Protein AF-A0A7S3TQW8-F1 (afdb_monomer_lite)

Secondary structure (DSSP, 8-state):
-GGGTHHHHHHHHHHHHHHHHHHHHHHHHHHHHHHHHHHHHHHHHHHHHHHHHHHHHHHHHHHHHHHHHHHHHHHHHHHHHHHHHHHHHHHHHHHHHHHHHHHHHHHHHHHHHHHHHHHHHHHHHHHHHHHHHHHHHHHHHHHHHHHHHHHHHHHHHHHHHHHHHHHHHHHHHHHHHHHHHHHHHHHHHHHHHHHHHHHHHHHHHHHHHHHHHHHHHHHHHHTPPPPHHHHHHHHHHHHHHHHHHHHHHHHHHHHHHHHHHHHHHHHHHHHHTS----------------------------------------------------------------PPPHHHHHHHHHHHHHHHTT---PPP------------------------------------------------

Radius of gyration: 107.96 Å; chains: 1; bounding box: 211×140×318 Å

Structure (mmCIF, N/CA/C/O backbone):
data_AF-A0A7S3TQW8-F1
#
_entry.id   AF-A0A7S3TQW8-F1
#
loop_
_atom_site.group_PDB
_atom_site.id
_atom_site.type_symbol
_atom_site.label_atom_id
_atom_site.label_alt_id
_atom_site.label_comp_id
_atom_site.label_asym_id
_atom_site.label_entity_id
_atom_site.label_seq_id
_atom_site.pdbx_PDB_ins_code
_atom_site.Cartn_x
_atom_site.Cartn_y
_atom_site.Cartn_z
_atom_site.occupancy
_atom_site.B_iso_or_equiv
_atom_site.auth_seq_id
_atom_site.auth_comp_id
_atom_site.auth_asym_id
_atom_site.auth_atom_id
_atom_site.pdbx_PDB_model_num
ATOM 1 N N . GLY A 1 1 ? 134.868 20.775 -175.300 1.00 54.06 1 GLY A N 1
ATOM 2 C CA . GLY A 1 1 ? 134.603 22.229 -175.242 1.00 54.06 1 GLY A CA 1
ATOM 3 C C . GLY A 1 1 ? 133.480 22.514 -174.259 1.00 54.06 1 GLY A C 1
ATOM 4 O O . GLY A 1 1 ? 133.274 21.699 -173.371 1.00 54.06 1 GLY A O 1
ATOM 5 N N . ARG A 1 2 ? 132.746 23.627 -174.415 1.00 55.50 2 ARG A N 1
ATOM 6 C CA . ARG A 1 2 ? 131.826 24.157 -173.379 1.00 55.50 2 ARG A CA 1
ATOM 7 C C . ARG A 1 2 ? 130.644 23.246 -172.991 1.00 55.50 2 ARG A C 1
ATOM 9 O O . ARG A 1 2 ? 130.392 23.098 -171.803 1.00 55.50 2 ARG A O 1
ATOM 16 N N . ARG A 1 3 ? 130.018 22.545 -173.951 1.00 57.62 3 ARG A N 1
ATOM 17 C CA . ARG A 1 3 ? 128.815 21.699 -173.731 1.00 57.62 3 ARG A CA 1
ATOM 18 C C . ARG A 1 3 ? 128.952 20.556 -172.704 1.00 57.62 3 ARG A C 1
ATOM 20 O O . ARG A 1 3 ? 127.951 19.941 -172.368 1.00 57.62 3 ARG A O 1
ATOM 27 N N . ALA A 1 4 ? 130.158 20.241 -172.227 1.00 56.41 4 ALA A N 1
ATOM 28 C CA . ALA A 1 4 ? 130.365 19.215 -171.198 1.00 56.41 4 ALA A CA 1
ATOM 29 C C . ALA A 1 4 ? 130.177 19.736 -169.758 1.00 56.41 4 ALA A C 1
ATOM 31 O O . ALA A 1 4 ? 129.987 18.935 -168.851 1.00 56.41 4 ALA A O 1
ATOM 32 N N . VAL A 1 5 ? 130.246 21.055 -169.536 1.00 58.03 5 VAL A N 1
ATOM 33 C CA . VAL A 1 5 ? 130.210 21.652 -168.185 1.00 58.03 5 VAL A CA 1
ATOM 34 C C . VAL A 1 5 ? 128.773 21.966 -167.758 1.00 58.03 5 VAL A C 1
ATOM 36 O O . VAL A 1 5 ? 128.386 21.687 -166.628 1.00 58.03 5 VAL A O 1
ATOM 39 N N . GLU A 1 6 ? 127.955 22.475 -168.683 1.00 57.09 6 GLU A N 1
ATOM 40 C CA . GLU A 1 6 ? 126.548 22.841 -168.443 1.00 57.09 6 GLU A CA 1
ATOM 41 C C . GLU A 1 6 ? 125.693 21.626 -168.028 1.00 57.09 6 GLU A C 1
ATOM 43 O O . GLU A 1 6 ? 124.818 21.744 -167.175 1.00 57.09 6 GLU A O 1
ATOM 48 N N . ALA A 1 7 ? 126.002 20.435 -168.556 1.00 58.69 7 ALA A N 1
ATOM 49 C CA . ALA A 1 7 ? 125.312 19.191 -168.209 1.00 58.69 7 ALA A CA 1
ATOM 50 C C . ALA A 1 7 ? 125.593 18.695 -166.775 1.00 58.69 7 ALA A C 1
ATOM 52 O O . ALA A 1 7 ? 124.774 17.971 -166.214 1.00 58.69 7 ALA A O 1
ATOM 53 N N . ALA A 1 8 ? 126.730 19.068 -166.175 1.00 55.94 8 ALA A N 1
ATOM 54 C CA . ALA A 1 8 ? 127.086 18.640 -164.821 1.00 55.94 8 ALA A CA 1
ATOM 55 C C . ALA A 1 8 ? 126.346 19.451 -163.744 1.00 55.94 8 ALA A C 1
ATOM 57 O O . ALA A 1 8 ? 125.876 18.880 -162.764 1.00 55.94 8 ALA A O 1
ATOM 58 N N . ALA A 1 9 ? 126.193 20.766 -163.948 1.00 55.97 9 ALA A N 1
ATOM 59 C CA . ALA A 1 9 ? 125.541 21.657 -162.985 1.00 55.97 9 ALA A CA 1
ATOM 60 C C . ALA A 1 9 ? 124.058 21.302 -162.756 1.00 55.97 9 ALA A C 1
ATOM 62 O O . ALA A 1 9 ? 123.607 21.220 -161.612 1.00 55.97 9 ALA A O 1
ATOM 63 N N . ALA A 1 10 ? 123.327 21.004 -163.836 1.00 58.41 10 ALA A N 1
ATOM 64 C CA . ALA A 1 10 ? 121.910 20.638 -163.775 1.00 58.41 10 ALA A CA 1
ATOM 65 C C . ALA A 1 10 ? 121.648 19.332 -162.994 1.00 58.41 10 ALA A C 1
ATOM 67 O O . ALA A 1 10 ? 120.592 19.177 -162.384 1.00 58.41 10 ALA A O 1
ATOM 68 N N . ALA A 1 11 ? 122.609 18.399 -162.974 1.00 57.19 11 ALA A N 1
ATOM 69 C CA . ALA A 1 11 ? 122.482 17.148 -162.226 1.00 57.19 11 ALA A CA 1
ATOM 70 C C . ALA A 1 11 ? 122.608 17.354 -160.704 1.00 57.19 11 ALA A C 1
ATOM 72 O O . ALA A 1 11 ? 121.924 16.681 -159.935 1.00 57.19 11 ALA A O 1
ATOM 73 N N . THR A 1 12 ? 123.450 18.294 -160.260 1.00 58.41 12 THR A N 1
ATOM 74 C CA . THR A 1 12 ? 123.599 18.625 -158.832 1.00 58.41 12 THR A CA 1
ATOM 75 C C . THR A 1 12 ? 122.400 19.374 -158.256 1.00 58.41 12 THR A C 1
ATOM 77 O O . THR A 1 12 ? 122.018 19.111 -157.121 1.00 58.41 12 THR A O 1
ATOM 80 N N . GLU A 1 13 ? 121.776 20.272 -159.022 1.00 57.78 13 GLU A N 1
ATOM 81 C CA . GLU A 1 13 ? 120.656 21.095 -158.539 1.00 57.78 13 GLU A CA 1
ATOM 82 C C . GLU A 1 13 ? 119.390 20.253 -158.280 1.00 57.78 13 GLU A C 1
ATOM 84 O O . GLU A 1 13 ? 118.734 20.403 -157.249 1.00 57.78 13 GLU A O 1
ATOM 89 N N . ALA A 1 14 ? 119.116 19.269 -159.146 1.00 58.97 14 ALA A N 1
ATOM 90 C CA . ALA A 1 14 ? 118.022 18.313 -158.963 1.00 58.97 14 ALA A CA 1
ATOM 91 C C . ALA A 1 14 ? 118.189 17.409 -157.721 1.00 58.97 14 ALA A C 1
ATOM 93 O O . ALA A 1 14 ? 117.197 16.991 -157.125 1.00 58.97 14 ALA A O 1
ATOM 94 N N . ALA A 1 15 ? 119.429 17.112 -157.314 1.00 58.72 15 ALA A N 1
ATOM 95 C CA . ALA A 1 15 ? 119.706 16.255 -156.161 1.00 58.72 15 ALA A CA 1
ATOM 96 C C . ALA A 1 15 ? 119.456 16.954 -154.811 1.00 58.72 15 ALA A C 1
ATOM 98 O O . ALA A 1 15 ? 119.091 16.287 -153.845 1.00 58.72 15 ALA A O 1
ATOM 99 N N . VAL A 1 16 ? 119.627 18.281 -154.739 1.00 60.44 16 VAL A N 1
ATOM 100 C CA . VAL A 1 16 ? 119.388 19.060 -153.509 1.00 60.44 16 VAL A CA 1
ATOM 101 C C . VAL A 1 16 ? 117.890 19.171 -153.220 1.00 60.44 16 VAL A C 1
ATOM 103 O O . VAL A 1 16 ? 117.458 18.843 -152.117 1.00 60.44 16 VAL A O 1
ATOM 106 N N . LEU A 1 17 ? 117.084 19.523 -154.230 1.00 59.22 17 LEU A N 1
ATOM 107 C CA . LEU A 1 17 ? 115.626 19.653 -154.095 1.00 59.22 17 LEU A CA 1
ATOM 108 C C . LEU A 1 17 ? 114.954 18.357 -153.604 1.00 59.22 17 LEU A C 1
ATOM 110 O O . LEU A 1 17 ? 114.074 18.405 -152.747 1.00 59.22 17 LEU A O 1
ATOM 114 N N . ALA A 1 18 ? 115.415 17.196 -154.081 1.00 60.16 18 ALA A N 1
ATOM 115 C CA . ALA A 1 18 ? 114.923 15.894 -153.626 1.00 60.16 18 ALA A CA 1
ATOM 116 C C . ALA A 1 18 ? 115.278 15.579 -152.154 1.00 60.16 18 ALA A C 1
ATOM 118 O O . ALA A 1 18 ? 114.574 14.805 -151.503 1.00 60.16 18 ALA A O 1
ATOM 119 N N . GLY A 1 19 ? 116.354 16.167 -151.620 1.00 60.09 19 GLY A N 1
ATOM 120 C CA . GLY A 1 19 ? 116.723 16.053 -150.207 1.00 60.09 19 GLY A CA 1
ATOM 121 C C . GLY A 1 19 ? 115.827 16.899 -149.301 1.00 60.09 19 GLY A C 1
ATOM 122 O O . GLY A 1 19 ? 115.330 16.402 -148.288 1.00 60.09 19 GLY A O 1
ATOM 123 N N . ASP A 1 20 ? 115.567 18.148 -149.692 1.00 61.03 20 ASP A N 1
ATOM 124 C CA . ASP A 1 20 ? 114.746 19.076 -148.906 1.00 61.03 20 ASP A CA 1
ATOM 125 C C . ASP A 1 20 ? 113.276 18.625 -148.822 1.00 61.03 20 ASP A C 1
ATOM 127 O O . ASP A 1 20 ? 112.673 18.701 -147.747 1.00 61.03 20 ASP A O 1
ATOM 131 N N . GLU A 1 21 ? 112.702 18.064 -149.897 1.00 61.75 21 GLU A N 1
ATOM 132 C CA . GLU A 1 21 ? 111.351 17.477 -149.844 1.00 61.75 21 GLU A CA 1
ATOM 133 C C . GLU A 1 21 ? 111.257 16.289 -148.871 1.00 61.75 21 GLU A C 1
ATOM 135 O O . GLU A 1 21 ? 110.259 16.163 -148.154 1.00 61.75 21 GLU A O 1
ATOM 140 N N . ALA A 1 22 ? 112.294 15.446 -148.790 1.00 61.47 22 ALA A N 1
ATOM 141 C CA . ALA A 1 22 ? 112.322 14.299 -147.881 1.00 61.47 22 ALA A CA 1
ATOM 142 C C . ALA A 1 22 ? 112.376 14.730 -146.403 1.00 61.47 22 ALA A C 1
ATOM 144 O O . ALA A 1 22 ? 111.642 14.191 -145.571 1.00 61.47 22 ALA A O 1
ATOM 145 N N . VAL A 1 23 ? 113.179 15.749 -146.072 1.00 63.84 23 VAL A N 1
ATOM 146 C CA . VAL A 1 23 ? 113.212 16.332 -144.717 1.00 63.84 23 VAL A CA 1
ATOM 147 C C . VAL A 1 23 ? 111.875 17.005 -144.388 1.00 63.84 23 VAL A C 1
ATOM 149 O O . VAL A 1 23 ? 111.315 16.782 -143.313 1.00 63.84 23 VAL A O 1
ATOM 152 N N . ALA A 1 24 ? 111.306 17.764 -145.329 1.00 66.56 24 ALA A N 1
ATOM 153 C CA . ALA A 1 24 ? 110.001 18.399 -145.163 1.00 66.56 24 ALA A CA 1
ATOM 154 C C . ALA A 1 24 ? 108.843 17.391 -145.034 1.00 66.56 24 ALA A C 1
ATOM 156 O O . ALA A 1 24 ? 107.797 17.739 -144.482 1.00 66.56 24 ALA A O 1
ATOM 157 N N . ALA A 1 25 ? 108.974 16.164 -145.548 1.00 66.12 25 ALA A N 1
ATOM 158 C CA . ALA A 1 25 ? 108.016 15.081 -145.319 1.00 66.12 25 ALA A CA 1
ATOM 159 C C . ALA A 1 25 ? 108.143 14.512 -143.895 1.00 66.12 25 ALA A C 1
ATOM 161 O O . ALA A 1 25 ? 107.155 14.496 -143.162 1.00 66.12 25 ALA A O 1
ATOM 162 N N . ALA A 1 26 ? 109.358 14.155 -143.465 1.00 67.56 26 ALA A N 1
ATOM 163 C CA . ALA A 1 26 ? 109.608 13.592 -142.135 1.00 67.56 26 ALA A CA 1
ATOM 164 C C . ALA A 1 26 ? 109.206 14.540 -140.985 1.00 67.56 26 ALA A C 1
ATOM 166 O O . ALA A 1 26 ? 108.688 14.092 -139.963 1.00 67.56 26 ALA A O 1
ATOM 167 N N . VAL A 1 27 ? 109.381 15.859 -141.153 1.00 73.69 27 VAL A N 1
ATOM 168 C CA . VAL A 1 27 ? 108.914 16.855 -140.168 1.00 73.69 27 VAL A CA 1
ATOM 169 C C . VAL A 1 27 ? 107.384 16.883 -140.072 1.00 73.69 27 VAL A C 1
ATOM 171 O O . VAL A 1 27 ? 106.855 16.934 -138.964 1.00 73.69 27 VAL A O 1
ATOM 174 N N . ARG A 1 28 ? 106.658 16.792 -141.197 1.00 72.94 28 ARG A N 1
ATOM 175 C CA . ARG A 1 28 ? 105.183 16.713 -141.191 1.00 72.94 28 ARG A CA 1
ATOM 176 C C . ARG A 1 28 ? 104.690 15.436 -140.519 1.00 72.94 28 ARG A C 1
ATOM 178 O O . ARG A 1 28 ? 103.808 15.509 -139.671 1.00 72.94 28 ARG A O 1
ATOM 185 N N . GLU A 1 29 ? 105.295 14.296 -140.837 1.00 72.06 29 GLU A N 1
ATOM 186 C CA . GLU A 1 29 ? 104.949 13.001 -140.239 1.00 72.06 29 GLU A CA 1
ATOM 187 C C . GLU A 1 29 ? 105.219 12.992 -138.718 1.00 72.06 29 GLU A C 1
ATOM 189 O O . GLU A 1 29 ? 104.386 12.535 -137.934 1.00 72.06 29 GLU A O 1
ATOM 194 N N . GLY A 1 30 ? 106.322 13.612 -138.276 1.00 71.44 30 GLY A N 1
ATOM 195 C CA . GLY A 1 30 ? 106.628 13.836 -136.859 1.00 71.44 30 GLY A CA 1
ATOM 196 C C . GLY A 1 30 ? 105.662 14.798 -136.152 1.00 71.44 30 GLY A C 1
ATOM 197 O O . GLY A 1 30 ? 105.235 14.522 -135.030 1.00 71.44 30 GLY A O 1
ATOM 198 N N . GLU A 1 31 ? 105.266 15.904 -136.793 1.00 76.75 31 GLU A N 1
ATOM 199 C CA . GLU A 1 31 ? 104.240 16.812 -136.260 1.00 76.75 31 GLU A CA 1
ATOM 200 C C . GLU A 1 31 ? 102.863 16.143 -136.161 1.00 76.75 31 GLU A C 1
ATOM 202 O O . GLU A 1 31 ? 102.131 16.383 -135.200 1.00 76.75 31 GLU A O 1
ATOM 207 N N . GLU A 1 32 ? 102.485 15.318 -137.136 1.00 76.38 32 GLU A N 1
ATOM 208 C CA . GLU A 1 32 ? 101.219 14.583 -137.124 1.00 76.38 32 GLU A CA 1
ATOM 209 C C . GLU A 1 32 ? 101.217 13.484 -136.058 1.00 76.38 32 GLU A C 1
ATOM 211 O O . GLU A 1 32 ? 100.244 13.382 -135.306 1.00 76.38 32 GLU A O 1
ATOM 216 N N . ALA A 1 33 ? 102.324 12.753 -135.891 1.00 75.88 33 ALA A N 1
ATOM 217 C CA . ALA A 1 33 ? 102.508 11.813 -134.788 1.00 75.88 33 ALA A CA 1
ATOM 218 C C . ALA A 1 33 ? 102.437 12.510 -133.415 1.00 75.88 33 ALA A C 1
ATOM 220 O O . ALA A 1 33 ? 101.749 12.026 -132.514 1.00 75.88 33 ALA A O 1
ATOM 221 N N . LEU A 1 34 ? 103.068 13.681 -133.255 1.00 78.25 34 LEU A N 1
ATOM 222 C CA . LEU A 1 34 ? 103.000 14.460 -132.014 1.00 78.25 34 LEU A CA 1
ATOM 223 C C . LEU A 1 34 ? 101.582 14.998 -131.757 1.00 78.25 34 LEU A C 1
ATOM 225 O O . LEU A 1 34 ? 101.078 14.893 -130.639 1.00 78.25 34 LEU A O 1
ATOM 229 N N . ARG A 1 35 ? 100.894 15.517 -132.785 1.00 80.88 35 ARG A N 1
ATOM 230 C CA . ARG A 1 35 ? 99.481 15.934 -132.699 1.00 80.88 35 ARG A CA 1
ATOM 231 C C . ARG A 1 35 ? 98.566 14.761 -132.337 1.00 80.88 35 ARG A C 1
ATOM 233 O O . ARG A 1 35 ? 97.609 14.964 -131.592 1.00 80.88 35 ARG A O 1
ATOM 240 N N . LEU A 1 36 ? 98.837 13.556 -132.839 1.00 79.38 36 LEU A N 1
ATOM 241 C CA . LEU A 1 36 ? 98.078 12.351 -132.506 1.00 79.38 36 LEU A CA 1
ATOM 242 C C . LEU A 1 36 ? 98.325 11.917 -131.054 1.00 79.38 36 LEU A C 1
ATOM 244 O O . LEU A 1 36 ? 97.360 11.690 -130.329 1.00 79.38 36 LEU A O 1
ATOM 248 N N . ALA A 1 37 ? 99.582 11.895 -130.605 1.00 80.88 37 ALA A N 1
ATOM 249 C CA . ALA A 1 37 ? 99.947 11.571 -129.227 1.00 80.88 37 ALA A CA 1
ATOM 250 C C . ALA A 1 37 ? 99.360 12.573 -128.215 1.00 80.88 37 ALA A C 1
ATOM 252 O O . ALA A 1 37 ? 98.809 12.166 -127.196 1.00 80.88 37 ALA A O 1
ATOM 253 N N . VAL A 1 38 ? 99.392 13.879 -128.514 1.00 81.75 38 VAL A N 1
ATOM 254 C CA . VAL A 1 38 ? 98.766 14.915 -127.670 1.00 81.75 38 VAL A CA 1
ATOM 255 C C . VAL A 1 38 ? 97.241 14.768 -127.639 1.00 81.75 38 VAL A C 1
ATOM 257 O O . VAL A 1 38 ? 96.650 14.897 -126.571 1.00 81.75 38 VAL A O 1
ATOM 260 N N . LYS A 1 39 ? 96.590 14.436 -128.765 1.00 83.25 39 LYS A N 1
ATOM 261 C CA . LYS A 1 39 ? 95.147 14.126 -128.788 1.00 83.25 39 LYS A CA 1
ATOM 262 C C . LYS A 1 39 ? 94.805 12.880 -127.969 1.00 83.25 39 LYS A C 1
ATOM 264 O O . LYS A 1 39 ? 93.808 12.893 -127.258 1.00 83.25 39 LYS A O 1
ATOM 269 N N . GLN A 1 40 ? 95.621 11.829 -128.045 1.00 83.62 40 GLN A N 1
ATOM 270 C CA . GLN A 1 40 ? 95.442 10.613 -127.247 1.00 83.62 40 GLN A CA 1
ATOM 271 C C . GLN A 1 40 ? 95.620 10.900 -125.751 1.00 83.62 40 GLN A C 1
ATOM 273 O O . GLN A 1 40 ? 94.752 10.531 -124.969 1.00 83.62 40 GLN A O 1
ATOM 278 N N . ALA A 1 41 ? 96.675 11.626 -125.365 1.00 82.12 41 ALA A N 1
ATOM 279 C CA . ALA A 1 41 ? 96.926 12.021 -123.978 1.00 82.12 41 ALA A CA 1
ATOM 280 C C . ALA A 1 41 ? 95.818 12.929 -123.410 1.00 82.12 41 ALA A C 1
ATOM 282 O O . ALA A 1 41 ? 95.401 12.757 -122.264 1.00 82.12 41 ALA A O 1
ATOM 283 N N . ALA A 1 42 ? 95.304 13.864 -124.219 1.00 81.62 42 ALA A N 1
ATOM 284 C CA . ALA A 1 42 ? 94.157 14.691 -123.858 1.00 81.62 42 ALA A CA 1
ATOM 285 C C . ALA A 1 42 ? 92.893 13.841 -123.659 1.00 81.62 42 ALA A C 1
ATOM 287 O O . ALA A 1 42 ? 92.244 13.972 -122.628 1.00 81.62 42 ALA A O 1
ATOM 288 N N . ALA A 1 43 ? 92.592 12.918 -124.580 1.00 82.38 43 ALA A N 1
ATOM 289 C CA . ALA A 1 43 ? 91.440 12.023 -124.466 1.00 82.38 43 ALA A CA 1
ATOM 290 C C . ALA A 1 43 ? 91.536 11.078 -123.253 1.00 82.38 43 ALA A C 1
ATOM 292 O O . ALA A 1 43 ? 90.530 10.837 -122.591 1.00 82.38 43 ALA A O 1
ATOM 293 N N . THR A 1 44 ? 92.729 10.575 -122.906 1.00 82.19 44 THR A N 1
ATOM 294 C CA . THR A 1 44 ? 92.912 9.783 -121.676 1.00 82.19 44 THR A CA 1
ATOM 295 C C . THR A 1 44 ? 92.746 10.630 -120.419 1.00 82.19 44 THR A C 1
ATOM 297 O O . THR A 1 44 ? 92.083 10.185 -119.490 1.00 82.19 44 THR A O 1
ATOM 300 N N . ALA A 1 45 ? 93.276 11.858 -120.389 1.00 82.56 45 ALA A N 1
ATOM 301 C CA . ALA A 1 45 ? 93.112 12.757 -119.244 1.00 82.56 45 ALA A CA 1
ATOM 302 C C . ALA A 1 45 ? 91.658 13.241 -119.086 1.00 82.56 45 ALA A C 1
ATOM 304 O O . ALA A 1 45 ? 91.179 13.417 -117.968 1.00 82.56 45 ALA A O 1
ATOM 305 N N . GLU A 1 46 ? 90.936 13.427 -120.192 1.00 82.56 46 GLU A N 1
ATOM 306 C CA . GLU A 1 46 ? 89.511 13.759 -120.202 1.00 82.56 46 GLU A CA 1
ATOM 307 C C . GLU A 1 46 ? 88.669 12.581 -119.696 1.00 82.56 46 GLU A C 1
ATOM 309 O O . GLU A 1 46 ? 87.869 12.773 -118.782 1.00 82.56 46 GLU A O 1
ATOM 314 N N . ALA A 1 47 ? 88.932 11.357 -120.166 1.00 82.06 47 ALA A N 1
ATOM 315 C CA . ALA A 1 47 ? 88.290 10.138 -119.670 1.00 82.06 47 ALA A CA 1
ATOM 316 C C . ALA A 1 47 ? 88.609 9.843 -118.189 1.00 82.06 47 ALA A C 1
ATOM 318 O O . ALA A 1 47 ? 87.728 9.427 -117.438 1.00 82.06 47 ALA A O 1
ATOM 319 N N . GLU A 1 48 ? 89.840 10.089 -117.725 1.00 84.31 48 GLU A N 1
ATOM 320 C CA . GLU A 1 48 ? 90.182 9.998 -116.299 1.00 84.31 48 GLU A CA 1
ATOM 321 C C . GLU A 1 48 ? 89.485 11.081 -115.470 1.00 84.31 48 GLU A C 1
ATOM 323 O O . GLU A 1 48 ? 89.008 10.794 -114.372 1.00 84.31 48 GLU A O 1
ATOM 328 N N . ALA A 1 49 ? 89.359 12.304 -115.992 1.00 82.94 49 ALA A N 1
ATOM 329 C CA . ALA A 1 49 ? 88.624 13.372 -115.327 1.00 82.94 49 ALA A CA 1
ATOM 330 C C . ALA A 1 49 ? 87.110 13.099 -115.293 1.00 82.94 49 ALA A C 1
ATOM 332 O O . ALA A 1 49 ? 86.469 13.398 -114.290 1.00 82.94 49 ALA A O 1
ATOM 333 N N . GLU A 1 50 ? 86.522 12.507 -116.336 1.00 85.25 50 GLU A N 1
ATOM 334 C CA . GLU A 1 50 ? 85.138 12.021 -116.308 1.00 85.25 50 GLU A CA 1
ATOM 335 C C . GLU A 1 50 ? 84.957 10.867 -115.320 1.00 85.25 50 GLU A C 1
ATOM 337 O O . GLU A 1 50 ? 84.030 10.918 -114.513 1.00 85.25 50 GLU A O 1
ATOM 342 N N . ARG A 1 51 ? 85.874 9.889 -115.290 1.00 88.69 51 ARG A N 1
ATOM 343 C CA . ARG A 1 51 ? 85.856 8.804 -114.296 1.00 88.69 51 ARG A CA 1
ATOM 344 C C . ARG A 1 51 ? 85.908 9.353 -112.870 1.00 88.69 51 ARG A C 1
ATOM 346 O O . ARG A 1 51 ? 85.064 8.992 -112.059 1.00 88.69 51 ARG A O 1
ATOM 353 N N . LEU A 1 52 ? 86.834 10.265 -112.572 1.00 87.12 52 LEU A N 1
ATOM 354 C CA . LEU A 1 52 ? 86.971 10.875 -111.244 1.00 87.12 52 LEU A CA 1
ATOM 355 C C . LEU A 1 52 ? 85.785 11.783 -110.877 1.00 87.12 52 LEU A C 1
ATOM 357 O O . LEU A 1 52 ? 85.401 11.836 -109.709 1.00 87.12 52 LEU A O 1
ATOM 361 N N . ARG A 1 53 ? 85.159 12.467 -111.847 1.00 88.25 53 ARG A N 1
ATOM 362 C CA . ARG A 1 53 ? 83.893 13.195 -111.626 1.00 88.25 53 ARG A CA 1
ATOM 363 C C . ARG A 1 53 ? 82.739 12.235 -111.337 1.00 88.25 53 ARG A C 1
ATOM 365 O O . ARG A 1 53 ? 81.951 12.525 -110.446 1.00 88.25 53 ARG A O 1
ATOM 372 N N . GLY A 1 54 ? 82.651 11.111 -112.048 1.00 87.56 54 GLY A N 1
ATOM 373 C CA . GLY A 1 54 ? 81.647 10.069 -111.820 1.00 87.56 54 GLY A CA 1
ATOM 374 C C . GLY A 1 54 ? 81.811 9.391 -110.460 1.00 87.56 54 GLY A C 1
ATOM 375 O O . GLY A 1 54 ? 80.847 9.287 -109.709 1.00 87.56 54 GLY A O 1
ATOM 376 N N . GLU A 1 55 ? 83.037 9.013 -110.098 1.00 89.25 55 GLU A N 1
ATOM 377 C CA . GLU A 1 55 ? 83.381 8.456 -108.783 1.00 89.25 55 GLU A CA 1
ATOM 378 C C . GLU A 1 55 ? 83.124 9.467 -107.655 1.00 89.25 55 GLU A C 1
ATOM 380 O O . GLU A 1 55 ? 82.544 9.108 -106.633 1.00 89.25 55 GLU A O 1
ATOM 385 N N . GLY A 1 56 ? 83.471 10.744 -107.852 1.00 86.25 56 GLY A N 1
ATOM 386 C CA . GLY A 1 56 ? 83.175 11.819 -106.902 1.00 86.25 56 GLY A CA 1
ATOM 387 C C . GLY A 1 56 ? 81.677 12.105 -106.752 1.00 86.25 56 GLY A C 1
ATOM 388 O O . GLY A 1 56 ? 81.199 12.283 -105.634 1.00 86.25 56 GLY A O 1
ATOM 389 N N . ALA A 1 57 ? 80.917 12.102 -107.851 1.00 89.19 57 ALA A N 1
ATOM 390 C CA . ALA A 1 57 ? 79.464 12.263 -107.829 1.00 89.19 57 ALA A CA 1
ATOM 391 C C . ALA A 1 57 ? 78.781 11.080 -107.128 1.00 89.19 57 ALA A C 1
ATOM 393 O O . ALA A 1 57 ? 77.972 11.300 -106.233 1.00 89.19 57 ALA A O 1
ATOM 394 N N . ALA A 1 58 ? 79.172 9.843 -107.453 1.00 88.44 58 ALA A N 1
ATOM 395 C CA . ALA A 1 58 ? 78.667 8.638 -106.800 1.00 88.44 58 ALA A CA 1
ATOM 396 C C . ALA A 1 58 ? 79.034 8.584 -105.306 1.00 88.44 58 ALA A C 1
ATOM 398 O O . ALA A 1 58 ? 78.221 8.160 -104.490 1.00 88.44 58 ALA A O 1
ATOM 399 N N . ALA A 1 59 ? 80.224 9.057 -104.917 1.00 88.81 59 ALA A N 1
ATOM 400 C CA . ALA A 1 59 ? 80.615 9.169 -103.512 1.00 88.81 59 ALA A CA 1
ATOM 401 C C . ALA A 1 59 ? 79.792 10.229 -102.756 1.00 88.81 59 ALA A C 1
ATOM 403 O O . ALA A 1 59 ? 79.410 9.998 -101.609 1.00 88.81 59 ALA A O 1
ATOM 404 N N . LEU A 1 60 ? 79.478 11.366 -103.388 1.00 88.38 60 LEU A N 1
ATOM 405 C CA . LEU A 1 60 ? 78.598 12.391 -102.815 1.00 88.38 60 LEU A CA 1
ATOM 406 C C . LEU A 1 60 ? 77.140 11.918 -102.727 1.00 88.38 60 LEU A C 1
ATOM 408 O O . LEU A 1 60 ? 76.489 12.168 -101.716 1.00 88.38 60 LEU A O 1
ATOM 412 N N . GLU A 1 61 ? 76.641 11.200 -103.734 1.00 90.06 61 GLU A N 1
ATOM 413 C CA . GLU A 1 61 ? 75.309 10.586 -103.725 1.00 90.06 61 GLU A CA 1
ATOM 414 C C . GLU A 1 61 ? 75.207 9.506 -102.638 1.00 90.06 61 GLU A C 1
ATOM 416 O O . GLU A 1 61 ? 74.265 9.518 -101.848 1.00 90.06 61 GLU A O 1
ATOM 421 N N . ALA A 1 62 ? 76.216 8.639 -102.508 1.00 88.81 62 ALA A N 1
ATOM 422 C CA . ALA A 1 62 ? 76.292 7.643 -101.441 1.00 88.81 62 ALA A CA 1
ATOM 423 C C . ALA A 1 62 ? 76.388 8.282 -100.044 1.00 88.81 62 ALA A C 1
ATOM 425 O O . ALA A 1 62 ? 75.733 7.812 -99.115 1.00 88.81 62 ALA A O 1
ATOM 426 N N . ALA A 1 63 ? 77.149 9.371 -99.882 1.00 89.50 63 ALA A N 1
ATOM 427 C CA . ALA A 1 63 ? 77.229 10.111 -98.621 1.00 89.50 63 ALA A CA 1
ATOM 428 C C . ALA A 1 63 ? 75.906 10.820 -98.274 1.00 89.50 63 ALA A C 1
ATOM 430 O O . ALA A 1 63 ? 75.485 10.807 -97.117 1.00 89.50 63 ALA A O 1
ATOM 431 N N . ALA A 1 64 ? 75.214 11.389 -99.267 1.00 88.94 64 ALA A N 1
ATOM 432 C CA . ALA A 1 64 ? 73.889 11.979 -99.090 1.00 88.94 64 ALA A CA 1
ATOM 433 C C . ALA A 1 64 ? 72.833 10.914 -98.747 1.00 88.94 64 ALA A C 1
ATOM 435 O O . ALA A 1 64 ? 72.021 11.129 -97.849 1.00 88.94 64 ALA A O 1
ATOM 436 N N . ALA A 1 65 ? 72.877 9.746 -99.394 1.00 90.44 65 ALA A N 1
ATOM 437 C CA . ALA A 1 65 ? 72.012 8.611 -99.089 1.00 90.44 65 ALA A CA 1
ATOM 438 C C . ALA A 1 65 ? 72.276 8.048 -97.682 1.00 90.44 65 ALA A C 1
ATOM 440 O O . ALA A 1 65 ? 71.327 7.797 -96.942 1.00 90.44 65 ALA A O 1
ATOM 441 N N . ALA A 1 66 ? 73.545 7.915 -97.276 1.00 90.75 66 ALA A N 1
ATOM 442 C CA . ALA A 1 66 ? 73.923 7.493 -95.928 1.00 90.75 66 ALA A CA 1
ATOM 443 C C . ALA A 1 66 ? 73.442 8.495 -94.866 1.00 90.75 66 ALA A C 1
ATOM 445 O O . ALA A 1 66 ? 72.750 8.103 -93.932 1.00 90.75 66 ALA A O 1
ATOM 446 N N . SER A 1 67 ? 73.706 9.792 -95.051 1.00 89.31 67 SER A N 1
ATOM 447 C CA . SER A 1 67 ? 73.238 10.840 -94.134 1.00 89.31 67 SER A CA 1
ATOM 448 C C . SER A 1 67 ? 71.705 10.928 -94.082 1.00 89.31 67 SER A C 1
ATOM 450 O O . SER A 1 67 ? 71.131 11.131 -93.014 1.00 89.31 67 SER A O 1
ATOM 452 N N . SER A 1 68 ? 71.019 10.702 -95.208 1.00 90.94 68 SER A N 1
ATOM 453 C CA . SER A 1 68 ? 69.556 10.616 -95.258 1.00 90.94 68 SER A CA 1
ATOM 454 C C . SER A 1 68 ? 69.020 9.385 -94.516 1.00 90.94 68 SER A C 1
ATOM 456 O O . SER A 1 68 ? 68.015 9.503 -93.815 1.00 90.94 68 SER A O 1
ATOM 458 N N . ALA A 1 69 ? 69.696 8.236 -94.605 1.00 90.75 69 ALA A N 1
ATOM 459 C CA . ALA A 1 69 ? 69.345 7.025 -93.865 1.00 90.75 69 ALA A CA 1
ATOM 460 C C . ALA A 1 69 ? 69.604 7.167 -92.353 1.00 90.75 69 ALA A C 1
ATOM 462 O O . ALA A 1 69 ? 68.755 6.779 -91.553 1.00 90.75 69 ALA A O 1
ATOM 463 N N . GLU A 1 70 ? 70.719 7.783 -91.951 1.00 90.44 70 GLU A N 1
ATOM 464 C CA . GLU A 1 70 ? 71.010 8.122 -90.551 1.00 90.44 70 GLU A CA 1
ATOM 465 C C . GLU A 1 70 ? 69.975 9.104 -89.985 1.00 90.44 70 GLU A C 1
ATOM 467 O O . GLU A 1 70 ? 69.453 8.889 -88.891 1.00 90.44 70 GLU A O 1
ATOM 472 N N . ALA A 1 71 ? 69.611 10.143 -90.744 1.00 90.56 71 ALA A N 1
ATOM 473 C CA . ALA A 1 71 ? 68.568 11.091 -90.359 1.00 90.56 71 ALA A CA 1
ATOM 474 C C . ALA A 1 71 ? 67.183 10.426 -90.256 1.00 90.56 71 ALA A C 1
ATOM 476 O O . ALA A 1 71 ? 66.431 10.726 -89.328 1.00 90.56 71 ALA A O 1
ATOM 477 N N . ALA A 1 72 ? 66.852 9.497 -91.160 1.00 91.62 72 ALA A N 1
ATOM 478 C CA . ALA A 1 72 ? 65.612 8.725 -91.104 1.00 91.62 72 ALA A CA 1
ATOM 479 C C . ALA A 1 72 ? 65.567 7.795 -89.879 1.00 91.62 72 ALA A C 1
ATOM 481 O O . ALA A 1 72 ? 64.566 7.783 -89.164 1.00 91.62 72 ALA A O 1
ATOM 482 N N . ALA A 1 73 ? 66.660 7.085 -89.580 1.00 91.62 73 ALA A N 1
ATOM 483 C CA . ALA A 1 73 ? 66.769 6.235 -88.395 1.00 91.62 73 ALA A CA 1
ATOM 484 C C . ALA A 1 73 ? 66.698 7.053 -87.091 1.00 91.62 73 ALA A C 1
ATOM 486 O O . ALA A 1 73 ? 65.989 6.679 -86.158 1.00 91.62 73 ALA A O 1
ATOM 487 N N . ALA A 1 74 ? 67.365 8.211 -87.034 1.00 92.00 74 ALA A N 1
ATOM 488 C CA . ALA A 1 74 ? 67.275 9.127 -85.898 1.00 92.00 74 ALA A CA 1
ATOM 489 C C . ALA A 1 74 ? 65.851 9.686 -85.714 1.00 92.00 74 ALA A C 1
ATOM 491 O O . ALA A 1 74 ? 65.371 9.785 -84.583 1.00 92.00 74 ALA A O 1
ATOM 492 N N . ALA A 1 75 ? 65.150 10.000 -86.809 1.00 92.19 75 ALA A N 1
ATOM 493 C CA . ALA A 1 75 ? 63.754 10.431 -86.777 1.00 92.19 75 ALA A CA 1
ATOM 494 C C . ALA A 1 75 ? 62.802 9.306 -86.331 1.00 92.19 75 ALA A C 1
ATOM 496 O O . ALA A 1 75 ? 61.868 9.573 -85.574 1.00 92.19 75 ALA A O 1
ATOM 497 N N . GLU A 1 76 ? 63.042 8.053 -86.735 1.00 92.75 76 GLU A N 1
ATOM 498 C CA . GLU A 1 76 ? 62.270 6.898 -86.262 1.00 92.75 76 GLU A CA 1
ATOM 499 C C . GLU A 1 76 ? 62.477 6.656 -84.761 1.00 92.75 76 GLU A C 1
ATOM 501 O O . GLU A 1 76 ? 61.496 6.510 -84.030 1.00 92.75 76 GLU A O 1
ATOM 506 N N . VAL A 1 77 ? 63.724 6.698 -84.274 1.00 94.00 77 VAL A N 1
ATOM 507 C CA . VAL A 1 77 ? 64.031 6.587 -82.838 1.00 94.00 77 VAL A CA 1
ATOM 508 C C . VAL A 1 77 ? 63.372 7.722 -82.050 1.00 94.00 77 VAL A C 1
ATOM 510 O O . VAL A 1 77 ? 62.708 7.455 -81.050 1.00 94.00 77 VAL A O 1
ATOM 513 N N . ALA A 1 78 ? 63.462 8.970 -82.520 1.00 93.44 78 ALA A N 1
ATOM 514 C CA . ALA A 1 78 ? 62.801 10.108 -81.878 1.00 93.44 78 ALA A CA 1
ATOM 515 C C . ALA A 1 78 ? 61.266 9.962 -81.858 1.00 93.44 78 ALA A C 1
ATOM 517 O O . ALA A 1 78 ? 60.632 10.237 -80.838 1.00 93.44 78 ALA A O 1
ATOM 518 N N . ALA A 1 79 ? 60.661 9.475 -82.947 1.00 93.31 79 ALA A N 1
ATOM 519 C CA . ALA A 1 79 ? 59.228 9.197 -83.013 1.00 93.31 79 ALA A CA 1
ATOM 520 C C . ALA A 1 79 ? 58.813 8.036 -82.090 1.00 93.31 79 ALA A C 1
ATOM 522 O O . ALA A 1 79 ? 57.745 8.091 -81.482 1.00 93.31 79 ALA A O 1
ATOM 523 N N . ALA A 1 80 ? 59.645 7.001 -81.945 1.00 93.75 80 ALA A N 1
ATOM 524 C CA . ALA A 1 80 ? 59.419 5.908 -81.004 1.00 93.75 80 ALA A CA 1
ATOM 525 C C . ALA A 1 80 ? 59.507 6.387 -79.544 1.00 93.75 80 ALA A C 1
ATOM 527 O O . ALA A 1 80 ? 58.627 6.065 -78.746 1.00 93.75 80 ALA A O 1
ATOM 528 N N . SER A 1 81 ? 60.505 7.212 -79.207 1.00 94.19 81 SER A N 1
ATOM 529 C CA . SER A 1 81 ? 60.626 7.839 -77.884 1.00 94.19 81 SER A CA 1
ATOM 530 C C . SER A 1 81 ? 59.447 8.761 -77.566 1.00 94.19 81 SER A C 1
ATOM 532 O O .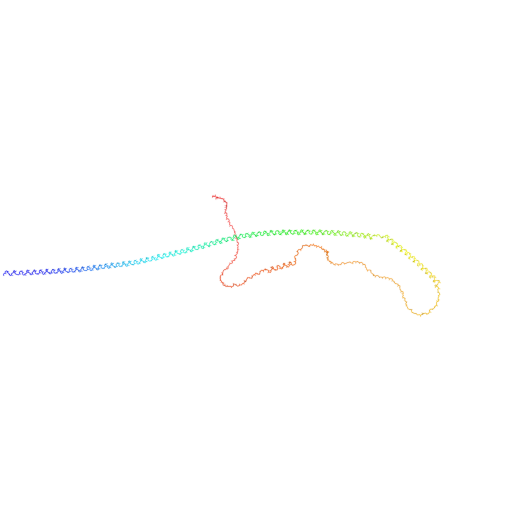 SER A 1 81 ? 58.923 8.704 -76.456 1.00 94.19 81 SER A O 1
ATOM 534 N N . LEU A 1 82 ? 58.980 9.564 -78.531 1.00 94.88 82 LEU A N 1
ATOM 535 C CA . LEU A 1 82 ? 57.803 10.417 -78.345 1.00 94.88 82 LEU A CA 1
ATOM 536 C C . LEU A 1 82 ? 56.545 9.581 -78.068 1.00 94.88 82 LEU A C 1
ATOM 538 O O . LEU A 1 82 ? 55.875 9.825 -77.069 1.00 94.88 82 LEU A O 1
ATOM 542 N N . ARG A 1 83 ? 56.278 8.543 -78.874 1.00 94.94 83 ARG A N 1
ATOM 543 C CA . ARG A 1 83 ? 55.146 7.619 -78.660 1.00 94.94 83 ARG A CA 1
ATOM 544 C C . ARG A 1 83 ? 55.196 6.939 -77.289 1.00 94.94 83 ARG A C 1
ATOM 546 O O . ARG A 1 83 ? 54.150 6.739 -76.680 1.00 94.94 83 ARG A O 1
ATOM 553 N N . ALA A 1 84 ? 56.387 6.585 -76.801 1.00 95.00 84 ALA A N 1
ATOM 554 C CA . ALA A 1 84 ? 56.557 6.002 -75.470 1.00 95.00 84 ALA A CA 1
ATOM 555 C C . ALA A 1 84 ? 56.183 7.003 -74.362 1.00 95.00 84 ALA A C 1
ATOM 557 O O . ALA A 1 84 ? 55.374 6.676 -73.498 1.00 95.00 84 ALA A O 1
ATOM 558 N N . VAL A 1 85 ? 56.684 8.242 -74.434 1.00 95.06 85 VAL A N 1
ATOM 559 C CA . VAL A 1 85 ? 56.343 9.311 -73.476 1.00 95.06 85 VAL A CA 1
ATOM 560 C C . VAL A 1 85 ? 54.855 9.679 -73.541 1.00 95.06 85 VAL A C 1
ATOM 562 O O . VAL A 1 85 ? 54.233 9.919 -72.508 1.00 95.06 85 VAL A O 1
ATOM 565 N N . GLU A 1 86 ? 54.246 9.690 -74.728 1.00 94.38 86 GLU A N 1
ATOM 566 C CA . GLU A 1 86 ? 52.804 9.914 -74.896 1.00 94.38 86 GLU A CA 1
ATOM 567 C C . GLU A 1 86 ? 51.966 8.776 -74.291 1.00 94.38 86 GLU A C 1
ATOM 569 O O . GLU A 1 86 ? 50.959 9.050 -73.634 1.00 94.38 86 GLU A O 1
ATOM 574 N N . ALA A 1 87 ? 52.399 7.519 -74.437 1.00 94.94 87 ALA A N 1
ATOM 575 C CA . ALA A 1 87 ? 51.754 6.364 -73.816 1.00 94.94 87 ALA A CA 1
ATOM 576 C C . ALA A 1 87 ? 51.890 6.371 -72.281 1.00 94.94 87 ALA A C 1
ATOM 578 O O . ALA A 1 87 ? 50.901 6.149 -71.582 1.00 94.94 87 ALA A O 1
ATOM 579 N N . GLU A 1 88 ? 53.074 6.691 -71.746 1.00 95.50 88 GLU A N 1
ATOM 580 C CA . GLU A 1 88 ? 53.287 6.869 -70.302 1.00 95.50 88 GLU A CA 1
ATOM 581 C C . GLU A 1 88 ? 52.432 8.014 -69.743 1.00 95.50 88 GLU A C 1
ATOM 583 O O . GLU A 1 88 ? 51.792 7.854 -68.702 1.00 95.50 88 GLU A O 1
ATOM 588 N N . ARG A 1 89 ? 52.344 9.149 -70.455 1.00 95.62 89 ARG A N 1
ATOM 589 C CA . ARG A 1 89 ? 51.485 10.273 -70.055 1.00 95.62 89 ARG A CA 1
ATOM 590 C C . ARG A 1 89 ? 50.006 9.887 -70.083 1.00 95.62 89 ARG A C 1
ATOM 592 O O . ARG A 1 89 ? 49.284 10.228 -69.151 1.00 95.62 89 ARG A O 1
ATOM 599 N N . GLY A 1 90 ? 49.564 9.152 -71.105 1.00 95.88 90 GLY A N 1
ATOM 600 C CA . GLY A 1 90 ? 48.203 8.621 -71.197 1.00 95.88 90 GLY A CA 1
ATOM 601 C C . GLY A 1 90 ? 47.860 7.710 -70.017 1.00 95.88 90 GLY A C 1
ATOM 602 O O . GLY A 1 90 ? 46.875 7.951 -69.322 1.00 95.88 90 GLY A O 1
ATOM 603 N N . ALA A 1 91 ? 48.725 6.735 -69.721 1.00 95.56 91 ALA A N 1
ATOM 604 C CA . ALA A 1 91 ? 48.566 5.835 -68.580 1.00 95.56 91 ALA A CA 1
ATOM 605 C C . ALA A 1 91 ? 48.574 6.581 -67.230 1.00 95.56 91 ALA A C 1
ATOM 607 O O . ALA A 1 91 ? 47.788 6.254 -66.341 1.00 95.56 91 ALA A O 1
ATOM 608 N N . ALA A 1 92 ? 49.410 7.614 -67.076 1.00 95.44 92 ALA A N 1
ATOM 609 C CA . ALA A 1 92 ? 49.436 8.455 -65.879 1.00 95.44 92 ALA A CA 1
ATOM 610 C C . ALA A 1 92 ? 48.160 9.307 -65.727 1.00 95.44 92 ALA A C 1
ATOM 612 O O . ALA A 1 92 ? 47.616 9.408 -64.626 1.00 95.44 92 ALA A O 1
ATOM 613 N N . GLU A 1 93 ? 47.641 9.883 -66.817 1.00 95.56 93 GLU A N 1
ATOM 614 C CA . GLU A 1 93 ? 46.360 10.597 -66.811 1.00 95.56 93 GLU A CA 1
ATOM 615 C C . GLU A 1 93 ? 45.181 9.660 -66.488 1.00 95.56 93 GLU A C 1
ATOM 617 O O . GLU A 1 93 ? 44.282 10.040 -65.737 1.00 95.56 93 GLU A O 1
ATOM 622 N N . GLU A 1 94 ? 45.166 8.435 -67.019 1.00 95.50 94 GLU A N 1
ATOM 623 C CA . GLU A 1 94 ? 44.143 7.428 -66.705 1.00 95.50 94 GLU A CA 1
ATOM 624 C C . GLU A 1 94 ? 44.228 6.942 -65.255 1.00 95.50 94 GLU A C 1
ATOM 626 O O . GLU A 1 94 ? 43.202 6.887 -64.573 1.00 95.50 94 GLU A O 1
ATOM 631 N N . ALA A 1 95 ? 45.433 6.677 -64.741 1.00 95.94 95 ALA A N 1
ATOM 632 C CA . ALA A 1 95 ? 45.647 6.333 -63.337 1.00 95.94 95 ALA A CA 1
ATOM 633 C C . ALA A 1 95 ? 45.188 7.461 -62.396 1.00 95.94 95 ALA A C 1
ATOM 635 O O . ALA A 1 95 ? 44.541 7.193 -61.382 1.00 95.94 95 ALA A O 1
ATOM 636 N N . LEU A 1 96 ? 45.445 8.725 -62.752 1.00 96.31 96 LEU A N 1
ATOM 637 C CA . LEU A 1 96 ? 44.983 9.889 -61.995 1.00 96.31 96 LEU A CA 1
ATOM 638 C C . LEU A 1 96 ? 43.450 10.029 -62.033 1.00 96.31 96 LEU A C 1
ATOM 640 O O . LEU A 1 96 ? 42.828 10.231 -60.990 1.00 96.31 96 LEU A O 1
ATOM 644 N N . ARG A 1 97 ? 42.816 9.852 -63.203 1.00 96.75 97 ARG A N 1
ATOM 645 C CA . ARG A 1 97 ? 41.343 9.818 -63.338 1.00 96.75 97 ARG A CA 1
ATOM 646 C C . ARG A 1 97 ? 40.726 8.695 -62.501 1.00 96.75 97 ARG A C 1
ATOM 648 O O . ARG A 1 97 ? 39.727 8.924 -61.823 1.00 96.75 97 ARG A O 1
ATOM 655 N N . ALA A 1 98 ? 41.329 7.506 -62.506 1.00 96.25 98 ALA A N 1
ATOM 656 C CA . ALA A 1 98 ? 40.887 6.370 -61.701 1.00 96.25 98 ALA A CA 1
ATOM 657 C C . ALA A 1 98 ? 41.048 6.628 -60.191 1.00 96.25 98 ALA A C 1
ATOM 659 O O . ALA A 1 98 ? 40.146 6.296 -59.421 1.00 96.25 98 ALA A O 1
ATOM 660 N N . ALA A 1 99 ? 42.146 7.265 -59.770 1.00 95.94 99 ALA A N 1
ATOM 661 C CA . ALA A 1 99 ? 42.383 7.644 -58.378 1.00 95.94 99 ALA A CA 1
ATOM 662 C C . ALA A 1 99 ? 41.370 8.691 -57.880 1.00 95.94 99 ALA A C 1
ATOM 664 O O . ALA A 1 99 ? 40.798 8.512 -56.804 1.00 95.94 99 ALA A O 1
ATOM 665 N N . HIS A 1 100 ? 41.075 9.729 -58.674 1.00 96.00 100 HIS A N 1
ATOM 666 C CA . HIS A 1 100 ? 40.007 10.684 -58.359 1.00 96.00 100 HIS A CA 1
ATOM 667 C C . HIS A 1 100 ? 38.642 9.991 -58.272 1.00 96.00 100 HIS A C 1
ATOM 669 O O . HIS A 1 100 ? 37.987 10.072 -57.238 1.00 96.00 100 HIS A O 1
ATOM 675 N N . ALA A 1 101 ? 38.267 9.188 -59.273 1.00 96.31 101 ALA A N 1
ATOM 676 C CA . ALA A 1 101 ? 37.001 8.454 -59.265 1.00 96.31 101 ALA A CA 1
ATOM 677 C C . ALA A 1 101 ? 36.881 7.416 -58.125 1.00 96.31 101 ALA A C 1
ATOM 679 O O . ALA A 1 101 ? 35.772 6.983 -57.806 1.00 96.31 101 ALA A O 1
ATOM 680 N N . ALA A 1 102 ? 37.992 6.987 -57.515 1.00 96.25 102 ALA A N 1
ATOM 681 C CA . ALA A 1 102 ? 38.000 6.184 -56.293 1.00 96.25 102 ALA A CA 1
ATOM 682 C C . ALA A 1 102 ? 37.831 7.052 -55.031 1.00 96.25 102 ALA A C 1
ATOM 684 O O . ALA A 1 102 ? 37.049 6.694 -54.150 1.00 96.25 102 ALA A O 1
ATOM 685 N N . ALA A 1 103 ? 38.499 8.207 -54.963 1.00 96.00 103 ALA A N 1
ATOM 686 C CA . ALA A 1 103 ? 38.351 9.169 -53.870 1.00 96.00 103 ALA A CA 1
ATOM 687 C C . ALA A 1 103 ? 36.932 9.764 -53.802 1.00 96.00 103 ALA A C 1
ATOM 689 O O . ALA A 1 103 ? 36.367 9.865 -52.713 1.00 96.00 103 ALA A O 1
ATOM 690 N N . ASP A 1 104 ? 36.318 10.076 -54.945 1.00 96.25 104 ASP A N 1
ATOM 691 C CA . ASP A 1 104 ? 34.933 10.556 -55.042 1.00 96.25 104 ASP A CA 1
ATOM 692 C C . ASP A 1 104 ? 33.934 9.502 -54.528 1.00 96.25 104 ASP A C 1
ATOM 694 O O . ASP A 1 104 ? 32.977 9.818 -53.821 1.00 96.25 104 ASP A O 1
ATOM 698 N N . LYS A 1 105 ? 34.183 8.215 -54.815 1.00 96.56 105 LYS A N 1
ATOM 699 C CA . LYS A 1 105 ? 33.369 7.101 -54.299 1.00 96.56 105 LYS A CA 1
ATOM 700 C C . LYS A 1 105 ? 33.521 6.919 -52.791 1.00 96.56 105 LYS A C 1
ATOM 702 O O . LYS A 1 105 ? 32.514 6.743 -52.109 1.00 96.56 105 LYS A O 1
ATOM 707 N N . GLU A 1 106 ? 34.743 6.958 -52.260 1.00 96.56 106 GLU A N 1
ATOM 708 C CA . GLU A 1 106 ? 34.959 6.769 -50.820 1.00 96.56 106 GLU A CA 1
ATOM 709 C C . GLU A 1 106 ? 34.494 7.992 -50.013 1.00 96.56 106 GLU A C 1
ATOM 711 O O . GLU A 1 106 ? 33.885 7.826 -48.961 1.00 96.56 106 GLU A O 1
ATOM 716 N N . THR A 1 107 ? 34.656 9.219 -50.520 1.00 96.31 107 THR A N 1
ATOM 717 C CA . THR A 1 107 ? 34.077 10.418 -49.883 1.00 96.31 107 THR A CA 1
ATOM 718 C C . THR A 1 107 ? 32.549 10.409 -49.910 1.00 96.31 107 THR A C 1
ATOM 720 O O . THR A 1 107 ? 31.934 10.693 -48.881 1.00 96.31 107 THR A O 1
ATOM 723 N N . ALA A 1 108 ? 31.916 9.995 -51.014 1.00 96.62 108 ALA A N 1
ATOM 724 C CA . ALA A 1 108 ? 30.464 9.799 -51.064 1.00 96.62 108 ALA A CA 1
ATOM 725 C C . ALA A 1 108 ? 29.986 8.713 -50.078 1.00 96.62 108 ALA A C 1
ATOM 727 O O . ALA A 1 108 ? 28.981 8.894 -49.389 1.00 96.62 108 ALA A O 1
ATOM 728 N N . ARG A 1 109 ? 30.731 7.605 -49.955 1.00 97.38 109 ARG A N 1
ATOM 729 C CA . ARG A 1 109 ? 30.457 6.517 -49.002 1.00 97.38 109 ARG A CA 1
ATOM 730 C C . ARG A 1 109 ? 30.582 6.972 -47.547 1.00 97.38 109 ARG A C 1
ATOM 732 O O . ARG A 1 109 ? 29.699 6.675 -46.745 1.00 97.38 109 ARG A O 1
ATOM 739 N N . LEU A 1 110 ? 31.649 7.697 -47.207 1.00 96.50 110 LEU A N 1
ATOM 740 C CA . LEU A 1 110 ? 31.863 8.256 -45.870 1.00 96.50 110 LEU A CA 1
ATOM 741 C C . LEU A 1 110 ? 30.801 9.310 -45.530 1.00 96.50 110 LEU A C 1
ATOM 743 O O . LEU A 1 110 ? 30.293 9.310 -44.413 1.00 96.50 110 LEU A O 1
ATOM 747 N N . GLY A 1 111 ? 30.403 10.143 -46.497 1.00 96.88 111 GLY A N 1
ATOM 748 C CA . GLY A 1 111 ? 29.279 11.071 -46.357 1.00 96.88 111 GLY A CA 1
ATOM 749 C C . GLY A 1 111 ? 27.963 10.348 -46.055 1.00 96.88 111 GLY A C 1
ATOM 750 O O . GLY A 1 111 ? 27.300 10.672 -45.075 1.00 96.88 111 GLY A O 1
ATOM 751 N N . ALA A 1 112 ? 27.621 9.314 -46.829 1.00 96.81 112 ALA A N 1
ATOM 752 C CA . ALA A 1 112 ? 26.413 8.516 -46.605 1.00 96.81 112 ALA A CA 1
ATOM 753 C C . ALA A 1 112 ? 26.410 7.804 -45.237 1.00 96.81 112 ALA A C 1
ATOM 755 O O . ALA A 1 112 ? 25.392 7.803 -44.548 1.00 96.81 112 ALA A O 1
ATOM 756 N N . ALA A 1 113 ? 27.548 7.245 -44.810 1.00 96.88 113 ALA A N 1
ATOM 757 C CA . ALA A 1 113 ? 27.687 6.623 -43.491 1.00 96.88 113 ALA A CA 1
ATOM 758 C C . ALA A 1 113 ? 27.562 7.642 -42.340 1.00 96.88 113 ALA A C 1
ATOM 760 O O . ALA A 1 113 ? 26.976 7.343 -41.299 1.00 96.88 113 ALA A O 1
ATOM 761 N N . LEU A 1 114 ? 28.081 8.857 -42.532 1.00 96.31 114 LEU A N 1
ATOM 762 C CA . LEU A 1 114 ? 28.019 9.936 -41.550 1.00 96.31 114 LEU A CA 1
ATOM 763 C C . LEU A 1 114 ? 26.608 10.536 -41.435 1.00 96.31 114 LEU A C 1
ATOM 765 O O . LEU A 1 114 ? 26.168 10.814 -40.321 1.00 96.31 114 LEU A O 1
ATOM 769 N N . GLU A 1 115 ? 25.862 10.662 -42.536 1.00 95.94 115 GLU A N 1
ATOM 770 C CA . GLU A 1 115 ? 24.439 11.035 -42.495 1.00 95.94 115 GLU A CA 1
ATOM 771 C C . GLU A 1 115 ? 23.558 9.931 -41.890 1.00 95.94 115 GLU A C 1
ATOM 773 O O . GLU A 1 115 ? 22.667 10.234 -41.098 1.00 95.94 115 GLU A O 1
ATOM 778 N N . ALA A 1 116 ? 23.837 8.651 -42.165 1.00 96.38 116 ALA A N 1
ATOM 779 C CA . ALA A 1 116 ? 23.148 7.541 -41.503 1.00 96.38 116 ALA A CA 1
ATOM 780 C C . ALA A 1 116 ? 23.359 7.578 -39.977 1.00 96.38 116 ALA A C 1
ATOM 782 O O . ALA A 1 116 ? 22.393 7.566 -39.216 1.00 96.38 116 ALA A O 1
ATOM 783 N N . SER A 1 117 ? 24.607 7.742 -39.523 1.00 95.94 117 SER A N 1
ATOM 784 C CA . SER A 1 117 ? 24.930 7.857 -38.095 1.00 95.94 117 SER A CA 1
ATOM 785 C C . SER A 1 117 ? 24.333 9.121 -37.445 1.00 95.94 117 SER A C 1
ATOM 787 O O . SER A 1 117 ? 23.935 9.091 -36.278 1.00 95.94 117 SER A O 1
ATOM 789 N N . ARG A 1 118 ? 24.190 10.225 -38.196 1.00 96.94 118 ARG A N 1
ATOM 790 C CA . ARG A 1 118 ? 23.441 11.418 -37.753 1.00 96.94 118 ARG A CA 1
ATOM 791 C C . ARG A 1 118 ? 21.953 11.121 -37.564 1.00 96.94 118 ARG A C 1
ATOM 793 O O . ARG A 1 118 ? 21.404 11.528 -36.543 1.00 96.94 118 ARG A O 1
ATOM 800 N N . ALA A 1 119 ? 21.319 10.411 -38.498 1.00 95.56 119 ALA A N 1
ATOM 801 C CA . ALA A 1 119 ? 19.906 10.037 -38.415 1.00 95.56 119 ALA A CA 1
ATOM 802 C C . ALA A 1 119 ? 19.621 9.056 -37.258 1.00 95.56 119 ALA A C 1
ATOM 804 O O . ALA A 1 119 ? 18.668 9.241 -36.503 1.00 95.56 119 ALA A O 1
ATOM 805 N N . GLU A 1 120 ? 20.484 8.057 -37.055 1.00 96.06 120 GLU A N 1
ATOM 806 C CA . GLU A 1 120 ? 20.439 7.185 -35.871 1.00 96.06 120 GLU A CA 1
ATOM 807 C C . GLU A 1 120 ? 20.585 8.005 -34.578 1.00 96.06 120 GLU A C 1
ATOM 809 O O . GLU A 1 120 ? 19.804 7.851 -33.636 1.00 96.06 120 GLU A O 1
ATOM 814 N N . GLY A 1 121 ? 21.546 8.935 -34.552 1.00 95.19 121 GLY A N 1
ATOM 815 C CA . GLY A 1 121 ? 21.771 9.842 -33.432 1.00 95.19 121 GLY A CA 1
ATOM 816 C C . GLY A 1 121 ? 20.554 10.708 -33.094 1.00 95.19 121 GLY A C 1
ATOM 817 O O . GLY A 1 121 ? 20.233 10.858 -31.913 1.00 95.19 121 GLY A O 1
ATOM 818 N N . THR A 1 122 ? 19.841 11.246 -34.090 1.00 95.88 122 THR A N 1
ATOM 819 C CA . THR A 1 122 ? 18.622 12.035 -33.850 1.00 95.88 122 THR A CA 1
ATOM 820 C C . THR A 1 122 ? 17.447 11.174 -33.383 1.00 95.88 122 THR A C 1
ATOM 822 O O . THR A 1 122 ? 16.740 11.615 -32.476 1.00 95.88 122 THR A O 1
ATOM 825 N N . SER A 1 123 ? 17.279 9.941 -33.886 1.00 95.94 123 SER A N 1
ATOM 826 C CA . SER A 1 123 ? 16.269 8.997 -33.363 1.00 95.94 123 SER A CA 1
ATOM 827 C C . SER A 1 123 ? 16.514 8.684 -31.887 1.00 95.94 123 SER A C 1
ATOM 829 O O . SER A 1 123 ? 15.640 8.894 -31.046 1.00 95.94 123 SER A O 1
ATOM 831 N N . VAL A 1 124 ? 17.748 8.306 -31.535 1.00 97.00 124 VAL A N 1
ATOM 832 C CA . VAL A 1 124 ? 18.130 7.978 -30.151 1.00 97.00 124 VAL A CA 1
ATOM 833 C C . VAL A 1 124 ? 18.009 9.191 -29.218 1.00 97.00 124 VAL A C 1
ATOM 835 O O . VAL A 1 124 ? 17.725 9.026 -28.029 1.00 97.00 124 VAL A O 1
ATOM 838 N N . VAL A 1 125 ? 18.197 10.421 -29.711 1.00 97.19 125 VAL A N 1
ATOM 839 C CA . VAL A 1 125 ? 17.904 11.639 -28.934 1.00 97.19 125 VAL A CA 1
ATOM 840 C C . VAL A 1 125 ? 16.398 11.804 -28.719 1.00 97.19 125 VAL A C 1
ATOM 842 O O . VAL A 1 125 ? 15.992 11.971 -27.570 1.00 97.19 125 VAL A O 1
ATOM 845 N N . ALA A 1 126 ? 15.572 11.689 -29.762 1.00 96.62 126 ALA A N 1
ATOM 846 C CA . ALA A 1 126 ? 14.117 11.827 -29.655 1.00 96.62 126 ALA A CA 1
ATOM 847 C C . ALA A 1 126 ? 13.492 10.772 -28.718 1.00 96.62 126 ALA A C 1
ATOM 849 O O . ALA A 1 126 ? 12.711 11.117 -27.830 1.00 96.62 126 ALA A O 1
ATOM 850 N N . GLU A 1 127 ? 13.903 9.506 -28.833 1.00 96.69 127 GLU A N 1
ATOM 851 C CA . GLU A 1 127 ? 13.507 8.414 -27.929 1.00 96.69 127 GLU A CA 1
ATOM 852 C C . GLU A 1 127 ? 13.883 8.713 -26.470 1.00 96.69 127 GLU A C 1
ATOM 854 O O . GLU A 1 127 ? 13.084 8.517 -25.550 1.00 96.69 127 GLU A O 1
ATOM 859 N N . ARG A 1 128 ? 15.094 9.240 -26.238 1.00 97.06 128 ARG A N 1
ATOM 860 C CA . ARG A 1 128 ? 15.553 9.640 -24.898 1.00 97.06 128 ARG A CA 1
ATOM 861 C C . ARG A 1 128 ? 14.797 10.845 -24.355 1.00 97.06 128 ARG A C 1
ATOM 863 O O . ARG A 1 128 ? 14.659 10.947 -23.139 1.00 97.06 128 ARG A O 1
ATOM 870 N N . GLU A 1 129 ? 14.338 11.764 -25.197 1.00 97.00 129 GLU A N 1
ATOM 871 C CA . GLU A 1 129 ? 13.534 12.910 -24.766 1.00 97.00 129 GLU A CA 1
ATOM 872 C C . GLU A 1 129 ? 12.092 12.516 -24.439 1.00 97.00 129 GLU A C 1
ATOM 874 O O . GLU A 1 129 ? 11.591 12.945 -23.398 1.00 97.00 129 GLU A O 1
ATOM 879 N N . LEU A 1 130 ? 11.487 11.609 -25.213 1.00 97.19 130 LEU A N 1
ATOM 880 C CA . LEU A 1 130 ? 10.201 10.991 -24.881 1.00 97.19 130 LEU A CA 1
ATOM 881 C C . LEU A 1 130 ? 10.278 10.241 -23.541 1.00 97.19 130 LEU A C 1
ATOM 883 O O . LEU A 1 130 ? 9.568 10.587 -22.600 1.00 97.19 130 LEU A O 1
ATOM 887 N N . ALA A 1 131 ? 11.244 9.331 -23.381 1.00 97.31 131 ALA A N 1
ATOM 888 C CA . ALA A 1 131 ? 11.438 8.594 -22.130 1.00 97.31 131 ALA A CA 1
ATOM 889 C C . ALA A 1 131 ? 11.747 9.511 -20.922 1.00 97.31 131 ALA A C 1
ATOM 891 O O . ALA A 1 131 ? 11.428 9.178 -19.779 1.00 97.31 131 ALA A O 1
ATOM 892 N N . ARG A 1 132 ? 12.353 10.689 -21.145 1.00 97.75 132 ARG A N 1
ATOM 893 C CA . ARG A 1 132 ? 12.537 11.728 -20.112 1.00 97.75 132 ARG A CA 1
ATOM 894 C C . ARG A 1 132 ? 11.246 12.481 -19.789 1.00 97.75 132 ARG A C 1
ATOM 896 O O . ARG A 1 132 ? 11.116 12.933 -18.652 1.00 97.75 132 ARG A O 1
ATOM 903 N N . ALA A 1 133 ? 10.332 12.651 -20.742 1.00 97.56 133 ALA A N 1
ATOM 904 C CA . ALA A 1 133 ? 9.013 13.231 -20.504 1.00 97.56 133 ALA A CA 1
ATOM 905 C C . ALA A 1 133 ? 8.146 12.266 -19.681 1.00 97.56 133 ALA A C 1
ATOM 907 O O . ALA A 1 133 ? 7.652 12.654 -18.622 1.00 97.56 133 ALA A O 1
ATOM 908 N N . ASP A 1 134 ? 8.084 10.995 -20.078 1.00 97.75 134 ASP A N 1
ATOM 909 C CA . ASP A 1 134 ? 7.362 9.937 -19.360 1.00 97.75 134 ASP A CA 1
ATOM 910 C C . ASP A 1 134 ? 7.893 9.786 -17.924 1.00 97.75 134 ASP A C 1
ATOM 912 O O . ASP A 1 134 ? 7.139 9.802 -16.950 1.00 97.75 134 ASP A O 1
ATOM 916 N N . ALA A 1 135 ? 9.221 9.750 -17.758 1.00 97.06 135 ALA A N 1
ATOM 917 C CA . ALA A 1 135 ? 9.861 9.681 -16.445 1.00 97.06 135 ALA A CA 1
ATOM 918 C C . ALA A 1 135 ? 9.670 10.943 -15.579 1.00 97.06 135 ALA A C 1
ATOM 920 O O . ALA A 1 135 ? 9.914 10.878 -14.372 1.00 97.06 135 ALA A O 1
ATOM 921 N N . ARG A 1 136 ? 9.254 12.085 -16.149 1.00 97.62 136 ARG A N 1
ATOM 922 C CA . ARG A 1 136 ? 8.797 13.260 -15.384 1.00 97.62 136 ARG A CA 1
ATOM 923 C C . ARG A 1 136 ? 7.336 13.093 -14.981 1.00 97.62 136 ARG A C 1
ATOM 925 O O . ARG A 1 136 ? 7.060 13.119 -13.788 1.00 97.62 136 ARG A O 1
ATOM 932 N N . GLN A 1 137 ? 6.448 12.791 -15.931 1.00 97.88 137 GLN A N 1
ATOM 933 C CA . GLN A 1 137 ? 5.021 12.563 -15.667 1.00 97.88 137 GLN A CA 1
ATOM 934 C C . GLN A 1 137 ? 4.793 11.505 -14.575 1.00 97.88 137 GLN A C 1
ATOM 936 O O . GLN A 1 137 ? 4.004 11.726 -13.661 1.00 97.88 137 GLN A O 1
ATOM 941 N N . LEU A 1 138 ? 5.537 10.393 -14.609 1.00 97.81 138 LEU A N 1
ATOM 942 C CA . LEU A 1 138 ? 5.469 9.343 -13.586 1.00 97.81 138 LEU A CA 1
ATOM 943 C C . LEU A 1 138 ? 5.951 9.810 -12.201 1.00 97.81 138 LEU A C 1
ATOM 945 O O . LEU A 1 138 ? 5.413 9.362 -11.191 1.00 97.81 138 LEU A O 1
ATOM 949 N N . ARG A 1 139 ? 6.937 10.716 -12.125 1.00 97.94 139 ARG A N 1
ATOM 950 C CA . ARG A 1 139 ? 7.388 11.311 -10.851 1.00 97.94 139 ARG A CA 1
ATOM 951 C C . ARG A 1 139 ? 6.374 12.312 -10.318 1.00 97.94 139 ARG A C 1
ATOM 953 O O . ARG A 1 139 ? 6.063 12.279 -9.132 1.00 97.94 139 ARG A O 1
ATOM 960 N N . ASP A 1 140 ? 5.836 13.162 -11.183 1.00 97.94 140 ASP A N 1
ATOM 961 C CA . ASP A 1 140 ? 4.835 14.154 -10.801 1.00 97.94 140 ASP A CA 1
ATOM 962 C C . ASP A 1 140 ? 3.567 13.447 -10.289 1.00 97.94 140 ASP A C 1
ATOM 964 O O . ASP A 1 140 ? 3.092 13.756 -9.195 1.00 97.94 140 ASP A O 1
ATOM 968 N N . ALA A 1 141 ? 3.110 12.400 -10.991 1.00 97.94 141 ALA A N 1
ATOM 969 C CA . ALA A 1 141 ? 2.018 11.526 -10.561 1.00 97.94 141 ALA A CA 1
ATOM 970 C C . ALA A 1 141 ? 2.308 10.801 -9.232 1.00 97.94 141 ALA A C 1
ATOM 972 O O . ALA A 1 141 ? 1.434 10.763 -8.365 1.00 97.94 141 ALA A O 1
ATOM 973 N N . LEU A 1 142 ? 3.529 10.286 -9.025 1.00 98.12 142 LEU A N 1
ATOM 974 C CA . LEU A 1 142 ? 3.938 9.696 -7.743 1.00 98.12 142 LEU A CA 1
ATOM 975 C C . LEU A 1 142 ? 3.820 10.721 -6.604 1.00 98.12 142 LEU A C 1
ATOM 977 O O . LEU A 1 142 ? 3.169 10.446 -5.601 1.00 98.12 142 LEU A O 1
ATOM 981 N N . THR A 1 143 ? 4.382 11.925 -6.768 1.00 97.94 143 THR A N 1
ATOM 982 C CA . THR A 1 143 ? 4.329 12.956 -5.713 1.00 97.94 143 THR A CA 1
ATOM 983 C C . THR A 1 143 ? 2.916 13.490 -5.463 1.00 97.94 143 THR A C 1
ATOM 985 O O . THR A 1 143 ? 2.621 13.936 -4.353 1.00 97.94 143 THR A O 1
ATOM 988 N N . ALA A 1 144 ? 2.023 13.436 -6.457 1.00 97.94 144 ALA A N 1
ATOM 989 C CA . ALA A 1 144 ? 0.603 13.719 -6.272 1.00 97.94 144 ALA A CA 1
ATOM 990 C C . ALA A 1 144 ? -0.072 12.627 -5.424 1.00 97.94 144 ALA A C 1
ATOM 992 O O . ALA A 1 144 ? -0.690 12.947 -4.408 1.00 97.94 144 ALA A O 1
ATOM 993 N N . ALA A 1 145 ? 0.130 11.351 -5.769 1.00 97.88 145 ALA A N 1
ATOM 994 C CA . ALA A 1 145 ? -0.412 10.212 -5.027 1.00 97.88 145 ALA A CA 1
ATOM 995 C C . ALA A 1 145 ? 0.120 10.135 -3.581 1.00 97.88 145 ALA A C 1
ATOM 997 O O . ALA A 1 145 ? -0.642 9.862 -2.657 1.00 97.88 145 ALA A O 1
ATOM 998 N N . GLU A 1 146 ? 1.400 10.444 -3.347 1.00 97.31 146 GLU A N 1
ATOM 999 C CA . GLU A 1 146 ? 1.984 10.538 -1.999 1.00 97.31 146 GLU A CA 1
ATOM 1000 C C . GLU A 1 146 ? 1.331 11.645 -1.153 1.00 97.31 146 GLU A C 1
ATOM 1002 O O . GLU A 1 146 ? 1.091 11.460 0.044 1.00 97.31 146 GLU A O 1
ATOM 1007 N N . ARG A 1 147 ? 1.015 12.798 -1.761 1.00 97.88 147 ARG A N 1
ATOM 1008 C CA . ARG A 1 147 ? 0.310 13.903 -1.087 1.00 97.88 147 ARG A CA 1
ATOM 1009 C C . ARG A 1 147 ? -1.136 13.537 -0.772 1.00 97.88 147 ARG A C 1
ATOM 1011 O O . ARG A 1 147 ? -1.583 13.804 0.341 1.00 97.88 147 ARG A O 1
ATOM 1018 N N . GLU A 1 148 ? -1.839 12.910 -1.712 1.00 97.31 148 GLU A N 1
ATOM 1019 C CA . GLU A 1 148 ? -3.215 12.443 -1.523 1.00 97.31 148 GLU A CA 1
ATOM 1020 C C . GLU A 1 148 ? -3.293 11.368 -0.431 1.00 97.31 148 GLU A C 1
ATOM 1022 O O . GLU A 1 148 ? -4.060 11.515 0.518 1.00 97.31 148 GLU A O 1
ATOM 1027 N N . ALA A 1 149 ? -2.427 10.350 -0.482 1.00 97.00 149 ALA A N 1
ATOM 1028 C CA . ALA A 1 149 ? -2.344 9.309 0.540 1.00 97.00 149 ALA A CA 1
ATOM 1029 C C . ALA A 1 149 ? -2.029 9.886 1.932 1.00 97.00 149 ALA A C 1
ATOM 1031 O O . ALA A 1 149 ? -2.632 9.478 2.926 1.00 97.00 149 ALA A O 1
ATOM 1032 N N . ARG A 1 150 ? -1.133 10.881 2.019 1.00 97.75 150 ARG A N 1
ATOM 1033 C CA . ARG A 1 150 ? -0.833 11.576 3.280 1.00 97.75 150 ARG A CA 1
ATOM 1034 C C . ARG A 1 150 ? -2.026 12.386 3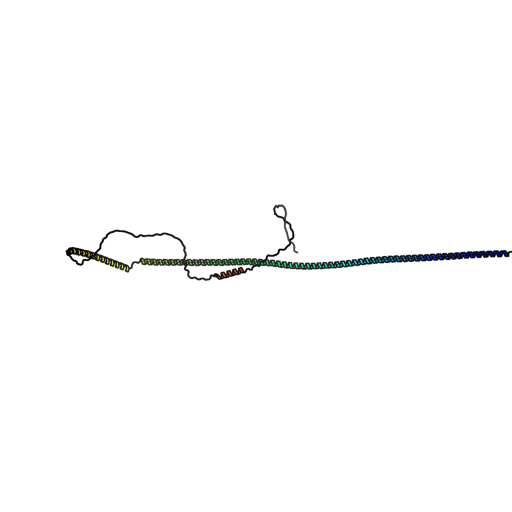.796 1.00 97.75 150 ARG A C 1
ATOM 1036 O O . ARG A 1 150 ? -2.295 12.343 4.995 1.00 97.75 150 ARG A O 1
ATOM 1043 N N . ALA A 1 151 ? -2.747 13.088 2.920 1.00 97.31 151 ALA A N 1
ATOM 1044 C CA . ALA A 1 151 ? -3.953 13.831 3.284 1.00 97.31 151 ALA A CA 1
ATOM 1045 C C . ALA A 1 151 ? -5.070 12.888 3.767 1.00 97.31 151 ALA A C 1
ATOM 1047 O O . ALA A 1 151 ? -5.659 13.114 4.828 1.00 97.31 151 ALA A O 1
ATOM 1048 N N . ALA A 1 152 ? -5.297 11.784 3.049 1.00 97.50 152 ALA A N 1
ATOM 1049 C CA . ALA A 1 152 ? -6.242 10.737 3.419 1.00 97.50 152 ALA A CA 1
ATOM 1050 C C . ALA A 1 152 ? -5.896 10.101 4.775 1.00 97.50 152 ALA A C 1
ATOM 1052 O O . ALA A 1 152 ? -6.788 9.924 5.602 1.00 97.50 152 ALA A O 1
ATOM 1053 N N . ALA A 1 153 ? -4.612 9.838 5.050 1.00 97.25 153 ALA A N 1
ATOM 1054 C CA . ALA A 1 153 ? -4.152 9.343 6.347 1.00 97.25 153 ALA A CA 1
ATOM 1055 C C . ALA A 1 153 ? -4.419 10.345 7.486 1.00 97.25 153 ALA A C 1
ATOM 1057 O O . ALA A 1 153 ? -4.932 9.953 8.532 1.00 97.25 153 ALA A O 1
ATOM 1058 N N . THR A 1 154 ? -4.160 11.645 7.286 1.00 97.00 154 THR A N 1
ATOM 1059 C CA . THR A 1 154 ? -4.504 12.664 8.297 1.00 97.00 154 THR A CA 1
ATOM 1060 C C . THR A 1 154 ? -6.015 12.801 8.509 1.00 97.00 154 THR A C 1
ATOM 1062 O O . THR A 1 154 ? -6.458 12.948 9.645 1.00 97.00 154 THR A O 1
ATOM 1065 N N . ALA A 1 155 ? -6.820 12.676 7.450 1.00 97.19 155 ALA A N 1
ATOM 1066 C CA . ALA A 1 155 ? -8.279 12.702 7.539 1.00 97.19 155 ALA A CA 1
ATOM 1067 C C . ALA A 1 155 ? -8.874 11.403 8.118 1.00 97.19 155 ALA A C 1
ATOM 1069 O O . ALA A 1 155 ? -10.003 11.409 8.603 1.00 97.19 155 ALA A O 1
ATOM 1070 N N . ALA A 1 156 ? -8.160 10.275 8.059 1.00 97.12 156 ALA A N 1
ATOM 1071 C CA . ALA A 1 156 ? -8.517 9.051 8.775 1.00 97.12 156 ALA A CA 1
ATOM 1072 C C . ALA A 1 156 ? -8.235 9.204 10.277 1.00 97.12 156 ALA A C 1
ATOM 1074 O O . ALA A 1 156 ? -9.157 9.060 11.071 1.00 97.12 156 ALA A O 1
ATOM 1075 N N . ALA A 1 157 ? -7.019 9.618 10.651 1.00 96.69 157 ALA A N 1
ATOM 1076 C CA . ALA A 1 157 ? -6.638 9.838 12.049 1.00 96.69 157 ALA A CA 1
ATOM 1077 C C . ALA A 1 157 ? -7.514 10.893 12.760 1.00 96.69 157 ALA A C 1
ATOM 1079 O O . ALA A 1 157 ? -7.839 10.732 13.934 1.00 96.69 157 ALA A O 1
ATOM 1080 N N . GLY A 1 158 ? -7.946 11.943 12.046 1.00 97.50 158 GLY A N 1
ATOM 1081 C CA . GLY A 1 158 ? -8.932 12.906 12.550 1.00 97.50 158 GLY A CA 1
ATOM 1082 C C . GLY A 1 158 ? -10.258 12.235 12.922 1.00 97.50 158 GLY A C 1
ATOM 1083 O O . GLY A 1 158 ? -10.671 12.300 14.077 1.00 97.50 158 GLY A O 1
ATOM 1084 N N . ARG A 1 159 ? -10.861 11.493 11.982 1.00 97.00 159 ARG A N 1
ATOM 1085 C CA . ARG A 1 159 ? -12.120 10.758 12.204 1.00 97.00 159 ARG A CA 1
ATOM 1086 C C . ARG A 1 159 ? -12.008 9.663 13.264 1.00 97.00 159 ARG A C 1
ATOM 1088 O O . ARG A 1 159 ? -12.956 9.440 14.005 1.00 97.00 159 ARG A O 1
ATOM 1095 N N . GLU A 1 160 ? -10.863 8.993 13.374 1.00 96.44 160 GLU A N 1
ATOM 1096 C CA . GLU A 1 160 ? -10.605 8.033 14.456 1.00 96.44 160 GLU A CA 1
ATOM 1097 C C . GLU A 1 160 ? -10.579 8.721 15.830 1.00 96.44 160 GLU A C 1
ATOM 1099 O O . GLU A 1 160 ? -11.141 8.189 16.786 1.00 96.44 160 GLU A O 1
ATOM 1104 N N . SER A 1 161 ? -10.000 9.924 15.928 1.00 97.00 161 SER A N 1
ATOM 1105 C CA . SER A 1 161 ? -10.002 10.742 17.150 1.00 97.00 161 SER A CA 1
ATOM 1106 C C . SER A 1 161 ? -11.401 11.277 17.494 1.00 97.00 161 SER A C 1
ATOM 1108 O O . SER A 1 161 ? -11.802 11.253 18.657 1.00 97.00 161 SER A O 1
ATOM 1110 N N . GLU A 1 162 ? -12.165 11.715 16.489 1.00 97.25 162 GLU A N 1
ATOM 1111 C CA . GLU A 1 162 ? -13.564 12.147 16.629 1.00 97.25 162 GLU A CA 1
ATOM 1112 C C . GLU A 1 162 ? -14.433 10.996 17.160 1.00 97.25 162 GLU A C 1
ATOM 1114 O O . GLU A 1 162 ? -14.998 11.110 18.249 1.00 97.25 162 GLU A O 1
ATOM 1119 N N . LEU A 1 163 ? -14.435 9.842 16.481 1.00 97.31 163 LEU A N 1
ATOM 1120 C CA . LEU A 1 163 ? -15.178 8.644 16.892 1.00 97.31 163 LEU A CA 1
ATOM 1121 C C . LEU A 1 163 ? -14.736 8.121 18.268 1.00 97.31 163 LEU A C 1
ATOM 1123 O O . LEU A 1 163 ? -15.570 7.675 19.057 1.00 97.31 163 LEU A O 1
ATOM 1127 N N . ALA A 1 164 ? -13.443 8.192 18.601 1.00 97.50 164 ALA A N 1
ATOM 1128 C CA . ALA A 1 164 ? -12.961 7.844 19.937 1.00 97.50 164 ALA A CA 1
ATOM 1129 C C . ALA A 1 164 ? -13.516 8.793 21.015 1.00 97.50 164 ALA A C 1
ATOM 1131 O O . ALA A 1 164 ? -13.862 8.332 22.106 1.00 97.50 164 ALA A O 1
ATOM 1132 N N . SER A 1 165 ? -13.649 10.090 20.713 1.00 97.44 165 SER A N 1
ATOM 1133 C CA . SER A 1 165 ? -14.256 11.072 21.620 1.00 97.44 165 SER A CA 1
ATOM 1134 C C . SER A 1 165 ? -15.769 10.865 21.785 1.00 97.44 165 SER A C 1
ATOM 1136 O O . SER A 1 165 ? -16.260 10.889 22.913 1.00 97.44 165 SER A O 1
ATOM 1138 N N . GLU A 1 166 ? -16.492 10.545 20.706 1.00 97.38 166 GLU A N 1
ATOM 1139 C CA . GLU A 1 166 ? -17.924 10.217 20.746 1.00 97.38 166 GLU A CA 1
ATOM 1140 C C . GLU A 1 166 ? -18.187 8.946 21.564 1.00 97.38 166 GLU A C 1
ATOM 1142 O O . GLU A 1 166 ? -19.057 8.928 22.434 1.00 97.38 166 GLU A O 1
ATOM 1147 N N . VAL A 1 167 ? -17.393 7.890 21.352 1.00 97.88 167 VAL A N 1
ATOM 1148 C CA . VAL A 1 167 ? -17.491 6.638 22.119 1.00 97.88 167 VAL A CA 1
ATOM 1149 C C . VAL A 1 167 ? -17.121 6.848 23.591 1.00 97.88 167 VAL A C 1
ATOM 1151 O O . VAL A 1 167 ? -17.712 6.204 24.458 1.00 97.88 167 VAL A O 1
ATOM 1154 N N . ALA A 1 168 ? -16.180 7.743 23.905 1.00 97.75 168 ALA A N 1
ATOM 1155 C CA . ALA A 1 168 ? -15.864 8.103 25.287 1.00 97.75 168 ALA A CA 1
ATOM 1156 C C . ALA A 1 168 ? -17.021 8.865 25.960 1.00 97.75 168 ALA A C 1
ATOM 1158 O O . ALA A 1 168 ? -17.417 8.500 27.068 1.00 97.75 168 ALA A O 1
ATOM 1159 N N . ALA A 1 169 ? -17.607 9.854 25.278 1.00 97.81 169 ALA A N 1
ATOM 1160 C CA . ALA A 1 169 ? -18.758 10.610 25.771 1.00 97.81 169 ALA A CA 1
ATOM 1161 C C . ALA A 1 169 ? -19.988 9.709 25.975 1.00 97.81 169 ALA A C 1
ATOM 1163 O O . ALA A 1 169 ? -20.554 9.676 27.064 1.00 97.81 169 ALA A O 1
ATOM 1164 N N . ALA A 1 170 ? -20.338 8.883 24.985 1.00 97.56 170 ALA A N 1
ATOM 1165 C CA . ALA A 1 170 ? -21.459 7.947 25.080 1.00 97.56 170 ALA A CA 1
ATOM 1166 C C . ALA A 1 170 ? -21.289 6.921 26.218 1.00 97.56 170 ALA A C 1
ATOM 1168 O O . ALA A 1 170 ? -22.268 6.524 26.848 1.00 97.56 170 ALA A O 1
ATOM 1169 N N . ARG A 1 171 ? -20.051 6.502 26.524 1.00 98.00 171 ARG A N 1
ATOM 1170 C CA . ARG A 1 171 ? -19.759 5.650 27.691 1.00 98.00 171 ARG A CA 1
ATOM 1171 C C . ARG A 1 171 ? -19.927 6.395 29.014 1.00 98.00 171 ARG A C 1
ATOM 1173 O O . ARG A 1 171 ? -20.465 5.806 29.945 1.00 98.00 171 ARG A O 1
ATOM 1180 N N . ALA A 1 172 ? -19.504 7.657 29.096 1.00 97.94 172 ALA A N 1
ATOM 1181 C CA . ALA A 1 172 ? -19.708 8.487 30.283 1.00 97.94 172 ALA A CA 1
ATOM 1182 C C . ALA A 1 172 ? -21.205 8.735 30.550 1.00 97.94 172 ALA A C 1
ATOM 1184 O O . ALA A 1 172 ? -21.658 8.548 31.677 1.00 97.94 172 ALA A O 1
ATOM 1185 N N . ASP A 1 173 ? -21.984 9.040 29.509 1.00 97.81 173 ASP A N 1
ATOM 1186 C CA . ASP A 1 173 ? -23.444 9.187 29.579 1.00 97.81 173 ASP A CA 1
ATOM 1187 C C . ASP A 1 173 ? -24.144 7.907 30.057 1.00 97.81 173 ASP A C 1
ATOM 1189 O O . ASP A 1 173 ? -25.062 7.963 30.876 1.00 97.81 173 ASP A O 1
ATOM 1193 N N . VAL A 1 174 ? -23.731 6.739 29.552 1.00 98.06 174 VAL A N 1
ATOM 1194 C CA . VAL A 1 174 ? -24.279 5.444 29.988 1.00 98.06 174 VAL A CA 1
ATOM 1195 C C . VAL A 1 174 ? -23.899 5.148 31.439 1.00 98.06 174 VAL A C 1
ATOM 1197 O O . VAL A 1 174 ? -24.766 4.730 32.203 1.00 98.06 174 VAL A O 1
ATOM 1200 N N . GLN A 1 175 ? -22.651 5.407 31.840 1.00 97.50 175 GLN A N 1
ATOM 1201 C CA . GLN A 1 175 ? -22.203 5.217 33.220 1.00 97.50 175 GLN A CA 1
ATOM 1202 C C . GLN A 1 175 ? -23.000 6.106 34.187 1.00 97.50 175 GLN A C 1
ATOM 1204 O O . GLN A 1 175 ? -23.606 5.588 35.118 1.00 97.50 175 GLN A O 1
ATOM 1209 N N . ALA A 1 176 ? -23.127 7.404 33.896 1.00 98.12 176 ALA A N 1
ATOM 1210 C CA . ALA A 1 176 ? -23.899 8.338 34.716 1.00 98.12 176 ALA A CA 1
ATOM 1211 C C . ALA A 1 176 ? -25.382 7.937 34.858 1.00 98.12 176 ALA A C 1
ATOM 1213 O O . ALA A 1 176 ? -25.977 8.136 35.915 1.00 98.12 176 ALA A O 1
ATOM 1214 N N . ARG A 1 177 ? -25.986 7.332 33.823 1.00 98.12 177 ARG A N 1
ATOM 1215 C CA . ARG A 1 177 ? -27.356 6.786 33.895 1.00 98.12 177 ARG A CA 1
ATOM 1216 C C . ARG A 1 177 ? -27.450 5.525 34.755 1.00 98.12 177 ARG A C 1
ATOM 1218 O O . ARG A 1 177 ? -28.451 5.358 35.446 1.00 98.12 177 ARG A O 1
ATOM 1225 N N . LEU A 1 178 ? -26.445 4.648 34.713 1.00 98.00 178 LEU A N 1
ATOM 1226 C CA . LEU A 1 178 ? -26.383 3.457 35.568 1.00 98.00 178 LEU A CA 1
ATOM 1227 C C . LEU A 1 178 ? -26.187 3.840 37.038 1.00 98.00 178 LEU A C 1
ATOM 1229 O O . LEU A 1 178 ? -26.880 3.298 37.896 1.00 98.00 178 LEU A O 1
ATOM 1233 N N . ASP A 1 179 ? -25.310 4.806 37.314 1.00 97.62 179 ASP A N 1
ATOM 1234 C CA . ASP A 1 179 ? -25.064 5.313 38.665 1.00 97.62 179 ASP A CA 1
ATOM 1235 C C . ASP A 1 179 ? -26.321 5.994 39.232 1.00 97.62 179 ASP A C 1
ATOM 1237 O O . ASP A 1 179 ? -26.773 5.632 40.317 1.00 97.62 179 ASP A O 1
ATOM 1241 N N . ALA A 1 180 ? -26.970 6.878 38.462 1.00 97.69 180 ALA A N 1
ATOM 1242 C CA . ALA A 1 180 ? -28.213 7.538 38.873 1.00 97.69 180 ALA A CA 1
ATOM 1243 C C . ALA A 1 180 ? -29.370 6.546 39.122 1.00 97.69 180 ALA A C 1
ATOM 1245 O O . ALA A 1 180 ? -30.105 6.685 40.099 1.00 97.69 180 ALA A O 1
ATOM 1246 N N . ALA A 1 181 ? -29.516 5.513 38.283 1.00 97.56 181 ALA A N 1
ATOM 1247 C CA . ALA A 1 181 ? -30.499 4.449 38.507 1.00 97.56 181 ALA A CA 1
ATOM 1248 C C . ALA A 1 181 ? -30.159 3.599 39.748 1.00 97.56 181 ALA A C 1
ATOM 1250 O O . ALA A 1 181 ? -31.053 3.189 40.490 1.00 97.56 181 ALA A O 1
ATOM 1251 N N . GLY A 1 182 ? -28.869 3.360 40.006 1.00 97.69 182 GLY A N 1
ATOM 1252 C CA . GLY A 1 182 ? -28.385 2.709 41.223 1.00 97.69 182 GLY A CA 1
ATOM 1253 C C . GLY A 1 182 ? -28.723 3.506 42.485 1.00 97.69 182 GLY A C 1
ATOM 1254 O O . GLY A 1 182 ? -29.244 2.936 43.446 1.00 97.69 182 GLY A O 1
ATOM 1255 N N . GLU A 1 183 ? -28.503 4.823 42.467 1.00 97.88 183 GLU A N 1
ATOM 1256 C CA . GLU A 1 183 ? -28.891 5.734 43.550 1.00 97.88 183 GLU A CA 1
ATOM 1257 C C . GLU A 1 183 ? -30.414 5.781 43.749 1.00 97.88 183 GLU A C 1
ATOM 1259 O O . GLU A 1 183 ? -30.881 5.700 44.888 1.00 97.88 183 GLU A O 1
ATOM 1264 N N . GLU A 1 184 ? -31.211 5.832 42.674 1.00 97.88 184 GLU A N 1
ATOM 1265 C CA . GLU A 1 184 ? -32.675 5.803 42.772 1.00 97.88 184 GLU A CA 1
ATOM 1266 C C . GLU A 1 184 ? -33.177 4.488 43.391 1.00 97.88 184 GLU A C 1
ATOM 1268 O O . GLU A 1 184 ? -33.998 4.513 44.314 1.00 97.88 184 GLU A O 1
ATOM 1273 N N . HIS A 1 185 ? -32.652 3.338 42.954 1.00 97.69 185 HIS A N 1
ATOM 1274 C CA . HIS A 1 185 ? -32.990 2.036 43.530 1.00 97.69 185 HIS A CA 1
ATOM 1275 C C . HIS A 1 185 ? -32.539 1.904 44.994 1.00 97.69 185 HIS A C 1
ATOM 1277 O O . HIS A 1 185 ? -33.293 1.376 45.821 1.00 97.69 185 HIS A O 1
ATOM 1283 N N . ALA A 1 186 ? -31.359 2.418 45.355 1.00 97.62 186 ALA A N 1
ATOM 1284 C CA . ALA A 1 186 ? -30.886 2.455 46.740 1.00 97.62 186 ALA A CA 1
ATOM 1285 C C . ALA A 1 186 ? -31.777 3.350 47.622 1.00 97.62 186 ALA A C 1
ATOM 1287 O O . ALA A 1 186 ? -32.159 2.962 48.727 1.00 97.62 186 ALA A O 1
ATOM 1288 N N . ALA A 1 187 ? -32.192 4.515 47.119 1.00 97.69 187 ALA A N 1
ATOM 1289 C CA . ALA A 1 187 ? -33.108 5.409 47.818 1.00 97.69 187 ALA A CA 1
ATOM 1290 C C . ALA A 1 187 ? -34.521 4.810 47.951 1.00 97.69 187 ALA A C 1
ATOM 1292 O O . ALA A 1 187 ? -35.142 4.930 49.007 1.00 97.69 187 ALA A O 1
ATOM 1293 N N . ALA A 1 188 ? -35.036 4.139 46.916 1.00 97.19 188 ALA A N 1
ATOM 1294 C CA . ALA A 1 188 ? -36.351 3.495 46.935 1.00 97.19 188 ALA A CA 1
ATOM 1295 C C . ALA A 1 188 ? -36.407 2.305 47.907 1.00 97.19 188 ALA A C 1
ATOM 1297 O O . ALA A 1 188 ? -37.325 2.219 48.723 1.00 97.19 188 ALA A O 1
ATOM 1298 N N . THR A 1 189 ? -35.399 1.429 47.880 1.00 97.31 189 THR A N 1
ATOM 1299 C CA . THR A 1 189 ? -35.283 0.320 48.843 1.00 97.31 189 THR A CA 1
ATOM 1300 C C . THR A 1 189 ? -35.030 0.824 50.265 1.00 97.31 189 THR A C 1
ATOM 1302 O O . THR A 1 189 ? -35.607 0.289 51.210 1.00 97.31 189 THR A O 1
ATOM 1305 N N . GLY A 1 190 ? -34.260 1.906 50.428 1.00 97.56 190 GLY A N 1
ATOM 1306 C CA . GLY A 1 190 ? -34.068 2.593 51.706 1.00 97.56 190 GLY A CA 1
ATOM 1307 C C . GLY A 1 190 ? -35.367 3.144 52.308 1.00 97.56 190 GLY A C 1
ATOM 1308 O O . GLY A 1 190 ? -35.608 2.939 53.501 1.00 97.56 190 GLY A O 1
ATOM 1309 N N . ARG A 1 191 ? -36.226 3.780 51.491 1.00 98.00 191 ARG A N 1
ATOM 1310 C CA . ARG A 1 191 ? -37.569 4.242 51.901 1.00 98.00 191 ARG A CA 1
ATOM 1311 C C . ARG A 1 191 ? -38.455 3.074 52.329 1.00 98.00 191 ARG A C 1
ATOM 1313 O O . ARG A 1 191 ? -38.893 3.051 53.475 1.00 98.00 191 ARG A O 1
ATOM 1320 N N . LEU A 1 192 ? -38.609 2.058 51.477 1.00 97.75 192 LEU A N 1
ATOM 1321 C CA . LEU A 1 192 ? -39.432 0.879 51.775 1.00 97.75 192 LEU A CA 1
ATOM 1322 C C . LEU A 1 192 ? -38.964 0.142 53.045 1.00 97.75 192 LEU A C 1
ATOM 1324 O O . LEU A 1 192 ? -39.778 -0.291 53.857 1.00 97.75 192 LEU A O 1
ATOM 1328 N N . ALA A 1 193 ? -37.650 0.042 53.271 1.00 97.62 193 ALA A N 1
ATOM 1329 C CA . ALA A 1 193 ? -37.098 -0.548 54.489 1.00 97.62 193 ALA A CA 1
ATOM 1330 C C . ALA A 1 193 ? -37.334 0.316 55.746 1.00 97.62 193 ALA A C 1
ATOM 1332 O O . ALA A 1 193 ? -37.404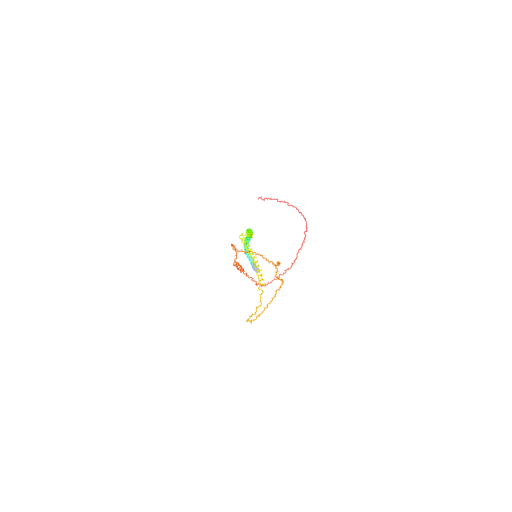 -0.223 56.851 1.00 97.62 193 ALA A O 1
ATOM 1333 N N . ALA A 1 194 ? -37.446 1.642 55.611 1.00 97.75 194 ALA A N 1
ATOM 1334 C CA . ALA A 1 194 ? -37.826 2.530 56.709 1.00 97.75 194 ALA A CA 1
ATOM 1335 C C . ALA A 1 194 ? -39.329 2.437 57.018 1.00 97.75 194 ALA A C 1
ATOM 1337 O O . ALA A 1 194 ? -39.691 2.278 58.182 1.00 97.75 194 ALA A O 1
ATOM 1338 N N . GLU A 1 195 ? -40.176 2.442 55.988 1.00 97.81 195 GLU A N 1
ATOM 1339 C CA . GLU A 1 195 ? -41.627 2.237 56.086 1.00 97.81 195 GLU A CA 1
ATOM 1340 C C . GLU A 1 195 ? -41.959 0.891 56.747 1.00 97.81 195 GLU A C 1
ATOM 1342 O O . GLU A 1 195 ? -42.728 0.847 57.705 1.00 97.81 195 GLU A O 1
ATOM 1347 N N . PHE A 1 196 ? -41.305 -0.194 56.319 1.00 98.00 196 PHE A N 1
ATOM 1348 C CA . PHE A 1 196 ? -41.475 -1.524 56.907 1.00 98.00 196 PHE A CA 1
ATOM 1349 C C . PHE A 1 196 ? -41.076 -1.570 58.391 1.00 98.00 196 PHE A C 1
ATOM 1351 O O . PHE A 1 196 ? -41.814 -2.123 59.204 1.00 98.00 196 PHE A O 1
ATOM 1358 N N . ARG A 1 197 ? -39.954 -0.942 58.779 1.00 97.75 197 ARG A N 1
ATOM 1359 C CA . ARG A 1 197 ? -39.562 -0.829 60.199 1.00 97.75 197 ARG A CA 1
ATOM 1360 C C . ARG A 1 197 ? -40.563 -0.002 61.012 1.00 97.75 197 ARG A C 1
ATOM 1362 O O . ARG A 1 197 ? -40.852 -0.368 62.146 1.00 97.75 197 ARG A O 1
ATOM 1369 N N . GLY A 1 198 ? -41.110 1.073 60.440 1.00 97.88 198 GLY A N 1
ATOM 1370 C CA . GLY A 1 198 ? -42.166 1.872 61.069 1.00 97.88 198 GLY A CA 1
ATOM 1371 C C . GLY A 1 198 ? -43.450 1.067 61.289 1.00 97.88 198 GLY A C 1
ATOM 1372 O O . GLY A 1 198 ? -43.995 1.067 62.389 1.00 97.88 198 GLY A O 1
ATOM 1373 N N . ALA A 1 199 ? -43.882 0.304 60.281 1.00 97.44 199 ALA A N 1
ATOM 1374 C CA . ALA A 1 199 ? -45.033 -0.590 60.381 1.00 97.44 199 ALA A CA 1
ATOM 1375 C C . ALA A 1 199 ? -44.817 -1.716 61.410 1.00 97.44 199 ALA A C 1
ATOM 1377 O O . ALA A 1 199 ? -45.729 -2.027 62.171 1.00 97.44 199 ALA A O 1
ATOM 1378 N N . GLN A 1 200 ? -43.610 -2.292 61.489 1.00 97.94 200 GLN A N 1
ATOM 1379 C CA . GLN A 1 200 ? -43.262 -3.266 62.530 1.00 97.94 200 GLN A CA 1
ATOM 1380 C C . GLN A 1 200 ? -43.286 -2.656 63.938 1.00 97.94 200 GLN A C 1
ATOM 1382 O O . GLN A 1 200 ? -43.790 -3.298 64.855 1.00 97.94 200 GLN A O 1
ATOM 1387 N N . ALA A 1 201 ? -42.781 -1.431 64.116 1.00 97.19 201 ALA A N 1
ATOM 1388 C CA . ALA A 1 201 ? -42.813 -0.741 65.405 1.00 97.19 201 ALA A CA 1
ATOM 1389 C C . ALA A 1 201 ? -44.255 -0.455 65.862 1.00 97.19 201 ALA A C 1
ATOM 1391 O O . ALA A 1 201 ? -44.610 -0.797 66.986 1.00 97.19 201 ALA A O 1
ATOM 1392 N N . LEU A 1 202 ? -45.101 0.071 64.968 1.00 97.75 202 LEU A N 1
ATOM 1393 C CA . LEU A 1 202 ? -46.521 0.321 65.244 1.00 97.75 202 LEU A CA 1
ATOM 1394 C C . LEU A 1 202 ? -47.291 -0.974 65.554 1.00 97.75 202 LEU A C 1
ATOM 1396 O O . LEU A 1 202 ? -48.116 -1.004 66.463 1.00 97.75 202 LEU A O 1
ATOM 1400 N N . LEU A 1 203 ? -47.016 -2.062 64.826 1.00 97.19 203 LEU A N 1
ATOM 1401 C CA . LEU A 1 203 ? -47.639 -3.362 65.088 1.00 97.19 203 LEU A CA 1
ATOM 1402 C C . LEU A 1 203 ? -47.203 -3.942 66.443 1.00 97.19 203 LEU A C 1
ATOM 1404 O O . LEU A 1 203 ? -48.019 -4.549 67.132 1.00 97.19 203 LEU A O 1
ATOM 1408 N N . GLN A 1 204 ? -45.941 -3.744 66.837 1.00 97.69 204 GLN A N 1
ATOM 1409 C CA . GLN A 1 204 ? -45.433 -4.161 68.146 1.00 97.69 204 GLN A CA 1
ATOM 1410 C C . GLN A 1 204 ? -46.067 -3.341 69.281 1.00 97.69 204 GLN A C 1
ATOM 1412 O O . GLN A 1 204 ? -46.508 -3.922 70.269 1.00 97.69 204 GLN A O 1
ATOM 1417 N N . GLU A 1 205 ? -46.195 -2.023 69.109 1.00 97.62 205 GLU A N 1
ATOM 1418 C CA . GLU A 1 205 ? -46.899 -1.126 70.036 1.00 97.62 205 GLU A CA 1
ATOM 1419 C C . GLU A 1 205 ? -48.369 -1.541 70.220 1.00 97.62 205 GLU A C 1
ATOM 1421 O O . GLU A 1 205 ? -48.833 -1.683 71.349 1.00 97.62 205 GLU A O 1
ATOM 1426 N N . GLN A 1 206 ? -49.086 -1.840 69.130 1.00 97.75 206 GLN A N 1
ATOM 1427 C CA . GLN A 1 206 ? -50.460 -2.360 69.183 1.00 97.75 206 GLN A CA 1
ATOM 1428 C C . GLN A 1 206 ? -50.553 -3.721 69.889 1.00 97.75 206 GLN A C 1
ATOM 1430 O O . GLN A 1 206 ? -51.506 -3.962 70.634 1.00 97.75 206 GLN A O 1
ATOM 1435 N N . LEU A 1 207 ? -49.572 -4.606 69.679 1.00 97.38 207 LEU A N 1
ATOM 1436 C CA . LEU A 1 207 ? -49.488 -5.904 70.352 1.00 97.38 207 LEU A CA 1
ATOM 1437 C C . LEU A 1 207 ? -49.299 -5.751 71.862 1.00 97.38 207 LEU A C 1
ATOM 1439 O O . LEU A 1 207 ? -49.971 -6.437 72.630 1.00 97.38 207 LEU A O 1
ATOM 1443 N N . ASP A 1 208 ? -48.404 -4.862 72.289 1.00 97.44 208 ASP A N 1
ATOM 1444 C CA . ASP A 1 208 ? -48.087 -4.660 73.703 1.00 97.44 208 ASP A CA 1
ATOM 1445 C C . ASP A 1 208 ? -49.163 -3.844 74.434 1.00 97.44 208 ASP A C 1
ATOM 1447 O O . ASP A 1 208 ? -49.478 -4.160 75.580 1.00 97.44 208 ASP A O 1
ATOM 1451 N N . ALA A 1 209 ? -49.830 -2.902 73.757 1.00 97.12 209 ALA A N 1
ATOM 1452 C CA . ALA A 1 209 ? -51.048 -2.265 74.263 1.00 97.12 209 ALA A CA 1
ATOM 1453 C C . ALA A 1 209 ? -52.175 -3.296 74.472 1.00 97.12 209 ALA A C 1
ATOM 1455 O O . ALA A 1 209 ? -52.747 -3.381 75.556 1.00 97.12 209 ALA A O 1
ATOM 1456 N N . SER A 1 210 ? -52.422 -4.152 73.472 1.00 95.75 210 SER A N 1
ATOM 1457 C CA . SER A 1 210 ? -53.438 -5.216 73.541 1.00 95.75 210 SER A CA 1
ATOM 1458 C C . SER A 1 210 ? -53.130 -6.254 74.631 1.00 95.75 210 SER A C 1
ATOM 1460 O O . SER A 1 210 ? -54.040 -6.770 75.277 1.00 95.75 210 SER A O 1
ATOM 1462 N N . ARG A 1 211 ? -51.846 -6.559 74.871 1.00 96.31 211 ARG A N 1
ATOM 1463 C CA . ARG A 1 211 ? -51.398 -7.380 76.012 1.00 96.31 211 ARG A CA 1
ATOM 1464 C C . ARG A 1 211 ? -51.665 -6.680 77.342 1.00 96.31 211 ARG A C 1
ATOM 1466 O O . ARG A 1 211 ? -52.222 -7.310 78.231 1.00 96.31 211 ARG A O 1
ATOM 1473 N N . GLY A 1 212 ? -51.345 -5.390 77.451 1.00 96.69 212 GLY A N 1
ATOM 1474 C CA . GLY A 1 212 ? -51.623 -4.584 78.642 1.00 96.69 212 GLY A CA 1
ATOM 1475 C C . GLY A 1 212 ? -53.111 -4.542 79.001 1.00 96.69 212 GLY A C 1
ATOM 1476 O O . GLY A 1 212 ? -53.458 -4.737 80.163 1.00 96.69 212 GLY A O 1
ATOM 1477 N N . GLU A 1 213 ? -54.000 -4.380 78.016 1.00 96.06 213 GLU A N 1
ATOM 1478 C CA . GLU A 1 213 ? -55.454 -4.463 78.224 1.00 96.06 213 GLU A CA 1
ATOM 1479 C C . GLU A 1 213 ? -55.894 -5.855 78.708 1.00 96.06 213 GLU A C 1
ATOM 1481 O O . GLU A 1 213 ? -56.699 -5.966 79.635 1.00 96.06 213 GLU A O 1
ATOM 1486 N N . LEU A 1 214 ? -55.354 -6.932 78.123 1.00 96.00 214 LEU A N 1
ATOM 1487 C CA . LEU A 1 214 ? -55.652 -8.305 78.547 1.00 96.00 214 LEU A CA 1
ATOM 1488 C C . LEU A 1 214 ? -55.144 -8.606 79.964 1.00 96.00 214 LEU A C 1
ATOM 1490 O O . LEU A 1 214 ? -55.857 -9.255 80.731 1.00 96.00 214 LEU A O 1
ATOM 1494 N N . ASP A 1 215 ? -53.956 -8.123 80.325 1.00 95.44 215 ASP A N 1
ATOM 1495 C CA . ASP A 1 215 ? -53.379 -8.287 81.660 1.00 95.44 215 ASP A CA 1
ATOM 1496 C C . ASP A 1 215 ? -54.106 -7.423 82.706 1.00 95.44 215 ASP A C 1
ATOM 1498 O O . ASP A 1 215 ? -54.312 -7.875 83.834 1.00 95.44 215 ASP A O 1
ATOM 1502 N N . GLU A 1 216 ? -54.602 -6.232 82.345 1.00 94.75 216 GLU A N 1
ATOM 1503 C CA . GLU A 1 216 ? -55.465 -5.443 83.232 1.00 94.75 216 GLU A CA 1
ATOM 1504 C C . GLU A 1 216 ? -56.828 -6.122 83.440 1.00 94.75 216 GLU A C 1
ATOM 1506 O O . GLU A 1 216 ? -57.297 -6.249 84.572 1.00 94.75 216 GLU A O 1
ATOM 1511 N N . MET A 1 217 ? -57.465 -6.618 82.373 1.00 93.62 217 MET A N 1
ATOM 1512 C CA . MET A 1 217 ? -58.736 -7.347 82.479 1.00 93.62 217 MET A CA 1
ATOM 1513 C C . MET A 1 217 ? -58.577 -8.659 83.256 1.00 93.62 217 MET A C 1
ATOM 1515 O O . MET A 1 217 ? -59.461 -9.015 84.038 1.00 93.62 217 MET A O 1
ATOM 1519 N N . ARG A 1 218 ? -57.432 -9.340 83.114 1.00 93.75 218 ARG A N 1
ATOM 1520 C CA . ARG A 1 218 ? -57.029 -10.465 83.965 1.00 93.75 218 ARG A CA 1
ATOM 1521 C C . ARG A 1 218 ? -56.926 -10.042 85.426 1.00 93.75 218 ARG A C 1
ATOM 1523 O O . ARG A 1 218 ? -57.572 -10.661 86.263 1.00 93.75 218 ARG A O 1
ATOM 1530 N N . ALA A 1 219 ? -56.175 -8.986 85.738 1.00 92.75 219 ALA A N 1
ATOM 1531 C CA . ALA A 1 219 ? -56.005 -8.512 87.109 1.00 92.75 219 ALA A CA 1
ATOM 1532 C C . ALA A 1 219 ? -57.346 -8.103 87.746 1.00 92.75 219 ALA A C 1
ATOM 1534 O O . ALA A 1 219 ? -57.621 -8.469 88.886 1.00 92.75 219 ALA A O 1
ATOM 1535 N N . ARG A 1 220 ? -58.228 -7.428 86.996 1.00 91.69 220 ARG A N 1
ATOM 1536 C CA . ARG A 1 220 ? -59.602 -7.093 87.420 1.00 91.69 220 ARG A CA 1
ATOM 1537 C C . ARG A 1 220 ? -60.476 -8.335 87.655 1.00 91.69 220 ARG A C 1
ATOM 1539 O O . ARG A 1 220 ? -61.352 -8.300 88.514 1.00 91.69 220 ARG A O 1
ATOM 1546 N N . PHE A 1 221 ? -60.265 -9.417 86.903 1.00 91.12 221 PHE A N 1
ATOM 1547 C CA . PHE A 1 221 ? -60.973 -10.690 87.083 1.00 91.12 221 PHE A CA 1
ATOM 1548 C C . PHE A 1 221 ? -60.433 -11.494 88.277 1.00 91.12 221 PHE A C 1
ATOM 1550 O O . PHE A 1 221 ? -61.217 -12.060 89.033 1.00 91.12 221 PHE A O 1
ATOM 1557 N N . GLU A 1 222 ? -59.114 -11.525 88.468 1.00 89.94 222 GLU A N 1
ATOM 1558 C CA . GLU A 1 222 ? -58.440 -12.245 89.558 1.00 89.94 222 GLU A CA 1
ATOM 1559 C C . GLU A 1 222 ? -58.590 -11.524 90.914 1.00 89.94 222 GLU A C 1
ATOM 1561 O O . GLU A 1 222 ? -58.701 -12.181 91.945 1.00 89.94 222 GLU A O 1
ATOM 1566 N N . ALA A 1 223 ? -58.685 -10.188 90.921 1.00 88.88 223 ALA A N 1
ATOM 1567 C CA . ALA A 1 223 ? -58.981 -9.369 92.103 1.00 88.88 223 ALA A CA 1
ATOM 1568 C C . ALA A 1 223 ? -60.490 -9.185 92.380 1.00 88.88 223 ALA A C 1
ATOM 1570 O O . ALA A 1 223 ? -60.872 -8.377 93.228 1.00 88.88 223 ALA A O 1
ATOM 1571 N N . ARG A 1 224 ? -61.364 -9.895 91.655 1.00 88.56 224 ARG A N 1
ATOM 1572 C CA . ARG A 1 224 ? -62.819 -9.793 91.806 1.00 88.56 224 ARG A CA 1
ATOM 1573 C C . ARG A 1 224 ? -63.276 -10.392 93.141 1.00 88.56 224 ARG A C 1
ATOM 1575 O O . ARG A 1 224 ? -62.950 -11.534 93.456 1.00 88.56 224 ARG A O 1
ATOM 1582 N N . GLU A 1 225 ? -64.117 -9.665 93.873 1.00 80.88 225 GLU A N 1
ATOM 1583 C CA . GLU A 1 225 ? -64.774 -10.197 95.073 1.00 80.88 225 GLU A CA 1
ATOM 1584 C C . GLU A 1 225 ? -65.652 -11.431 94.743 1.00 80.88 225 GLU A C 1
ATOM 1586 O O . GLU A 1 225 ? -66.345 -11.436 93.713 1.00 80.88 225 GLU A O 1
ATOM 1591 N N . PRO A 1 226 ? -65.653 -12.479 95.596 1.00 81.88 226 PRO A N 1
ATOM 1592 C CA . PRO A 1 226 ? -66.581 -13.604 95.474 1.00 81.88 226 PRO A CA 1
ATOM 1593 C C . PRO A 1 226 ? -68.033 -13.121 95.434 1.00 81.88 226 PRO A C 1
ATOM 1595 O O . PRO A 1 226 ? -68.378 -12.119 96.062 1.00 81.88 226 PRO A O 1
ATOM 1598 N N . ARG A 1 227 ? -68.907 -13.817 94.702 1.00 85.19 227 ARG A N 1
ATOM 1599 C CA . ARG A 1 227 ? -70.305 -13.387 94.574 1.00 85.19 227 ARG A CA 1
ATOM 1600 C C . ARG A 1 227 ? -71.007 -13.509 95.917 1.00 85.19 227 ARG A C 1
ATOM 1602 O O . ARG A 1 227 ? -70.728 -14.425 96.685 1.00 85.19 227 ARG A O 1
ATOM 1609 N N . GLU A 1 228 ? -72.014 -12.671 96.150 1.00 81.94 228 GLU A N 1
ATOM 1610 C CA . GLU A 1 228 ? -72.899 -12.843 97.307 1.00 81.94 228 GLU A CA 1
ATOM 1611 C C . GLU A 1 228 ? -73.542 -14.240 97.344 1.00 81.94 228 GLU A C 1
ATOM 1613 O O . GLU A 1 228 ? -73.757 -14.779 98.421 1.00 81.94 228 GLU A O 1
ATOM 1618 N N . GLU A 1 229 ? -73.804 -14.841 96.179 1.00 82.88 229 GLU A N 1
ATOM 1619 C CA . GLU A 1 229 ? -74.234 -16.237 96.019 1.00 82.88 229 GLU A CA 1
ATOM 1620 C C . GLU A 1 229 ? -73.220 -17.202 96.668 1.00 82.88 229 GLU A C 1
ATOM 1622 O O . GLU A 1 229 ? -73.559 -17.892 97.632 1.00 82.88 229 GLU A O 1
ATOM 1627 N N . ASP A 1 230 ? -71.963 -17.162 96.209 1.00 88.00 230 ASP A N 1
ATOM 1628 C CA . ASP A 1 230 ? -70.850 -17.985 96.700 1.00 88.00 230 ASP A CA 1
ATOM 1629 C C . ASP A 1 230 ? -70.607 -17.778 98.210 1.00 88.00 230 ASP A C 1
ATOM 1631 O O . ASP A 1 230 ? -70.404 -18.733 98.962 1.00 88.00 230 ASP A O 1
ATOM 1635 N N . VAL A 1 231 ? -70.642 -16.523 98.679 1.00 88.81 231 VAL A N 1
ATOM 1636 C CA . VAL A 1 231 ? -70.418 -16.168 100.091 1.00 88.81 231 VAL A CA 1
ATOM 1637 C C . VAL A 1 231 ? -71.539 -16.711 100.975 1.00 88.81 231 VAL A C 1
ATOM 1639 O O . VAL A 1 231 ? -71.250 -17.336 101.996 1.00 88.81 231 VAL A O 1
ATOM 1642 N N . ARG A 1 232 ? -72.807 -16.531 100.581 1.00 86.56 232 ARG A N 1
ATOM 1643 C CA . ARG A 1 232 ? -73.967 -17.045 101.327 1.00 86.56 232 ARG A CA 1
ATOM 1644 C C . ARG A 1 232 ? -73.965 -18.573 101.377 1.00 86.56 232 ARG A C 1
ATOM 1646 O O . ARG A 1 232 ? -74.260 -19.133 102.431 1.00 86.56 232 ARG A O 1
ATOM 1653 N N . GLU A 1 233 ? -73.589 -19.252 100.291 1.00 91.62 233 GLU A N 1
ATOM 1654 C CA . GLU A 1 233 ? -73.430 -20.712 100.291 1.00 91.62 233 GLU A CA 1
ATOM 1655 C C . GLU A 1 233 ? -72.299 -21.153 101.236 1.00 91.62 233 GLU A C 1
ATOM 1657 O O . GLU A 1 233 ? -72.492 -22.058 102.047 1.00 91.62 233 GLU A O 1
ATOM 1662 N N . ILE A 1 234 ? -71.148 -20.472 101.227 1.00 90.12 234 ILE A N 1
ATOM 1663 C CA . ILE A 1 234 ? -70.044 -20.742 102.162 1.00 90.12 234 ILE A CA 1
ATOM 1664 C C . ILE A 1 234 ? -70.470 -20.517 103.623 1.00 90.12 234 ILE A C 1
ATOM 1666 O O . ILE A 1 234 ? -70.101 -21.308 104.495 1.00 90.12 234 ILE A O 1
ATOM 1670 N N . GLU A 1 235 ? -71.236 -19.468 103.927 1.00 91.12 235 GLU A N 1
ATOM 1671 C CA . GLU A 1 235 ? -71.743 -19.206 105.280 1.00 91.12 235 GLU A CA 1
ATOM 1672 C C . GLU A 1 235 ? -72.770 -20.245 105.741 1.00 91.12 235 GLU A C 1
ATOM 1674 O O . GLU A 1 235 ? -72.685 -20.721 106.878 1.00 91.12 235 GLU A O 1
ATOM 1679 N N . GLU A 1 236 ? -73.681 -20.653 104.858 1.00 91.75 236 GLU A N 1
ATOM 1680 C CA . GLU A 1 236 ? -74.673 -21.699 105.111 1.00 91.75 236 GLU A CA 1
ATOM 1681 C C . GLU A 1 236 ? -74.011 -23.070 105.309 1.00 91.75 236 GLU A C 1
ATOM 1683 O O . GLU A 1 236 ? -74.288 -23.758 106.293 1.00 91.75 236 GLU A O 1
ATOM 1688 N N . LEU A 1 237 ? -73.051 -23.446 104.460 1.00 92.25 237 LEU A N 1
ATOM 1689 C CA . LEU A 1 237 ? -72.260 -24.666 104.636 1.00 92.25 237 LEU A CA 1
ATOM 1690 C C . LEU A 1 237 ? -71.472 -24.630 105.955 1.00 92.25 237 LEU A C 1
ATOM 1692 O O . LEU A 1 237 ? -71.477 -25.610 106.701 1.00 92.25 237 LEU A O 1
ATOM 1696 N N . ARG A 1 238 ? -70.858 -23.491 106.308 1.00 92.00 238 ARG A N 1
ATOM 1697 C CA . ARG A 1 238 ? -70.190 -23.299 107.610 1.00 92.00 238 ARG A CA 1
ATOM 1698 C C . ARG A 1 238 ? -71.165 -23.387 108.790 1.00 92.00 238 ARG A C 1
ATOM 1700 O O . ARG A 1 238 ? -70.770 -23.877 109.847 1.00 92.00 238 ARG A O 1
ATOM 1707 N N . ARG A 1 239 ? -72.415 -22.932 108.642 1.00 92.00 239 ARG A N 1
ATOM 1708 C CA . ARG A 1 239 ? -73.476 -23.088 109.652 1.00 92.00 239 ARG A CA 1
ATOM 1709 C C . ARG A 1 239 ? -73.839 -24.559 109.826 1.00 92.00 239 ARG A C 1
ATOM 1711 O O . ARG A 1 239 ? -73.756 -25.063 110.942 1.00 92.00 239 ARG A O 1
ATOM 1718 N N . GLN A 1 240 ? -74.128 -25.263 108.734 1.00 92.81 240 GLN A N 1
ATOM 1719 C CA . GLN A 1 240 ? -74.450 -26.688 108.766 1.00 92.81 240 GLN A CA 1
ATOM 1720 C C . GLN A 1 240 ? -73.306 -27.552 109.313 1.00 92.81 240 GLN A C 1
ATOM 1722 O O . GLN A 1 240 ? -73.577 -28.558 109.962 1.00 92.81 240 GLN A O 1
ATOM 1727 N N . VAL A 1 241 ? -72.040 -27.192 109.064 1.00 92.69 241 VAL A N 1
ATOM 1728 C CA . VAL A 1 241 ? -70.881 -27.866 109.678 1.00 92.69 241 VAL A CA 1
ATOM 1729 C C . VAL A 1 241 ? -70.906 -27.692 111.197 1.00 92.69 241 VAL A C 1
ATOM 1731 O O . VAL A 1 241 ? -70.902 -28.697 111.899 1.00 92.69 241 VAL A O 1
ATOM 1734 N N . ARG A 1 242 ? -71.057 -26.463 111.717 1.00 91.25 242 ARG A N 1
ATOM 1735 C CA . ARG A 1 242 ? -71.157 -26.226 113.174 1.00 91.25 242 ARG A CA 1
ATOM 1736 C C . ARG A 1 242 ? -72.333 -26.969 113.813 1.00 91.25 242 ARG A C 1
ATOM 1738 O O . ARG A 1 242 ? -72.163 -27.596 114.851 1.00 91.25 242 ARG A O 1
ATOM 1745 N N . GLU A 1 243 ? -73.506 -26.952 113.180 1.00 91.88 243 GLU A N 1
ATOM 1746 C CA . GLU A 1 243 ? -74.695 -27.671 113.664 1.00 91.88 243 GLU A CA 1
ATOM 1747 C C . GLU A 1 243 ? -74.474 -29.195 113.706 1.00 91.88 243 GLU A C 1
ATOM 1749 O O . GLU A 1 243 ? -74.901 -29.861 114.653 1.00 91.88 243 GLU A O 1
ATOM 1754 N N . LYS A 1 244 ? -73.756 -29.750 112.719 1.00 92.31 244 LYS A N 1
ATOM 1755 C CA . LYS A 1 244 ? -73.353 -31.165 112.692 1.00 92.31 244 LYS A CA 1
ATOM 1756 C C . LYS A 1 244 ? -72.290 -31.472 113.751 1.00 92.31 244 LYS A C 1
ATOM 1758 O O . LYS A 1 244 ? -72.434 -32.475 114.444 1.00 92.31 244 LYS A O 1
ATOM 1763 N N . ASP A 1 245 ? -71.293 -30.611 113.946 1.00 91.75 245 ASP A N 1
ATOM 1764 C CA . ASP A 1 245 ? -70.260 -30.773 114.980 1.00 91.75 245 ASP A CA 1
ATOM 1765 C C . ASP A 1 245 ? -70.857 -30.718 116.398 1.00 91.75 245 ASP A C 1
ATOM 1767 O O . ASP A 1 245 ? -70.514 -31.533 117.256 1.00 91.75 245 ASP A O 1
ATOM 1771 N N . GLU A 1 246 ? -71.812 -29.819 116.652 1.00 90.44 246 GLU A N 1
ATOM 1772 C CA . GLU A 1 246 ? -72.557 -29.758 117.915 1.00 90.44 246 GLU A CA 1
ATOM 1773 C C . GLU A 1 246 ? -73.453 -30.981 118.149 1.00 90.44 246 GLU A C 1
ATOM 1775 O O . GLU A 1 246 ? -73.642 -31.395 119.297 1.00 90.44 246 GLU A O 1
ATOM 1780 N N . LEU A 1 247 ? -74.023 -31.559 117.087 1.00 91.56 247 LEU A N 1
ATOM 1781 C CA . LEU A 1 247 ? -74.811 -32.789 117.165 1.00 91.56 247 LEU A CA 1
ATOM 1782 C C . LEU A 1 247 ? -73.913 -34.012 117.408 1.00 91.56 247 LEU A C 1
ATOM 1784 O O . LEU A 1 247 ? -74.230 -34.847 118.256 1.00 91.56 247 LEU A O 1
ATOM 1788 N N . VAL A 1 248 ? -72.763 -34.098 116.733 1.00 91.62 248 VAL A N 1
ATOM 1789 C CA . VAL A 1 248 ? -71.727 -35.116 116.983 1.00 91.62 248 VAL A CA 1
ATOM 1790 C C . VAL A 1 248 ? -71.207 -35.001 118.414 1.00 91.62 248 VAL A C 1
ATOM 1792 O O . VAL A 1 248 ? -71.083 -36.009 119.106 1.00 91.62 248 VAL A O 1
ATOM 1795 N N . ARG A 1 249 ? -70.977 -33.781 118.912 1.00 90.62 249 ARG A N 1
ATOM 1796 C CA . ARG A 1 249 ? -70.573 -33.553 120.300 1.00 90.62 249 ARG A CA 1
ATOM 1797 C C . ARG A 1 249 ? -71.648 -34.003 121.294 1.00 90.62 249 ARG A C 1
ATOM 1799 O O . ARG A 1 249 ? -71.318 -34.753 122.210 1.00 90.62 249 ARG A O 1
ATOM 1806 N N . ARG A 1 250 ? -72.910 -33.593 121.118 1.00 89.56 250 ARG A N 1
ATOM 1807 C CA . ARG A 1 250 ? -74.024 -34.003 121.997 1.00 89.56 250 ARG A CA 1
ATOM 1808 C C . ARG A 1 250 ? -74.213 -35.515 122.005 1.00 89.56 250 ARG A C 1
ATOM 1810 O O . ARG A 1 250 ? -74.180 -36.117 123.070 1.00 89.56 250 ARG A O 1
ATOM 1817 N N . THR A 1 251 ? -74.281 -36.148 120.836 1.00 88.94 251 THR A N 1
ATOM 1818 C CA . THR A 1 251 ? -74.406 -37.612 120.737 1.00 88.94 251 THR A CA 1
ATOM 1819 C C . THR A 1 251 ? -73.183 -38.352 121.294 1.00 88.94 251 THR A C 1
ATOM 1821 O O . THR A 1 251 ? -73.328 -39.449 121.831 1.00 88.94 251 THR A O 1
ATOM 1824 N N . TYR A 1 252 ? -71.982 -37.760 121.265 1.00 91.31 252 TYR A N 1
ATOM 1825 C CA . TYR A 1 252 ? -70.803 -38.306 121.949 1.00 91.31 252 TYR A CA 1
ATOM 1826 C C . TYR A 1 252 ? -70.874 -38.152 123.479 1.00 91.31 252 TYR A C 1
ATOM 1828 O O . TYR A 1 252 ? -70.496 -39.076 124.203 1.00 91.31 252 TYR A O 1
ATOM 1836 N N . GLU A 1 253 ? -71.375 -37.025 123.990 1.00 88.12 253 GLU A N 1
ATOM 1837 C CA . GLU A 1 253 ? -71.608 -36.794 125.423 1.00 88.12 253 GLU A CA 1
ATOM 1838 C C . GLU A 1 253 ? -72.730 -37.704 125.968 1.00 88.12 253 GLU A C 1
ATOM 1840 O O . GLU A 1 253 ? -72.546 -38.338 127.008 1.00 88.12 253 GLU A O 1
ATOM 1845 N N . GLU A 1 254 ? -73.823 -37.886 125.223 1.00 87.88 254 GLU A N 1
ATOM 1846 C CA . GLU A 1 254 ? -74.898 -38.853 125.497 1.00 87.88 254 GLU A CA 1
ATOM 1847 C C . GLU A 1 254 ? -74.388 -40.300 125.443 1.00 87.88 254 GLU A C 1
ATOM 1849 O O . GLU A 1 254 ? -74.590 -41.070 126.381 1.00 87.88 254 GLU A O 1
ATOM 1854 N N . MET A 1 255 ? -73.643 -40.682 124.399 1.00 87.75 255 MET A N 1
ATOM 1855 C CA . MET A 1 255 ? -73.010 -42.002 124.311 1.00 87.75 255 MET A CA 1
ATOM 1856 C C . MET A 1 255 ? -72.040 -42.242 125.479 1.00 87.75 255 MET A C 1
ATOM 1858 O O . MET A 1 255 ? -71.941 -43.367 125.972 1.00 87.75 255 MET A O 1
ATOM 1862 N N . LYS A 1 256 ? -71.317 -41.214 125.937 1.00 86.44 256 LYS A N 1
ATOM 1863 C CA . LYS A 1 256 ? -70.451 -41.288 127.121 1.00 86.44 256 LYS A CA 1
ATOM 1864 C C . LYS A 1 256 ? -71.276 -41.465 128.400 1.00 86.44 256 LYS A C 1
ATOM 1866 O O . LYS A 1 256 ? -70.887 -42.283 129.231 1.00 86.44 256 LYS A O 1
ATOM 1871 N N . PHE A 1 257 ? -72.405 -40.766 128.537 1.00 88.56 257 PHE A N 1
ATOM 1872 C CA . PHE A 1 257 ? -73.347 -40.951 129.642 1.00 88.56 257 PHE A CA 1
ATOM 1873 C C . PHE A 1 257 ? -73.905 -42.379 129.664 1.00 88.56 257 PHE A C 1
ATOM 1875 O O . PHE A 1 257 ? -73.713 -43.077 130.656 1.00 88.56 257 PHE A O 1
ATOM 1882 N N . PHE A 1 258 ? -74.481 -42.870 128.562 1.00 88.50 258 PHE A N 1
ATOM 1883 C CA . PHE A 1 258 ? -75.020 -44.231 128.485 1.00 88.50 258 PHE A CA 1
ATOM 1884 C C . PHE A 1 258 ? -73.944 -45.305 128.696 1.00 88.50 258 PHE A C 1
ATOM 1886 O O . PHE A 1 258 ? -74.224 -46.326 129.315 1.00 88.50 258 PHE A O 1
ATOM 1893 N N . LYS A 1 259 ? -72.694 -45.083 128.262 1.00 86.50 259 LYS A N 1
ATOM 1894 C CA . LYS A 1 259 ? -71.564 -45.983 128.569 1.00 86.50 259 LYS A CA 1
ATOM 1895 C C . LYS A 1 259 ? -71.173 -45.971 130.052 1.00 86.50 259 LYS A C 1
ATOM 1897 O O . LYS A 1 259 ? -70.769 -47.015 130.557 1.00 86.50 259 LYS A O 1
ATOM 1902 N N . LEU A 1 260 ? -71.287 -44.839 130.753 1.00 86.19 260 LEU A N 1
ATOM 1903 C CA . LEU A 1 260 ? -71.125 -44.793 132.213 1.00 86.19 260 LEU A CA 1
ATOM 1904 C C . LEU A 1 260 ? -72.301 -45.466 132.929 1.00 86.19 260 LEU A C 1
ATOM 1906 O O . LEU A 1 260 ? -72.083 -46.228 133.866 1.00 86.19 260 LEU A O 1
ATOM 1910 N N . GLU A 1 261 ? -73.534 -45.211 132.490 1.00 85.00 261 GLU A N 1
ATOM 1911 C CA . GLU A 1 261 ? -74.725 -4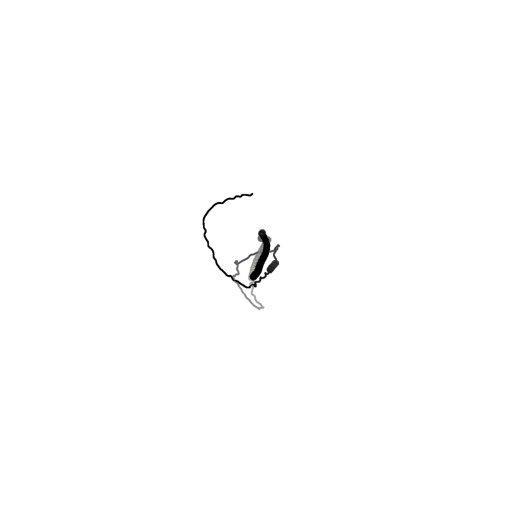5.783 133.115 1.00 85.00 261 GLU A CA 1
ATOM 1912 C C . GLU A 1 261 ? -74.784 -47.302 132.919 1.00 85.00 261 GLU A C 1
ATOM 1914 O O . GLU A 1 261 ? -75.038 -48.024 133.877 1.00 85.00 261 GLU A O 1
ATOM 1919 N N . LEU A 1 262 ? -74.473 -47.805 131.718 1.00 87.06 262 LEU A N 1
ATOM 1920 C CA . LEU A 1 262 ? -74.349 -49.240 131.458 1.00 87.06 262 LEU A CA 1
ATOM 1921 C C . LEU A 1 262 ? -73.290 -49.880 132.353 1.00 87.06 262 LEU A C 1
ATOM 1923 O O . LEU A 1 262 ? -73.585 -50.906 132.952 1.00 87.06 262 LEU A O 1
ATOM 1927 N N . LYS A 1 263 ? -72.117 -49.254 132.530 1.00 82.50 263 LYS A N 1
ATOM 1928 C CA . LYS A 1 263 ? -71.104 -49.743 133.478 1.00 82.50 263 LYS A CA 1
ATOM 1929 C C . LYS A 1 263 ? -71.597 -49.750 134.922 1.00 82.50 263 LYS A C 1
ATOM 1931 O O . LYS A 1 263 ? -71.414 -50.745 135.602 1.00 82.50 263 LYS A O 1
ATOM 1936 N N . ASN A 1 264 ? -72.269 -48.700 135.386 1.00 82.50 264 ASN A N 1
ATOM 1937 C CA . ASN A 1 264 ? -72.801 -48.641 136.753 1.00 82.50 264 ASN A CA 1
ATOM 1938 C C . ASN A 1 264 ? -73.930 -49.674 136.974 1.00 82.50 264 ASN A C 1
ATOM 1940 O O . ASN A 1 264 ? -73.992 -50.335 138.012 1.00 82.50 264 ASN A O 1
ATOM 1944 N N . ARG A 1 265 ? -74.790 -49.882 135.965 1.00 83.00 265 ARG A N 1
ATOM 1945 C CA . ARG A 1 265 ? -75.812 -50.942 135.942 1.00 83.00 265 ARG A CA 1
ATOM 1946 C C . ARG A 1 265 ? -75.183 -52.338 135.894 1.00 83.00 265 ARG A C 1
ATOM 1948 O O . ARG A 1 265 ? -75.688 -53.227 136.567 1.00 83.00 265 ARG A O 1
ATOM 1955 N N . GLU A 1 266 ? -74.090 -52.530 135.157 1.00 80.75 266 GLU A N 1
ATOM 1956 C CA . GLU A 1 266 ? -73.317 -53.778 135.088 1.00 80.75 266 GLU A CA 1
ATOM 1957 C C . GLU A 1 266 ? -72.566 -54.051 136.401 1.00 80.75 266 GLU A C 1
ATOM 1959 O O . GLU A 1 266 ? -72.598 -55.167 136.898 1.00 80.75 266 GLU A O 1
ATOM 1964 N N . GLU A 1 267 ? -71.971 -53.039 137.032 1.00 76.94 267 GLU A N 1
ATOM 1965 C CA . GLU A 1 267 ? -71.361 -53.123 138.364 1.00 76.94 267 GLU A CA 1
ATOM 1966 C C . GLU A 1 267 ? -72.417 -53.470 139.429 1.00 76.94 267 GLU A C 1
ATOM 1968 O O . GLU A 1 267 ? -72.203 -54.380 140.231 1.00 76.94 267 GLU A O 1
ATOM 1973 N N . ASN A 1 268 ? -73.601 -52.847 139.385 1.00 73.00 268 ASN A N 1
ATOM 1974 C CA . ASN A 1 268 ? -74.748 -53.223 140.223 1.00 73.00 268 ASN A CA 1
ATOM 1975 C C . ASN A 1 268 ? -75.256 -54.643 139.925 1.00 73.00 268 ASN A C 1
ATOM 1977 O O . ASN A 1 268 ? -75.605 -55.377 140.849 1.00 73.00 268 ASN A O 1
ATOM 1981 N N . PHE A 1 269 ? -75.306 -55.053 138.656 1.00 70.62 269 PHE A N 1
ATOM 1982 C CA . PHE A 1 269 ? -75.700 -56.406 138.268 1.00 70.62 269 PHE A CA 1
ATOM 1983 C C . PHE A 1 269 ? -74.665 -57.433 138.738 1.00 70.62 269 PHE A C 1
ATOM 1985 O O . PHE A 1 269 ? 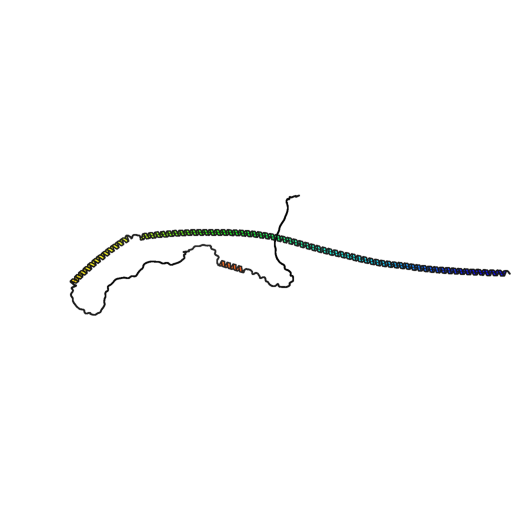-75.034 -58.465 139.282 1.00 70.62 269 PHE A O 1
ATOM 1992 N N . ASN A 1 270 ? -73.373 -57.129 138.660 1.00 71.75 270 ASN A N 1
ATOM 1993 C CA . ASN A 1 270 ? -72.309 -57.984 139.173 1.00 71.75 270 ASN A CA 1
ATOM 1994 C C . ASN A 1 270 ? -72.317 -58.053 140.713 1.00 71.75 270 ASN A C 1
ATOM 1996 O O . ASN A 1 270 ? -72.049 -59.114 141.270 1.00 71.75 270 ASN A O 1
ATOM 2000 N N . GLN A 1 271 ? -72.735 -56.992 141.411 1.00 67.81 271 GLN A N 1
ATOM 2001 C CA . GLN A 1 271 ? -72.978 -57.031 142.861 1.00 67.81 271 GLN A CA 1
ATOM 2002 C C . GLN A 1 271 ? -74.250 -57.811 143.255 1.00 67.81 271 GLN A C 1
ATOM 2004 O O . GLN A 1 271 ? -74.272 -58.423 144.320 1.00 67.81 271 GLN A O 1
ATOM 2009 N N . ARG A 1 272 ? -75.309 -57.807 142.429 1.00 61.97 272 ARG A N 1
ATOM 2010 C CA . ARG A 1 272 ? -76.618 -58.430 142.746 1.00 61.97 272 ARG A CA 1
ATOM 2011 C C . ARG A 1 272 ? -76.833 -59.837 142.173 1.00 61.97 272 ARG A C 1
ATOM 2013 O O . ARG A 1 272 ? -77.596 -60.607 142.744 1.00 61.97 272 ARG A O 1
ATOM 2020 N N . PHE A 1 273 ? -76.183 -60.157 141.059 1.00 57.84 273 PHE A N 1
ATOM 2021 C CA . PHE A 1 273 ? -76.338 -61.386 140.266 1.00 57.84 273 PHE A CA 1
ATOM 2022 C C . PHE A 1 273 ? -74.996 -62.008 139.848 1.00 57.84 273 PHE A C 1
ATOM 2024 O O . PHE A 1 273 ? -74.939 -63.211 139.608 1.00 57.84 273 PHE A O 1
ATOM 2031 N N . GLY A 1 274 ? -73.897 -61.240 139.840 1.00 51.59 274 GLY A N 1
ATOM 2032 C CA . GLY A 1 274 ? -72.535 -61.793 139.741 1.00 51.59 274 GLY A CA 1
ATOM 2033 C C . GLY A 1 274 ? -72.146 -62.664 140.946 1.00 51.59 274 GLY A C 1
ATOM 2034 O O . GLY A 1 274 ? -71.242 -63.489 140.844 1.00 51.59 274 GLY A O 1
ATOM 2035 N N . GLY A 1 275 ? -72.900 -62.583 142.050 1.00 50.19 275 GLY A N 1
ATOM 2036 C CA . GLY A 1 275 ? -72.944 -63.585 143.123 1.00 50.19 275 GLY A CA 1
ATOM 2037 C C . GLY A 1 275 ? -73.644 -64.900 142.730 1.00 50.19 275 GLY A C 1
ATOM 2038 O O . GLY A 1 275 ? -74.422 -65.436 143.516 1.00 50.19 275 GLY A O 1
ATOM 2039 N N . GLY A 1 276 ? -73.409 -65.407 141.515 1.00 42.41 276 GLY A N 1
ATOM 2040 C CA . GLY A 1 276 ? -73.990 -66.655 141.008 1.00 42.41 276 GLY A CA 1
ATOM 2041 C C . GLY A 1 276 ? -73.286 -67.914 141.559 1.00 42.41 276 GLY A C 1
ATOM 2042 O O . GLY A 1 276 ? -72.054 -67.947 141.611 1.00 42.41 276 GLY A O 1
ATOM 2043 N N . PRO A 1 277 ? -74.021 -68.967 141.975 1.00 49.50 277 PRO A N 1
ATOM 2044 C CA . PRO A 1 277 ? -73.441 -70.159 142.604 1.00 49.50 277 PRO A CA 1
ATOM 2045 C C . PRO A 1 277 ? -72.818 -71.161 141.609 1.00 49.50 277 PRO A C 1
ATOM 2047 O O . PRO A 1 277 ? -73.144 -71.188 140.425 1.00 49.50 277 PRO A O 1
ATOM 2050 N N . ARG A 1 278 ? -71.941 -72.048 142.111 1.00 49.91 278 ARG A N 1
ATOM 2051 C CA . ARG A 1 278 ? -71.275 -73.109 141.324 1.00 49.91 278 ARG A CA 1
ATOM 2052 C C . ARG A 1 278 ? -72.094 -74.410 141.244 1.00 49.91 278 ARG A C 1
ATOM 2054 O O . ARG A 1 278 ? -72.120 -75.149 142.224 1.00 49.91 278 ARG A O 1
ATOM 2061 N N . VAL A 1 279 ? -72.621 -74.753 140.064 1.00 52.38 279 VAL A N 1
ATOM 2062 C CA . VAL A 1 279 ? -73.048 -76.115 139.641 1.00 52.38 279 VAL A CA 1
ATOM 2063 C C . VAL A 1 279 ? -72.964 -76.183 138.096 1.00 52.38 279 VAL A C 1
ATOM 2065 O O . VAL A 1 279 ? -73.249 -75.174 137.463 1.00 52.38 279 VAL A O 1
ATOM 2068 N N . GLY A 1 280 ? -72.596 -77.264 137.390 1.00 40.44 280 GLY A N 1
ATOM 2069 C CA . GLY A 1 280 ? -71.957 -78.526 137.796 1.00 40.44 280 GLY A CA 1
ATOM 2070 C C . GLY A 1 280 ? -72.267 -79.713 136.850 1.00 40.44 280 GLY A C 1
ATOM 2071 O O . GLY A 1 280 ? -73.237 -80.409 137.116 1.00 40.44 280 GLY A O 1
ATOM 2072 N N . VAL A 1 281 ? -71.402 -79.974 135.839 1.00 46.62 281 VAL A N 1
ATOM 2073 C CA . VAL A 1 281 ? -71.396 -81.120 134.858 1.00 46.62 281 VAL A CA 1
ATOM 2074 C C . VAL A 1 281 ? -72.661 -81.279 133.960 1.00 46.62 281 VAL A C 1
ATOM 2076 O O . VAL A 1 281 ? -73.673 -80.659 134.254 1.00 46.62 281 VAL A O 1
ATOM 2079 N N . MET A 1 282 ? -72.728 -82.003 132.818 1.00 38.62 282 MET A N 1
ATOM 2080 C CA . MET A 1 282 ? -71.793 -82.728 131.905 1.00 38.62 282 MET A CA 1
ATOM 2081 C C . MET A 1 282 ? -72.403 -82.650 130.465 1.00 38.62 282 MET A C 1
ATOM 2083 O O . MET A 1 282 ? -73.624 -82.609 130.353 1.00 38.62 282 MET A O 1
ATOM 2087 N N . ASP A 1 283 ? -71.696 -82.387 129.354 1.00 53.00 283 ASP A N 1
ATOM 2088 C CA . ASP A 1 283 ? -70.952 -83.308 128.445 1.00 53.00 283 ASP A CA 1
ATOM 2089 C C . ASP A 1 283 ? -71.578 -84.714 128.223 1.00 53.00 283 ASP A C 1
ATOM 2091 O O . ASP A 1 283 ? -71.910 -85.385 129.201 1.00 53.00 283 ASP A O 1
ATOM 2095 N N . PRO A 1 284 ? -71.799 -85.157 126.958 1.00 50.56 284 PRO A N 1
ATOM 2096 C CA . PRO A 1 284 ? -70.929 -86.200 126.379 1.00 50.56 284 PRO A CA 1
ATOM 2097 C C . PRO A 1 284 ? -70.749 -86.131 124.833 1.00 50.56 284 PRO A C 1
ATOM 2099 O O . PRO A 1 284 ? -71.294 -86.960 124.102 1.00 50.56 284 PRO A O 1
ATOM 2102 N N . LEU A 1 285 ? -69.935 -85.206 124.306 1.00 35.44 285 LEU A N 1
ATOM 2103 C CA . LEU A 1 285 ? -69.408 -85.265 122.919 1.00 35.44 285 LEU A CA 1
ATOM 2104 C C . LEU A 1 285 ? -67.921 -84.858 122.831 1.00 35.44 285 LEU A C 1
ATOM 2106 O O . LEU A 1 285 ? -67.493 -84.035 122.020 1.00 35.44 285 LEU A O 1
ATOM 2110 N N . ALA A 1 286 ? -67.094 -85.488 123.663 1.00 33.44 286 ALA A N 1
ATOM 2111 C CA . ALA A 1 286 ? -65.653 -85.262 123.697 1.00 33.44 286 ALA A CA 1
ATOM 2112 C C . ALA A 1 286 ? -64.885 -85.891 122.506 1.00 33.44 286 ALA A C 1
ATOM 2114 O O . ALA A 1 286 ? -64.560 -87.081 122.539 1.00 33.44 286 ALA A O 1
ATOM 2115 N N . LYS A 1 287 ? -64.534 -85.075 121.492 1.00 31.80 287 LYS A N 1
ATOM 2116 C CA . LYS A 1 287 ? -63.321 -85.141 120.619 1.00 31.80 287 LYS A CA 1
ATOM 2117 C C . LYS A 1 287 ? -63.408 -84.081 119.499 1.00 31.80 287 LYS A C 1
ATOM 2119 O O . LYS A 1 287 ? -64.435 -83.998 118.844 1.00 31.80 287 LYS A O 1
ATOM 2124 N N . GLY A 1 288 ? -62.371 -83.303 119.170 1.00 30.69 288 GLY A N 1
ATOM 2125 C CA . GLY A 1 288 ? -61.043 -83.152 119.784 1.00 30.69 288 GLY A CA 1
ATOM 2126 C C . GLY A 1 288 ? -60.089 -82.307 118.909 1.00 30.69 288 GLY A C 1
ATOM 2127 O O . GLY A 1 288 ? -60.333 -82.151 117.718 1.00 30.69 288 GLY A O 1
ATOM 2128 N N . GLY A 1 289 ? -58.990 -81.802 119.491 1.00 29.67 289 GLY A N 1
ATOM 2129 C CA . GLY A 1 289 ? -57.995 -80.920 118.837 1.00 29.67 289 GLY A CA 1
ATOM 2130 C C . GLY A 1 289 ? -58.272 -79.424 119.103 1.00 29.67 289 GLY A C 1
ATOM 2131 O O . GLY A 1 289 ? -59.415 -79.006 118.991 1.00 29.67 289 GLY A O 1
ATOM 2132 N N . ALA A 1 290 ? -57.371 -78.573 119.620 1.00 29.16 290 ALA A N 1
ATOM 2133 C CA . ALA A 1 290 ? -55.935 -78.318 119.368 1.00 29.16 290 ALA A CA 1
ATOM 2134 C C . ALA A 1 290 ? -55.672 -77.470 118.097 1.00 29.16 290 ALA A C 1
ATOM 2136 O O . ALA A 1 290 ? -56.230 -77.778 117.054 1.00 29.16 290 ALA A O 1
ATOM 2137 N N . ALA A 1 291 ? -54.805 -76.443 118.085 1.00 30.38 291 ALA A N 1
ATOM 2138 C CA . ALA A 1 291 ? -54.109 -75.713 119.164 1.00 30.38 291 ALA A CA 1
ATOM 2139 C C . ALA A 1 291 ? -53.484 -74.391 118.630 1.00 30.38 291 ALA A C 1
ATOM 2141 O O . ALA A 1 291 ? -53.272 -74.258 117.430 1.00 30.38 291 ALA A O 1
ATOM 2142 N N . GLY A 1 292 ? -53.099 -73.461 119.520 1.00 31.02 292 GLY A N 1
ATOM 2143 C CA . GLY A 1 292 ? -52.297 -72.254 119.206 1.00 31.02 292 GLY A CA 1
ATOM 2144 C C . GLY A 1 292 ? -52.784 -71.017 119.984 1.00 31.02 292 GLY A C 1
ATOM 2145 O O . GLY A 1 292 ? -53.944 -70.656 119.861 1.00 31.02 292 GLY A O 1
ATOM 2146 N N . LYS A 1 293 ? -52.044 -70.457 120.958 1.00 32.00 293 LYS A N 1
ATOM 2147 C CA . LYS A 1 293 ? -50.803 -69.638 120.857 1.00 32.00 293 LYS A CA 1
ATOM 2148 C C . LYS A 1 293 ? -51.076 -68.271 120.193 1.00 32.00 293 LYS A C 1
ATOM 2150 O O . LYS A 1 293 ? -51.411 -68.238 119.023 1.00 32.00 293 LYS A O 1
ATOM 2155 N N . SER A 1 294 ? -51.131 -67.150 120.932 1.00 30.80 294 SER A N 1
ATOM 2156 C CA . SER A 1 294 ? -50.017 -66.379 121.555 1.00 30.80 294 SER A CA 1
ATOM 2157 C C . SER A 1 294 ? -49.146 -65.634 120.518 1.00 30.80 294 SER A C 1
ATOM 2159 O O . SER A 1 294 ? -48.842 -66.224 119.493 1.00 30.80 294 SER A O 1
ATOM 2161 N N . ALA A 1 295 ? -48.633 -64.414 120.730 1.00 31.48 295 ALA A N 1
ATOM 2162 C CA . ALA A 1 295 ? -48.455 -63.669 121.982 1.00 31.48 295 ALA A CA 1
ATOM 2163 C C . ALA A 1 295 ? -48.348 -62.135 121.773 1.00 31.48 295 ALA A C 1
ATOM 2165 O O . ALA A 1 295 ? -48.429 -61.623 120.662 1.00 31.48 295 ALA A O 1
ATOM 2166 N N . ALA A 1 296 ? -48.109 -61.430 122.881 1.00 31.95 296 ALA A N 1
ATOM 2167 C CA . ALA A 1 296 ? -47.819 -60.003 123.000 1.00 31.95 296 ALA A CA 1
ATOM 2168 C C . ALA A 1 296 ? -46.609 -59.465 122.201 1.00 31.95 296 ALA A C 1
ATOM 2170 O O . ALA A 1 296 ? -45.597 -60.152 122.068 1.00 31.95 296 ALA A O 1
ATOM 2171 N N . ARG A 1 297 ? -46.677 -58.169 121.850 1.00 30.45 297 ARG A N 1
ATOM 2172 C CA . ARG A 1 297 ? -45.704 -57.070 122.114 1.00 30.45 297 ARG A CA 1
ATOM 2173 C C . ARG A 1 297 ? -46.360 -55.749 121.637 1.00 30.45 297 ARG A C 1
ATOM 2175 O O . ARG A 1 297 ? -47.131 -55.802 120.692 1.00 30.45 297 ARG A O 1
ATOM 2182 N N . ALA A 1 298 ? -46.292 -54.577 122.279 1.00 30.28 298 ALA A N 1
ATOM 2183 C CA . ALA A 1 298 ? -45.316 -53.906 123.155 1.00 30.28 298 ALA A CA 1
ATOM 2184 C C . ALA A 1 298 ? -44.111 -53.281 122.424 1.00 30.28 298 ALA A C 1
ATOM 2186 O O . ALA A 1 298 ? -43.482 -53.963 121.620 1.00 30.28 298 ALA A O 1
ATOM 2187 N N . ALA A 1 299 ? -43.756 -52.045 122.826 1.00 31.17 299 ALA A N 1
ATOM 2188 C CA . ALA A 1 299 ? -42.572 -51.263 122.417 1.00 31.17 299 ALA A CA 1
ATOM 2189 C C . ALA A 1 299 ? -42.557 -50.772 120.938 1.00 31.17 299 ALA A C 1
ATOM 2191 O O . ALA A 1 299 ? -43.242 -51.351 120.105 1.00 31.17 299 ALA A O 1
ATOM 2192 N N . THR A 1 300 ? -41.811 -49.738 120.506 1.00 30.20 300 THR A N 1
ATOM 2193 C CA . THR A 1 300 ? -41.164 -48.560 121.154 1.00 30.20 300 THR A CA 1
ATOM 2194 C C . THR A 1 300 ? -40.664 -47.602 120.040 1.00 30.20 300 THR A C 1
ATOM 2196 O O . THR A 1 300 ? -40.590 -48.011 118.889 1.00 30.20 300 THR A O 1
ATOM 2199 N N . LEU A 1 301 ? -40.351 -46.341 120.385 1.00 31.77 301 LEU A N 1
ATOM 2200 C CA . LEU A 1 301 ? -39.552 -45.329 119.649 1.00 31.77 301 LEU A CA 1
ATOM 2201 C C . LEU A 1 301 ? -39.020 -45.661 118.227 1.00 31.77 301 LEU A C 1
ATOM 2203 O O . LEU A 1 301 ? -38.141 -46.504 118.079 1.00 31.77 301 LEU A O 1
ATOM 2207 N N . GLY A 1 302 ? -39.304 -44.754 117.282 1.00 27.38 302 GLY A N 1
ATOM 2208 C CA . GLY A 1 302 ? -38.225 -43.962 116.666 1.00 27.38 302 GLY A CA 1
ATOM 2209 C C . GLY A 1 302 ? -37.864 -44.173 115.184 1.00 27.38 302 GLY A C 1
ATOM 2210 O O . GLY A 1 302 ? -37.520 -45.268 114.766 1.00 27.38 302 GLY A O 1
ATOM 2211 N N . GLY A 1 303 ? -37.751 -43.042 114.471 1.00 27.70 303 GLY A N 1
ATOM 2212 C CA . GLY A 1 303 ? -36.599 -42.739 113.603 1.00 27.70 303 GLY A CA 1
ATOM 2213 C C . GLY A 1 303 ? -36.617 -43.174 112.127 1.00 27.70 303 GLY A C 1
ATOM 2214 O O . GLY A 1 303 ? -37.105 -44.237 111.774 1.00 27.70 303 GLY A O 1
ATOM 2215 N N . GLY A 1 304 ? -35.967 -42.353 111.288 1.00 29.61 304 GLY A N 1
ATOM 2216 C CA . GLY A 1 304 ? -35.535 -42.685 109.917 1.00 29.61 304 GLY A CA 1
ATOM 2217 C C . GLY A 1 304 ? -36.539 -42.295 108.814 1.00 29.61 304 GLY A C 1
ATOM 2218 O O . GLY A 1 304 ? -37.593 -42.904 108.734 1.00 29.61 304 GLY A O 1
ATOM 2219 N N . THR A 1 305 ? -36.407 -41.233 108.003 1.00 30.78 305 THR A N 1
ATOM 2220 C CA . THR A 1 305 ? -35.326 -40.702 107.123 1.00 30.78 305 THR A CA 1
ATOM 2221 C C . THR A 1 305 ? -35.202 -41.349 105.733 1.00 30.78 305 THR A C 1
ATOM 2223 O O . THR A 1 305 ? -34.446 -42.300 105.570 1.00 30.78 305 THR A O 1
ATOM 2226 N N . VAL A 1 306 ? -35.843 -40.733 104.730 1.00 40.00 306 VAL A N 1
ATOM 2227 C CA . VAL A 1 306 ? -35.409 -40.537 103.317 1.00 40.00 306 VAL A CA 1
ATOM 2228 C C . VAL A 1 306 ? -36.418 -39.575 102.658 1.00 40.00 306 VAL A C 1
ATOM 2230 O O . VAL A 1 306 ? -37.611 -39.786 102.836 1.00 40.00 306 VAL A O 1
ATOM 2233 N N . GLY A 1 307 ? -36.094 -38.519 101.903 1.00 34.47 307 GLY A N 1
ATOM 2234 C CA . GLY A 1 307 ? -34.909 -37.643 101.772 1.00 34.47 307 GLY A CA 1
ATOM 2235 C C . GLY A 1 307 ? -35.435 -36.197 101.534 1.00 34.47 307 GLY A C 1
ATOM 2236 O O . GLY A 1 307 ? -36.624 -36.033 101.281 1.00 34.47 307 GLY A O 1
ATOM 2237 N N . ALA A 1 308 ? -34.718 -35.079 101.718 1.00 33.62 308 ALA A N 1
ATOM 2238 C CA . ALA A 1 308 ? -33.441 -34.678 101.106 1.00 33.62 308 ALA A CA 1
ATOM 2239 C C . ALA A 1 308 ? -33.454 -34.836 99.566 1.00 33.62 308 ALA A C 1
ATOM 2241 O O . ALA A 1 308 ? -33.589 -35.959 99.096 1.00 33.62 308 ALA A O 1
ATOM 2242 N N . GLY A 1 309 ? -33.313 -33.800 98.726 1.00 33.88 309 GLY A N 1
ATOM 2243 C CA . GLY A 1 309 ? -33.202 -32.338 98.923 1.00 33.88 309 GLY A CA 1
ATOM 2244 C C . GLY A 1 309 ? -33.815 -31.604 97.705 1.00 33.88 309 GLY A C 1
ATOM 2245 O O . GLY A 1 309 ? -34.132 -32.244 96.711 1.00 33.88 309 GLY A O 1
ATOM 2246 N N . ALA A 1 310 ? -34.176 -30.319 97.732 1.00 31.09 310 ALA A N 1
ATOM 2247 C CA . ALA A 1 310 ? -33.381 -29.126 98.048 1.00 31.09 310 ALA A CA 1
ATOM 2248 C C . ALA A 1 310 ? -32.337 -28.739 96.968 1.00 31.09 310 ALA A C 1
ATOM 2250 O O . ALA A 1 310 ? -31.266 -29.323 96.896 1.00 31.09 310 ALA A O 1
ATOM 2251 N N . MET A 1 311 ? -32.652 -27.649 96.253 1.00 35.41 311 MET A N 1
ATOM 2252 C CA . MET A 1 311 ? -31.739 -26.588 95.783 1.00 35.41 311 MET A CA 1
ATOM 2253 C C . MET A 1 311 ? -30.666 -26.859 94.699 1.00 35.41 311 MET A C 1
ATOM 2255 O O . MET A 1 311 ? -29.558 -27.272 95.005 1.00 35.41 311 MET A O 1
ATOM 2259 N N . SER A 1 312 ? -30.937 -26.271 93.520 1.00 31.59 312 SER A N 1
ATOM 2260 C CA . SER A 1 312 ? -30.118 -25.199 92.900 1.00 31.59 312 SER A CA 1
ATOM 2261 C C . SER A 1 312 ? -28.776 -25.523 92.209 1.00 31.59 312 SER A C 1
ATOM 2263 O O . SER A 1 312 ? -28.117 -26.503 92.518 1.00 31.59 312 SER A O 1
ATOM 2265 N N . ILE A 1 313 ? -28.362 -24.585 91.333 1.00 35.12 313 ILE A N 1
ATOM 2266 C CA . ILE A 1 313 ? -27.043 -24.436 90.668 1.00 35.12 313 ILE A CA 1
ATOM 2267 C C . ILE A 1 313 ? -26.668 -25.602 89.712 1.00 35.12 313 ILE A C 1
ATOM 2269 O O . ILE A 1 313 ? -26.761 -26.769 90.053 1.00 35.12 313 ILE A O 1
ATOM 2273 N N . GLY A 1 314 ? -26.232 -25.402 88.463 1.00 30.31 314 GLY A N 1
ATOM 2274 C CA . GLY A 1 314 ? -25.803 -24.192 87.748 1.00 30.31 314 GLY A CA 1
ATOM 2275 C C . GLY A 1 314 ? -24.316 -24.288 87.375 1.00 30.31 314 GLY A C 1
ATOM 2276 O O . GLY A 1 314 ? -23.470 -24.289 88.260 1.00 30.31 314 GLY A O 1
ATOM 2277 N N . GLY A 1 315 ? -23.963 -24.372 86.086 1.00 31.12 315 GLY A N 1
ATOM 2278 C CA . GLY A 1 315 ? -22.554 -24.558 85.699 1.00 31.12 315 GLY A CA 1
ATOM 2279 C C . GLY A 1 315 ? -22.310 -24.684 84.194 1.00 31.12 315 GLY A C 1
ATOM 2280 O O . GLY A 1 315 ? -22.746 -25.633 83.560 1.00 31.12 315 GLY A O 1
ATOM 2281 N N . ALA A 1 316 ? -21.599 -23.709 83.636 1.00 35.66 316 ALA A N 1
ATOM 2282 C CA . ALA A 1 316 ? -21.334 -23.508 82.213 1.00 35.66 316 ALA A CA 1
ATOM 2283 C C . ALA A 1 316 ? -20.504 -24.590 81.484 1.00 35.66 316 ALA A C 1
ATOM 2285 O O . ALA A 1 316 ? -19.497 -25.072 81.995 1.00 35.66 316 ALA A O 1
ATOM 2286 N N . SER A 1 317 ? -20.833 -24.821 80.207 1.00 34.75 317 SER A N 1
ATOM 2287 C CA . SER A 1 317 ? -19.939 -24.746 79.018 1.00 34.75 317 SER A CA 1
ATOM 2288 C C . SER A 1 317 ? -20.754 -25.199 77.788 1.00 34.75 317 SER A C 1
ATOM 2290 O O . SER A 1 317 ? -21.363 -26.255 77.828 1.00 34.75 317 SER A O 1
ATOM 2292 N N . GLY A 1 318 ? -20.991 -24.411 76.731 1.00 34.62 318 GLY A N 1
ATOM 2293 C CA . GLY A 1 318 ? -20.046 -23.770 75.799 1.00 34.62 318 GLY A CA 1
ATOM 2294 C C . GLY A 1 318 ? -20.120 -24.520 74.444 1.00 34.62 318 GLY A C 1
ATOM 2295 O O . GLY A 1 318 ? -20.385 -25.712 74.450 1.00 34.62 318 GLY A O 1
ATOM 2296 N N . ARG A 1 319 ? -19.917 -23.952 73.245 1.00 34.81 319 ARG A N 1
ATOM 2297 C CA . ARG A 1 319 ? -19.686 -22.566 72.783 1.00 34.81 319 ARG A CA 1
ATOM 2298 C C . ARG A 1 319 ? -19.836 -22.539 71.239 1.00 34.81 319 ARG A C 1
ATOM 2300 O O . ARG A 1 319 ? -19.353 -23.460 70.595 1.00 34.81 319 ARG A O 1
ATOM 2307 N N . ALA A 1 320 ? -20.349 -21.429 70.681 1.00 32.22 320 ALA A N 1
ATOM 2308 C CA . ALA A 1 320 ? -20.511 -21.128 69.236 1.00 32.22 320 ALA A CA 1
ATOM 2309 C C . ALA A 1 320 ? -21.548 -21.989 68.464 1.00 32.22 320 ALA A C 1
ATOM 2311 O O . ALA A 1 320 ? -21.811 -23.122 68.839 1.00 32.22 320 ALA A O 1
ATOM 2312 N N . GLY A 1 321 ? -22.174 -21.494 67.385 1.00 32.25 321 GLY A N 1
ATOM 2313 C CA . GLY A 1 321 ? -22.161 -20.129 66.825 1.00 32.25 321 GLY A CA 1
ATOM 2314 C C . GLY A 1 321 ? -22.817 -20.049 65.430 1.00 32.25 321 GLY A C 1
ATOM 2315 O O . GLY A 1 321 ? -22.867 -21.053 64.733 1.00 32.25 321 GLY A O 1
ATOM 2316 N N . GLY A 1 322 ? -23.286 -18.858 65.024 1.00 33.97 322 GLY A N 1
ATOM 2317 C CA . GLY A 1 322 ? -24.057 -18.632 63.780 1.00 33.97 322 GLY A CA 1
ATOM 2318 C C . GLY A 1 322 ? -25.557 -18.921 63.987 1.00 33.97 322 GLY A C 1
ATOM 2319 O O . GLY A 1 322 ? -25.910 -20.051 64.288 1.00 33.97 322 GLY A O 1
ATOM 2320 N N . ALA A 1 323 ? -26.497 -17.969 64.041 1.00 33.81 323 ALA A N 1
ATOM 2321 C CA . ALA A 1 323 ? -26.794 -16.796 63.202 1.00 33.81 323 ALA A CA 1
ATOM 2322 C C . ALA A 1 323 ? -27.423 -17.148 61.840 1.00 33.81 323 ALA A C 1
ATOM 2324 O O . ALA A 1 323 ? -26.797 -17.838 61.044 1.00 33.81 323 ALA A O 1
ATOM 2325 N N . GLY A 1 324 ? -28.604 -16.580 61.545 1.00 32.75 324 GLY A N 1
ATOM 2326 C CA . GLY A 1 324 ? -29.052 -16.401 60.155 1.00 32.75 324 GLY A CA 1
ATOM 2327 C C . GLY A 1 324 ? -30.465 -16.862 59.778 1.00 32.75 324 GLY A C 1
ATOM 2328 O O . GLY A 1 324 ? -30.613 -17.862 59.096 1.00 32.75 324 GLY A O 1
ATOM 2329 N N . LEU A 1 325 ? -31.445 -16.001 60.076 1.00 35.97 325 LEU A N 1
ATOM 2330 C CA . LEU A 1 325 ? -32.396 -15.453 59.090 1.00 35.97 325 LEU A CA 1
ATOM 2331 C C . LEU A 1 325 ? -33.549 -16.320 58.517 1.00 35.97 325 LEU A C 1
ATOM 2333 O O . LEU A 1 325 ? -33.374 -17.350 57.880 1.00 35.97 325 LEU A O 1
ATOM 2337 N N . VAL A 1 326 ? -34.757 -15.761 58.655 1.00 47.38 326 VAL A N 1
ATOM 2338 C CA . VAL A 1 326 ? -36.003 -16.141 57.969 1.00 47.38 326 VAL A CA 1
ATOM 2339 C C . VAL A 1 326 ? -35.944 -15.824 56.472 1.00 47.38 326 VAL A C 1
ATOM 2341 O O . VAL A 1 326 ? -35.628 -14.694 56.105 1.00 47.38 326 VAL A O 1
ATOM 2344 N N . THR A 1 327 ? -36.423 -16.741 55.627 1.00 35.12 327 THR A N 1
ATOM 2345 C CA . THR A 1 327 ? -36.939 -16.414 54.285 1.00 35.12 327 THR A CA 1
ATOM 2346 C C . THR A 1 327 ? -38.253 -17.146 53.997 1.00 35.12 327 THR A C 1
ATOM 2348 O O . THR A 1 327 ? -38.281 -18.321 53.642 1.00 35.12 327 THR A O 1
ATOM 2351 N N . GLY A 1 328 ? -39.371 -16.425 54.109 1.00 44.72 328 GLY A N 1
ATOM 2352 C CA . GLY A 1 328 ? -40.590 -16.759 53.370 1.00 44.72 328 GLY A CA 1
ATOM 2353 C C . GLY A 1 328 ? -40.525 -16.089 51.996 1.00 44.72 328 GLY A C 1
ATOM 2354 O O . GLY A 1 328 ? -40.217 -14.901 51.926 1.00 44.72 328 GLY A O 1
ATOM 2355 N N . GLY A 1 329 ? -40.780 -16.829 50.915 1.00 33.41 329 GLY A N 1
ATOM 2356 C CA . GLY A 1 329 ? -40.660 -16.328 49.540 1.00 33.41 329 GLY A CA 1
ATOM 2357 C C . GLY A 1 329 ? -41.864 -16.708 48.686 1.00 33.41 329 GLY A C 1
ATOM 2358 O O . GLY A 1 329 ? -41.914 -17.810 48.146 1.00 33.41 329 GLY A O 1
ATOM 2359 N N . GLY A 1 330 ? -42.834 -15.799 48.582 1.00 33.59 330 GLY A N 1
ATOM 2360 C CA . GLY A 1 330 ? -43.997 -15.923 47.702 1.00 33.59 330 GLY A CA 1
ATOM 2361 C C . GLY A 1 330 ? -43.844 -15.109 46.413 1.00 33.59 330 GLY A C 1
ATOM 2362 O O . GLY A 1 330 ? -43.138 -14.108 46.389 1.00 33.59 330 GLY A O 1
ATOM 2363 N N . ALA A 1 331 ? -44.526 -15.570 45.364 1.00 40.19 331 ALA A N 1
ATOM 2364 C CA . ALA A 1 331 ? -44.640 -15.017 44.010 1.00 40.19 331 ALA A CA 1
ATOM 2365 C C . ALA A 1 331 ? -44.362 -13.506 43.795 1.00 40.19 331 ALA A C 1
ATOM 2367 O O . ALA A 1 331 ? -44.991 -12.643 44.402 1.00 40.19 331 ALA A O 1
ATOM 2368 N N . GLY A 1 332 ? -43.542 -13.208 42.780 1.00 30.89 332 GLY A N 1
ATOM 2369 C CA . GLY A 1 332 ? -43.399 -11.893 42.143 1.00 30.89 332 GLY A CA 1
ATOM 2370 C C . GLY A 1 332 ? -42.792 -12.056 40.743 1.00 30.89 332 GLY A C 1
ATOM 2371 O O . GLY A 1 332 ? -41.961 -12.942 40.552 1.00 30.89 332 GLY A O 1
ATOM 2372 N N . ALA A 1 333 ? -43.231 -11.268 39.753 1.00 43.91 333 ALA A N 1
ATOM 2373 C CA . ALA A 1 333 ? -42.888 -11.490 38.343 1.00 43.91 333 ALA A CA 1
ATOM 2374 C C . ALA A 1 333 ? -42.355 -10.237 37.622 1.00 43.91 333 ALA A C 1
ATOM 2376 O O . ALA A 1 333 ? -43.044 -9.225 37.517 1.00 43.91 333 ALA A O 1
ATOM 2377 N N . SER A 1 334 ? -41.164 -10.370 37.038 1.00 32.84 334 SER A N 1
ATOM 2378 C CA . SER A 1 334 ? -40.599 -9.559 35.947 1.00 32.84 334 SER A CA 1
ATOM 2379 C C . SER A 1 334 ? -39.597 -10.464 35.198 1.00 32.84 334 SER A C 1
ATOM 2381 O O . SER A 1 334 ? -38.903 -11.256 35.827 1.00 32.84 334 SER A O 1
ATOM 2383 N N . ALA A 1 335 ? -39.614 -10.632 33.873 1.00 39.50 335 ALA A N 1
ATOM 2384 C CA . ALA A 1 335 ? -39.621 -9.694 32.741 1.00 39.50 335 ALA 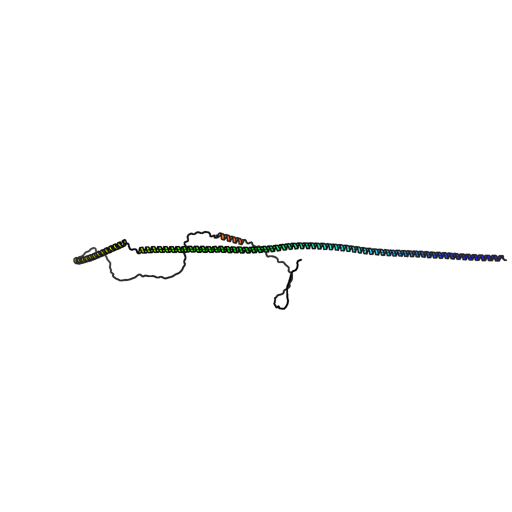A CA 1
ATOM 2385 C C . ALA A 1 335 ? -38.206 -9.213 32.343 1.00 39.50 335 ALA A C 1
ATOM 2387 O O . ALA A 1 335 ? -37.536 -8.531 33.106 1.00 39.50 335 ALA A O 1
ATOM 2388 N N . ALA A 1 336 ? -37.814 -9.553 31.106 1.00 45.38 336 ALA A N 1
ATOM 2389 C CA . ALA A 1 336 ? -36.645 -9.070 30.354 1.00 45.38 336 ALA A CA 1
ATOM 2390 C C . ALA A 1 336 ? -35.235 -9.294 30.963 1.00 45.38 336 ALA A C 1
ATOM 2392 O O . ALA A 1 336 ? -34.586 -8.365 31.432 1.00 45.38 336 ALA A O 1
ATOM 2393 N N . GLY A 1 337 ? -34.696 -10.512 30.807 1.00 33.69 337 GLY A N 1
ATOM 2394 C CA . GLY A 1 337 ? -33.264 -10.808 30.971 1.00 33.69 337 GLY A CA 1
ATOM 2395 C C . GLY A 1 337 ? -32.760 -11.744 29.867 1.00 33.69 337 GLY A C 1
ATOM 2396 O O . GLY A 1 337 ? -33.048 -12.938 29.889 1.00 33.69 337 GLY A O 1
ATOM 2397 N N . GLY A 1 338 ? -32.044 -11.208 28.875 1.00 47.66 338 GLY A N 1
ATOM 2398 C CA . GLY A 1 338 ? -31.590 -11.958 27.696 1.00 47.66 338 GLY A CA 1
ATOM 2399 C C . GLY A 1 338 ? -30.304 -12.751 27.934 1.00 47.66 338 GLY A C 1
ATOM 2400 O O . GLY A 1 338 ? -29.231 -12.294 27.554 1.00 47.66 338 GLY A O 1
ATOM 2401 N N . GLY A 1 339 ? -30.403 -13.934 28.542 1.00 41.94 339 GLY A N 1
ATOM 2402 C CA . GLY A 1 339 ? -29.283 -14.879 28.611 1.00 41.94 339 GLY A CA 1
ATOM 2403 C C . GLY A 1 339 ? -29.102 -15.643 27.296 1.00 41.94 339 GLY A C 1
ATOM 2404 O O . GLY A 1 339 ? -30.053 -16.258 26.812 1.00 41.94 339 GLY A O 1
ATOM 2405 N N . GLU A 1 340 ? -27.890 -15.646 26.728 1.00 53.50 340 GLU A N 1
ATOM 2406 C CA . GLU A 1 340 ? -27.548 -16.564 25.632 1.00 53.50 340 GLU A CA 1
ATOM 2407 C C . GLU A 1 340 ? -27.696 -18.016 26.115 1.00 53.50 340 GLU A C 1
ATOM 2409 O O . GLU A 1 340 ? -27.165 -18.396 27.161 1.00 53.50 340 GLU A O 1
ATOM 2414 N N . THR A 1 341 ? -28.419 -18.848 25.362 1.00 73.25 341 THR A N 1
ATOM 2415 C CA . THR A 1 341 ? -28.554 -20.269 25.700 1.00 73.25 341 THR A CA 1
ATOM 2416 C C . THR A 1 341 ? -27.223 -20.996 25.490 1.00 73.25 341 THR A C 1
ATOM 2418 O O . THR A 1 341 ? -26.417 -20.621 24.636 1.00 73.25 341 THR A O 1
ATOM 2421 N N . ALA A 1 342 ? -26.993 -22.090 26.224 1.00 64.00 342 ALA A N 1
ATOM 2422 C CA . ALA A 1 342 ? -25.782 -22.906 26.061 1.00 64.00 342 ALA A CA 1
ATOM 2423 C C . ALA A 1 342 ? -25.591 -23.414 24.612 1.00 64.00 342 ALA A C 1
ATOM 2425 O O . ALA A 1 342 ? -24.465 -23.599 24.155 1.00 64.00 342 ALA A O 1
ATOM 2426 N N . GLU A 1 343 ? -26.690 -23.572 23.871 1.00 64.38 343 GLU A N 1
ATOM 2427 C CA . GLU A 1 343 ? -26.715 -23.905 22.445 1.00 64.38 343 GLU A CA 1
ATOM 2428 C C . GLU A 1 343 ? -26.124 -22.789 21.561 1.00 64.38 343 GLU A C 1
ATOM 2430 O O . GLU A 1 343 ? -25.350 -23.079 20.649 1.00 64.38 343 GLU A O 1
ATOM 2435 N N . ALA A 1 344 ? -26.392 -21.512 21.864 1.00 68.69 344 ALA A N 1
ATOM 2436 C CA . ALA A 1 344 ? -25.782 -20.378 21.166 1.00 68.69 344 ALA A CA 1
ATOM 2437 C C . ALA A 1 344 ? -24.263 -20.301 21.415 1.00 68.69 344 ALA A C 1
ATOM 2439 O O . ALA A 1 344 ? -23.486 -20.078 20.482 1.00 68.69 344 ALA A O 1
ATOM 2440 N N . VAL A 1 345 ? -23.824 -20.573 22.651 1.00 74.06 345 VAL A N 1
ATOM 2441 C CA . VAL A 1 345 ? -22.397 -20.637 23.014 1.00 74.06 345 VAL A CA 1
ATOM 2442 C C . VAL A 1 345 ? -21.695 -21.793 22.286 1.00 74.06 345 VAL A C 1
ATOM 2444 O O . VAL A 1 345 ? -20.629 -21.597 21.699 1.00 74.06 345 VAL A O 1
ATOM 2447 N N . ALA A 1 346 ? -22.314 -22.977 22.234 1.00 70.94 346 ALA A N 1
ATOM 2448 C CA . ALA A 1 346 ? -21.800 -24.122 21.479 1.00 70.94 346 ALA A CA 1
ATOM 2449 C C . ALA A 1 346 ? -21.719 -23.835 19.965 1.00 70.94 346 ALA A C 1
ATOM 2451 O O . ALA A 1 346 ? -20.698 -24.107 19.329 1.00 70.94 346 ALA A O 1
ATOM 2452 N N . ALA A 1 347 ? -22.755 -23.212 19.391 1.00 72.75 347 ALA A N 1
ATOM 2453 C CA . ALA A 1 347 ? -22.785 -22.813 17.984 1.00 72.75 347 ALA A CA 1
ATOM 2454 C C . ALA A 1 347 ? -21.735 -21.741 17.636 1.00 72.75 347 ALA A C 1
ATOM 2456 O O . ALA A 1 347 ? -21.278 -21.677 16.491 1.00 72.75 347 ALA A O 1
ATOM 2457 N N . ARG A 1 348 ? -21.327 -20.907 18.602 1.00 79.00 348 ARG A N 1
ATOM 2458 C CA . ARG A 1 348 ? -20.228 -19.946 18.442 1.00 79.00 348 ARG A CA 1
ATOM 2459 C C . ARG A 1 348 ? -18.863 -20.634 18.447 1.00 79.00 348 ARG A C 1
ATOM 2461 O O . ARG A 1 348 ? -18.084 -20.392 17.528 1.00 79.00 348 ARG A O 1
ATOM 2468 N N . LEU A 1 349 ? -18.598 -21.518 19.411 1.00 72.88 349 LEU A N 1
ATOM 2469 C CA . LEU A 1 349 ? -17.339 -22.274 19.489 1.00 72.88 349 LEU A CA 1
ATOM 2470 C C . LEU A 1 349 ? -17.085 -23.089 18.210 1.00 72.88 349 LEU A C 1
ATOM 2472 O O . LEU A 1 349 ? -16.033 -22.952 17.587 1.00 72.88 349 LEU A O 1
ATOM 2476 N N . ALA A 1 350 ? -18.100 -23.808 17.721 1.00 72.81 350 ALA A N 1
ATOM 2477 C CA . ALA A 1 350 ? -18.013 -24.566 16.469 1.00 72.81 350 ALA A CA 1
ATOM 2478 C C . ALA A 1 350 ? -17.684 -23.696 15.231 1.00 72.81 350 ALA A C 1
ATOM 2480 O O . ALA A 1 350 ? -17.088 -24.178 14.265 1.00 72.81 350 ALA A O 1
ATOM 2481 N N . ARG A 1 351 ? -18.041 -22.401 15.242 1.00 74.50 351 ARG A N 1
ATOM 2482 C CA . ARG A 1 351 ? -17.701 -21.442 14.171 1.00 74.50 351 ARG A CA 1
ATOM 2483 C C . ARG A 1 351 ? -16.282 -20.882 14.292 1.00 74.50 351 ARG A C 1
ATOM 2485 O O . ARG A 1 351 ? -15.720 -20.464 13.278 1.00 74.50 351 ARG A O 1
ATOM 2492 N N . GLU A 1 352 ? -15.698 -20.864 15.487 1.00 68.19 352 GLU A N 1
ATOM 2493 C CA . GLU A 1 352 ? -14.309 -20.446 15.699 1.00 68.19 352 GLU A CA 1
ATOM 2494 C C . GLU A 1 352 ? -13.333 -21.575 15.310 1.00 68.19 352 GLU A C 1
ATOM 2496 O O . GLU A 1 352 ? -12.387 -21.311 14.563 1.00 68.19 352 GLU A O 1
ATOM 2501 N N . ASP A 1 353 ? -13.628 -22.837 15.644 1.00 68.19 353 ASP A N 1
ATOM 2502 C CA . ASP A 1 353 ? -12.854 -24.004 15.175 1.00 68.19 353 ASP A CA 1
ATOM 2503 C C . ASP A 1 353 ? -12.855 -24.127 13.641 1.00 68.19 353 ASP A C 1
ATOM 2505 O O . ASP A 1 353 ? -11.800 -24.263 13.010 1.00 68.19 353 ASP A O 1
ATOM 2509 N N . ALA A 1 354 ? -14.025 -23.963 13.010 1.00 64.94 354 ALA A N 1
ATOM 2510 C CA . ALA A 1 354 ? -14.155 -23.944 11.551 1.00 64.94 354 ALA A CA 1
ATOM 2511 C C . ALA A 1 354 ? -13.315 -22.832 10.883 1.00 64.94 354 ALA A C 1
ATOM 2513 O O . ALA A 1 354 ? -12.845 -22.999 9.756 1.00 64.94 354 ALA A O 1
ATOM 2514 N N . ARG A 1 355 ? -13.074 -21.707 11.575 1.00 66.62 355 ARG A N 1
ATOM 2515 C CA . ARG A 1 355 ? -12.186 -20.631 11.098 1.00 66.62 355 ARG A CA 1
ATOM 2516 C C . ARG A 1 355 ? -10.702 -20.945 11.286 1.00 66.62 355 ARG A C 1
ATOM 2518 O O . ARG A 1 355 ? -9.895 -20.464 10.491 1.00 66.62 355 ARG A O 1
ATOM 2525 N N . GLN A 1 356 ? -10.317 -21.746 12.281 1.00 59.38 356 GLN A N 1
ATOM 2526 C CA . GLN A 1 356 ? -8.919 -22.164 12.445 1.00 59.38 356 GLN A CA 1
ATOM 2527 C C . GLN A 1 356 ? -8.497 -23.196 11.389 1.00 59.38 356 GLN A C 1
ATOM 2529 O O . GLN A 1 356 ? -7.384 -23.107 10.867 1.00 59.38 356 GLN A O 1
ATOM 2534 N N . ALA A 1 357 ? -9.402 -24.102 11.003 1.00 58.00 357 ALA A N 1
ATOM 2535 C CA . ALA A 1 357 ? -9.169 -25.094 9.949 1.00 58.00 357 ALA A CA 1
ATOM 2536 C C . ALA A 1 357 ? -8.963 -24.484 8.541 1.00 58.00 357 ALA A C 1
ATOM 2538 O O . ALA A 1 357 ? -8.346 -25.108 7.680 1.00 58.00 357 ALA A O 1
ATOM 2539 N N . ALA A 1 358 ? -9.440 -23.258 8.299 1.00 50.38 358 ALA A N 1
ATOM 2540 C CA . ALA A 1 358 ? -9.496 -22.630 6.975 1.00 50.38 358 ALA A CA 1
ATOM 2541 C C . ALA A 1 358 ? -8.229 -21.846 6.548 1.00 50.38 358 ALA A C 1
ATOM 2543 O O . ALA A 1 358 ? -8.287 -21.030 5.626 1.00 50.38 358 ALA A O 1
ATOM 2544 N N . LYS A 1 359 ? -7.070 -22.051 7.195 1.00 54.56 359 LYS A N 1
ATOM 2545 C CA . LYS A 1 359 ? -5.810 -21.378 6.812 1.00 54.56 359 LYS A CA 1
ATOM 2546 C C . LYS A 1 359 ? -5.096 -22.130 5.672 1.00 54.56 359 LYS A C 1
ATOM 2548 O O . LYS A 1 359 ? -4.706 -23.281 5.872 1.00 54.56 359 LYS A O 1
ATOM 2553 N N . PRO A 1 360 ? -4.852 -21.508 4.499 1.00 51.59 360 PRO A N 1
ATOM 2554 C CA . PRO A 1 360 ? -4.222 -22.191 3.372 1.00 51.59 360 PRO A CA 1
ATOM 2555 C C . PRO A 1 360 ? -2.759 -22.547 3.666 1.00 51.59 360 PRO A C 1
ATOM 2557 O O . PRO A 1 360 ? -1.946 -21.703 4.053 1.00 51.59 360 PRO A O 1
ATOM 2560 N N . LYS A 1 361 ? -2.420 -23.818 3.440 1.00 55.16 361 LYS A N 1
ATOM 2561 C CA . LYS A 1 361 ? -1.071 -24.369 3.602 1.00 55.16 361 LYS A CA 1
ATOM 2562 C C . LYS A 1 361 ? -0.154 -23.757 2.533 1.00 55.16 361 LYS A C 1
ATOM 2564 O O . LYS A 1 361 ? -0.340 -24.016 1.347 1.00 55.16 361 LYS A O 1
ATOM 2569 N N . ARG A 1 362 ? 0.822 -22.928 2.930 1.00 51.41 362 ARG A N 1
ATOM 2570 C CA . ARG A 1 362 ? 1.824 -22.391 1.989 1.00 51.41 362 ARG A CA 1
ATOM 2571 C C . ARG A 1 362 ? 2.630 -23.553 1.382 1.00 51.41 362 ARG A C 1
ATOM 2573 O O . ARG A 1 362 ? 3.032 -24.432 2.147 1.00 51.41 362 ARG A O 1
ATOM 2580 N N . PRO A 1 363 ? 2.886 -23.573 0.061 1.00 50.47 363 PRO A N 1
ATOM 2581 C CA . PRO A 1 363 ? 3.746 -24.586 -0.537 1.00 50.47 363 PRO A CA 1
ATOM 2582 C C . PRO A 1 363 ? 5.179 -24.438 -0.012 1.00 50.47 363 PRO A C 1
ATOM 2584 O O . PRO A 1 363 ? 5.664 -23.321 0.191 1.00 50.47 363 PRO A O 1
ATOM 2587 N N . ALA A 1 364 ? 5.851 -25.568 0.207 1.00 44.22 364 ALA A N 1
ATOM 2588 C CA . ALA A 1 364 ? 7.284 -25.576 0.463 1.00 44.22 364 ALA A CA 1
ATOM 2589 C C . ALA A 1 364 ? 8.032 -25.083 -0.786 1.00 44.22 364 ALA A C 1
ATOM 2591 O O . ALA A 1 364 ? 7.580 -25.290 -1.912 1.00 44.22 364 ALA A O 1
ATOM 2592 N N . ARG A 1 365 ? 9.167 -24.411 -0.583 1.00 45.00 365 ARG A N 1
ATOM 2593 C CA . ARG A 1 365 ? 10.065 -23.992 -1.661 1.00 45.00 365 ARG A CA 1
ATOM 2594 C C . ARG A 1 365 ? 11.315 -24.853 -1.571 1.00 45.00 365 ARG A C 1
ATOM 2596 O O . ARG A 1 365 ? 12.107 -24.662 -0.651 1.00 45.00 365 ARG A O 1
ATOM 2603 N N . ASP A 1 366 ? 11.436 -25.816 -2.476 1.00 41.78 366 ASP A N 1
ATOM 2604 C CA . ASP A 1 366 ? 12.474 -26.840 -2.399 1.00 41.78 366 ASP A CA 1
ATOM 2605 C C . ASP A 1 366 ? 13.892 -26.262 -2.493 1.00 41.78 366 ASP A C 1
ATOM 2607 O O . ASP A 1 366 ? 14.179 -25.349 -3.270 1.00 41.78 366 ASP A O 1
ATOM 2611 N N . LEU A 1 367 ? 14.783 -26.832 -1.679 1.00 45.47 367 LEU A N 1
ATOM 2612 C CA . LEU A 1 367 ? 16.214 -26.546 -1.639 1.00 45.47 367 LEU A CA 1
ATOM 2613 C C . LEU A 1 367 ? 16.975 -27.770 -2.156 1.00 45.47 367 LEU A C 1
ATOM 2615 O O . LEU A 1 367 ? 17.288 -28.676 -1.385 1.00 45.47 367 LEU A O 1
ATOM 2619 N N . ALA A 1 368 ? 17.293 -27.796 -3.451 1.00 40.66 368 ALA A N 1
ATOM 2620 C CA . ALA A 1 368 ? 18.164 -28.817 -4.023 1.00 40.66 368 ALA A CA 1
ATOM 2621 C C . ALA A 1 368 ? 18.904 -28.329 -5.281 1.00 40.66 368 ALA A C 1
ATOM 2623 O O . ALA A 1 368 ? 18.341 -27.611 -6.097 1.00 40.66 368 ALA A O 1
ATOM 2624 N N . GLN A 1 369 ? 20.139 -28.825 -5.429 1.00 38.94 369 GLN A N 1
ATOM 2625 C CA . GLN A 1 369 ? 20.949 -28.900 -6.657 1.00 38.94 369 GLN A CA 1
ATOM 2626 C C . GLN A 1 369 ? 21.378 -27.575 -7.327 1.00 38.94 369 GLN A C 1
ATOM 2628 O O . GLN A 1 369 ? 20.606 -26.858 -7.951 1.00 38.94 369 GLN A O 1
ATOM 2633 N N . GLY A 1 370 ? 22.687 -27.308 -7.249 1.00 32.78 370 GLY A N 1
ATOM 2634 C CA . GLY A 1 370 ? 23.354 -26.159 -7.878 1.00 32.78 370 GLY A CA 1
ATOM 2635 C C . GLY A 1 370 ? 24.873 -26.134 -7.654 1.00 32.78 370 GLY A C 1
ATOM 2636 O O . GLY A 1 370 ? 25.463 -25.063 -7.566 1.00 32.78 370 GLY A O 1
ATOM 2637 N N . ALA A 1 371 ? 25.511 -27.299 -7.487 1.00 37.75 371 ALA A N 1
ATOM 2638 C CA . ALA A 1 371 ? 26.952 -27.410 -7.248 1.00 37.75 371 ALA A CA 1
ATOM 2639 C C . ALA A 1 371 ? 27.679 -27.755 -8.559 1.00 37.75 371 ALA A C 1
ATOM 2641 O O . ALA A 1 371 ? 27.448 -28.830 -9.108 1.00 37.75 371 ALA A O 1
ATOM 2642 N N . GLY A 1 372 ? 28.549 -26.866 -9.061 1.00 35.06 372 GLY A N 1
ATOM 2643 C CA . GLY A 1 372 ? 29.172 -27.075 -10.374 1.00 35.06 372 GLY A CA 1
ATOM 2644 C C . GLY A 1 372 ? 30.230 -26.058 -10.823 1.00 35.06 372 GLY A C 1
ATOM 2645 O O . GLY A 1 372 ? 29.958 -25.240 -11.687 1.00 35.06 372 GLY A O 1
ATOM 2646 N N . MET A 1 373 ? 31.461 -26.253 -10.334 1.00 37.72 373 MET A N 1
ATOM 2647 C CA . MET A 1 373 ? 32.741 -26.005 -11.034 1.00 37.72 373 MET A CA 1
ATOM 2648 C C . MET A 1 373 ? 33.311 -24.577 -11.248 1.00 37.72 373 MET A C 1
ATOM 2650 O O . MET A 1 373 ? 32.626 -23.594 -11.493 1.00 37.72 373 MET A O 1
ATOM 2654 N N . HIS A 1 374 ? 34.654 -24.586 -11.258 1.00 38.34 374 HIS A N 1
ATOM 2655 C CA . HIS A 1 374 ? 35.652 -23.598 -11.699 1.00 38.34 374 HIS A CA 1
ATOM 2656 C C . HIS A 1 374 ? 35.910 -22.319 -10.878 1.00 38.34 374 HIS A C 1
ATOM 2658 O O . HIS A 1 374 ? 35.032 -21.543 -10.526 1.00 38.34 374 HIS A O 1
ATOM 2664 N N . ALA A 1 375 ? 37.204 -22.115 -10.604 1.00 39.62 375 ALA A N 1
ATOM 2665 C CA . ALA A 1 375 ? 37.784 -21.044 -9.802 1.00 39.62 375 ALA A CA 1
ATOM 2666 C C . ALA A 1 375 ? 38.927 -20.358 -10.569 1.00 39.62 375 ALA A C 1
ATOM 2668 O O . ALA A 1 375 ? 39.579 -21.005 -11.390 1.00 39.62 375 ALA A O 1
ATOM 2669 N N . ALA A 1 376 ? 39.232 -19.098 -10.233 1.00 38.72 376 ALA A N 1
ATOM 2670 C CA . ALA A 1 376 ? 40.489 -18.440 -10.601 1.00 38.72 376 ALA A CA 1
ATOM 2671 C C . ALA A 1 376 ? 40.868 -17.299 -9.624 1.00 38.72 376 ALA A C 1
ATOM 2673 O O . ALA A 1 376 ? 40.138 -16.327 -9.501 1.00 38.72 376 ALA A O 1
ATOM 2674 N N . MET A 1 377 ? 42.012 -17.479 -8.948 1.00 36.53 377 MET A N 1
ATOM 2675 C CA . MET A 1 377 ? 43.085 -16.528 -8.553 1.00 36.53 377 MET A CA 1
ATOM 2676 C C . MET A 1 377 ? 42.815 -15.045 -8.161 1.00 36.53 377 MET A C 1
ATOM 2678 O O . MET A 1 377 ? 42.082 -14.325 -8.822 1.00 36.53 377 MET A O 1
ATOM 2682 N N . GLY A 1 378 ? 43.606 -14.552 -7.184 1.00 34.66 378 GLY A N 1
ATOM 2683 C CA . GLY A 1 378 ? 43.778 -13.122 -6.819 1.00 34.66 378 GLY A CA 1
ATOM 2684 C C . GLY A 1 378 ? 43.054 -12.729 -5.518 1.00 34.66 378 GLY A C 1
ATOM 2685 O O . GLY A 1 378 ? 41.861 -12.474 -5.560 1.00 34.66 378 GLY A O 1
ATOM 2686 N N . LEU A 1 379 ? 43.615 -12.757 -4.298 1.00 40.25 379 LEU A N 1
ATOM 2687 C CA . LEU A 1 379 ? 44.970 -12.512 -3.750 1.00 40.25 379 LEU A CA 1
ATOM 2688 C C . LEU A 1 379 ? 45.310 -11.015 -3.517 1.00 40.25 379 LEU A C 1
ATOM 2690 O O . LEU A 1 379 ? 45.096 -10.202 -4.407 1.00 40.25 379 LEU A O 1
ATOM 2694 N N . ALA A 1 380 ? 45.922 -10.720 -2.352 1.00 42.69 380 ALA A N 1
ATOM 2695 C CA . ALA A 1 380 ? 46.387 -9.411 -1.825 1.00 42.69 380 ALA A CA 1
ATOM 2696 C C . ALA A 1 380 ? 45.303 -8.391 -1.371 1.00 42.69 380 ALA A C 1
ATOM 2698 O O . ALA A 1 380 ? 44.247 -8.294 -1.980 1.00 42.69 380 ALA A O 1
ATOM 2699 N N . ASP A 1 381 ? 45.499 -7.571 -0.321 1.00 40.84 381 ASP A N 1
ATOM 2700 C CA . ASP A 1 381 ? 46.334 -7.717 0.899 1.00 40.84 381 ASP A CA 1
ATOM 2701 C C . ASP A 1 381 ? 45.730 -6.886 2.073 1.00 40.84 381 ASP A C 1
ATOM 2703 O O . ASP A 1 381 ? 44.774 -6.130 1.903 1.00 40.84 381 ASP A O 1
ATOM 2707 N N . ARG A 1 382 ? 46.266 -7.051 3.289 1.00 42.16 382 ARG A N 1
ATOM 2708 C CA . ARG A 1 382 ? 45.859 -6.425 4.560 1.00 42.16 382 ARG A CA 1
ATOM 2709 C C . ARG A 1 382 ? 46.550 -5.075 4.813 1.00 42.16 382 ARG A C 1
ATOM 2711 O O . ARG A 1 382 ? 47.733 -4.953 4.506 1.00 42.16 382 ARG A O 1
ATOM 2718 N N . ARG A 1 383 ? 45.882 -4.173 5.564 1.00 41.75 383 ARG A N 1
ATOM 2719 C CA . ARG A 1 383 ? 46.412 -3.303 6.666 1.00 41.75 383 ARG A CA 1
ATOM 2720 C C . ARG A 1 383 ? 45.315 -2.319 7.136 1.00 41.75 383 ARG A C 1
ATOM 2722 O O . ARG A 1 383 ? 44.707 -1.659 6.309 1.00 41.75 383 ARG A O 1
ATOM 2729 N N . SER A 1 384 ? 44.819 -2.397 8.379 1.00 39.62 384 SER A N 1
ATOM 2730 C CA . SER A 1 384 ? 45.363 -1.871 9.661 1.00 39.62 384 SER A CA 1
ATOM 2731 C C . SER A 1 384 ? 45.168 -0.343 9.818 1.00 39.62 384 SER A C 1
ATOM 2733 O O . SER A 1 384 ? 45.819 0.395 9.091 1.00 39.62 384 SER A O 1
ATOM 2735 N N . VAL A 1 385 ? 44.229 0.198 10.616 1.00 41.81 385 VAL A N 1
ATOM 2736 C CA . VAL A 1 385 ? 44.011 0.159 12.098 1.00 41.81 385 VAL A CA 1
ATOM 2737 C C . VAL A 1 385 ? 44.464 1.475 12.773 1.00 41.81 385 VAL A C 1
ATOM 2739 O O . VAL A 1 385 ? 45.523 1.988 12.441 1.00 41.81 385 VAL A O 1
ATOM 2742 N N . SER A 1 386 ? 43.676 1.947 13.761 1.00 36.97 386 SER A N 1
ATOM 2743 C CA . SER A 1 386 ? 43.892 3.076 14.712 1.00 36.97 386 SER A CA 1
ATOM 2744 C C . SER A 1 386 ? 44.076 4.487 14.112 1.00 36.97 386 SER A C 1
ATOM 2746 O O . SER A 1 386 ? 44.942 4.678 13.275 1.00 36.97 386 SER A O 1
ATOM 2748 N N . ASN A 1 387 ? 43.272 5.521 14.403 1.00 40.97 387 ASN A N 1
ATOM 2749 C CA . ASN A 1 387 ? 42.719 6.139 15.640 1.00 40.97 387 ASN A CA 1
ATOM 2750 C C . ASN A 1 387 ? 43.430 7.474 16.009 1.00 40.97 387 ASN A C 1
ATOM 2752 O O . ASN A 1 387 ? 44.554 7.694 15.567 1.00 40.97 387 ASN A O 1
ATOM 2756 N N . PRO A 1 388 ? 42.761 8.408 16.728 1.00 67.50 388 PRO A N 1
ATOM 2757 C CA . PRO A 1 388 ? 43.053 9.847 16.634 1.00 67.50 388 PRO A CA 1
ATOM 2758 C C . PRO A 1 388 ? 43.761 10.456 17.860 1.00 67.50 388 PRO A C 1
ATOM 2760 O O . PRO A 1 388 ? 43.827 9.839 18.921 1.00 67.50 388 PRO A O 1
ATOM 2763 N N . SER A 1 389 ? 44.167 11.731 17.752 1.00 35.53 389 SER A N 1
ATOM 2764 C CA . SER A 1 389 ? 44.298 12.635 18.909 1.00 35.53 389 SER A CA 1
ATOM 2765 C C . SER A 1 389 ? 44.138 14.121 18.527 1.00 35.53 389 SER A C 1
ATOM 2767 O O . SER A 1 389 ? 44.013 14.466 17.353 1.00 35.53 389 SER A O 1
ATOM 2769 N N . THR A 1 390 ? 44.081 14.988 19.539 1.00 41.91 390 THR A N 1
ATOM 2770 C CA . THR A 1 390 ? 43.730 16.420 19.501 1.00 41.91 390 THR A CA 1
ATOM 2771 C C . THR A 1 390 ? 44.949 17.357 19.422 1.00 41.91 390 THR A C 1
ATOM 2773 O O . THR A 1 390 ? 46.047 16.961 19.805 1.00 41.91 390 THR A O 1
ATOM 2776 N N . ALA A 1 391 ? 44.752 18.628 19.019 1.00 37.88 391 ALA A N 1
ATOM 2777 C CA . ALA A 1 391 ? 44.888 19.812 19.907 1.00 37.88 391 ALA A CA 1
ATOM 2778 C C . ALA A 1 391 ? 45.150 21.167 19.187 1.00 37.88 391 ALA A C 1
ATOM 2780 O O . ALA A 1 391 ? 45.602 21.224 18.051 1.00 37.88 391 ALA A O 1
ATOM 2781 N N . SER A 1 392 ? 44.920 22.257 19.937 1.00 41.66 392 SER A N 1
ATOM 2782 C CA . SER A 1 392 ? 45.521 23.607 19.830 1.00 41.66 392 SER A CA 1
ATOM 2783 C C . SER A 1 392 ? 45.411 24.451 18.545 1.00 41.66 392 SER A C 1
ATOM 2785 O O . SER A 1 392 ? 46.296 24.491 17.697 1.00 41.66 392 SER A O 1
ATOM 2787 N N . GLN A 1 393 ? 44.422 25.349 18.565 1.00 44.91 393 GLN A N 1
ATOM 2788 C CA . GLN A 1 393 ? 44.606 26.777 18.230 1.00 44.91 393 GLN A CA 1
ATOM 2789 C C . GLN A 1 393 ? 45.473 27.476 19.326 1.00 44.91 393 GLN A C 1
ATOM 2791 O O . GLN A 1 393 ? 45.562 26.885 20.406 1.00 44.91 393 GLN A O 1
ATOM 2796 N N . PRO A 1 394 ? 46.047 28.711 19.168 1.00 60.62 394 PRO A N 1
ATOM 2797 C CA . PRO A 1 394 ? 45.309 29.886 18.654 1.00 60.62 394 PRO A CA 1
ATOM 2798 C C . PRO A 1 394 ? 46.085 31.100 18.050 1.00 60.62 394 PRO A C 1
ATOM 2800 O O . PRO A 1 394 ? 47.302 31.210 18.148 1.00 60.62 394 PRO A O 1
ATOM 2803 N N . ARG A 1 395 ? 45.297 32.123 17.643 1.00 44.34 395 ARG A N 1
ATOM 2804 C CA . ARG A 1 395 ? 45.654 33.569 17.519 1.00 44.34 395 ARG A CA 1
ATOM 2805 C C . ARG A 1 395 ? 46.590 33.941 16.333 1.00 44.34 395 ARG A C 1
ATOM 2807 O O . ARG A 1 395 ? 47.310 33.100 15.829 1.00 44.34 395 ARG A O 1
ATOM 2814 N N . ARG A 1 396 ? 46.598 35.185 15.811 1.00 43.16 396 ARG A N 1
ATOM 2815 C CA . ARG A 1 396 ? 45.993 36.469 16.262 1.00 43.16 396 ARG A CA 1
ATOM 2816 C C . ARG A 1 396 ? 45.852 37.478 15.088 1.00 43.16 396 ARG A C 1
ATOM 2818 O O . ARG A 1 396 ? 46.749 37.477 14.266 1.00 43.16 396 ARG A O 1
ATOM 2825 N N . VAL A 1 397 ? 44.905 38.442 15.185 1.00 43.09 397 VAL A N 1
ATOM 2826 C CA . VAL A 1 397 ? 45.033 39.873 14.731 1.00 43.09 397 VAL A CA 1
ATOM 2827 C C . VAL A 1 397 ? 45.156 40.123 13.197 1.00 43.09 397 VAL A C 1
ATOM 2829 O O . VAL A 1 397 ? 45.872 39.411 12.519 1.00 43.09 397 VAL A O 1
ATOM 2832 N N . GLN A 1 398 ? 44.512 41.115 12.555 1.00 41.75 398 GLN A N 1
ATOM 2833 C CA . GLN A 1 398 ? 43.577 42.188 12.970 1.00 41.75 398 GLN A CA 1
ATOM 2834 C C . GLN A 1 398 ? 42.862 42.798 11.735 1.00 41.75 398 GLN A C 1
ATOM 2836 O O . GLN A 1 398 ? 43.361 42.619 10.635 1.00 41.75 398 GLN A O 1
ATOM 2841 N N . ALA A 1 399 ? 41.827 43.626 11.974 1.00 41.56 399 ALA A N 1
ATOM 2842 C CA . ALA A 1 399 ? 41.487 44.857 11.216 1.00 41.56 399 ALA A CA 1
ATOM 2843 C C . ALA A 1 399 ? 41.084 44.767 9.707 1.00 41.56 399 ALA A C 1
ATOM 2845 O O . ALA A 1 399 ? 41.600 43.957 8.958 1.00 41.56 399 ALA A O 1
ATOM 2846 N N . GLU A 1 400 ? 40.185 45.602 9.157 1.00 41.31 400 GLU A N 1
ATOM 2847 C CA . GLU A 1 400 ? 39.274 46.599 9.752 1.00 41.31 400 GLU A CA 1
ATOM 2848 C C . GLU A 1 400 ? 38.122 47.017 8.793 1.00 41.31 400 GLU A C 1
ATOM 2850 O O . GLU A 1 400 ? 38.248 46.923 7.581 1.00 41.31 400 GLU A O 1
ATOM 2855 N N . ARG A 1 401 ? 37.062 47.605 9.380 1.00 44.25 401 ARG A N 1
ATOM 2856 C CA . ARG A 1 401 ? 36.153 48.656 8.839 1.00 44.25 401 ARG A CA 1
ATOM 2857 C C . ARG A 1 401 ? 35.254 48.424 7.593 1.00 44.25 401 ARG A C 1
ATOM 2859 O O . ARG A 1 401 ? 35.696 48.383 6.458 1.00 44.25 401 ARG A O 1
ATOM 2866 N N . ARG A 1 402 ? 33.957 48.665 7.866 1.00 42.28 402 ARG A N 1
ATOM 2867 C CA . ARG A 1 402 ? 32.978 49.480 7.096 1.00 42.28 402 ARG A CA 1
ATOM 2868 C C . ARG A 1 402 ? 32.341 48.950 5.794 1.00 42.28 402 ARG A C 1
ATOM 2870 O O . ARG A 1 402 ? 32.818 49.178 4.691 1.00 42.28 402 ARG A O 1
ATOM 2877 N N . ALA A 1 403 ? 31.092 48.508 5.958 1.00 48.94 403 ALA A N 1
ATOM 2878 C CA . ALA A 1 403 ? 29.949 48.924 5.125 1.00 48.94 403 ALA A CA 1
ATOM 2879 C C . ALA A 1 403 ? 29.566 50.415 5.421 1.00 48.94 403 ALA A C 1
ATOM 2881 O O . ALA A 1 403 ? 30.196 50.996 6.317 1.00 48.94 403 ALA A O 1
ATOM 2882 N N . PRO A 1 404 ? 28.535 51.049 4.800 1.00 59.62 404 PRO A N 1
ATOM 2883 C CA . PRO A 1 404 ? 27.551 50.521 3.835 1.00 59.62 404 PRO A CA 1
ATOM 2884 C C . PRO A 1 404 ? 27.250 51.429 2.612 1.00 59.62 404 PRO A C 1
ATOM 2886 O O . PRO A 1 404 ? 27.672 52.581 2.565 1.00 59.62 404 PRO A O 1
ATOM 2889 N N . SER A 1 405 ? 26.435 50.936 1.666 1.00 48.25 405 SER A N 1
ATOM 2890 C CA . SER A 1 405 ? 25.212 51.590 1.123 1.00 48.25 405 SER A CA 1
ATOM 2891 C C . SER A 1 405 ? 24.807 51.038 -0.257 1.00 48.25 405 SER A C 1
ATOM 2893 O O . SER A 1 405 ? 25.648 50.616 -1.044 1.00 48.25 405 SER A O 1
ATOM 2895 N N . ALA A 1 406 ? 23.503 51.062 -0.542 1.00 51.31 406 ALA A N 1
ATOM 2896 C CA . ALA A 1 406 ? 22.937 51.083 -1.898 1.00 51.31 406 ALA A CA 1
ATOM 2897 C C . ALA A 1 406 ? 22.351 52.495 -2.140 1.00 51.31 406 ALA A C 1
ATOM 2899 O O . ALA A 1 406 ? 22.164 53.223 -1.157 1.00 51.31 406 ALA A O 1
ATOM 2900 N N . PRO A 1 407 ? 22.043 52.908 -3.389 1.00 62.66 407 PRO A N 1
ATOM 2901 C CA . PRO A 1 407 ? 20.692 52.616 -3.888 1.00 62.66 407 PRO A CA 1
ATOM 2902 C C . PRO A 1 407 ? 20.537 52.428 -5.421 1.00 62.66 407 PRO A C 1
ATOM 2904 O O . PRO A 1 407 ? 21.446 52.627 -6.219 1.00 62.66 407 PRO A O 1
ATOM 2907 N N . THR A 1 408 ? 19.305 52.067 -5.788 1.00 57.00 408 THR A N 1
ATOM 2908 C CA . THR A 1 408 ? 18.635 52.030 -7.108 1.00 57.00 408 THR A CA 1
ATOM 2909 C C . THR A 1 408 ? 19.079 53.007 -8.211 1.00 57.00 408 THR A C 1
ATOM 2911 O O . THR A 1 408 ? 19.229 54.201 -7.945 1.00 57.00 408 THR A O 1
ATOM 2914 N N . ARG A 1 409 ? 18.984 52.572 -9.486 1.00 51.88 409 ARG A N 1
ATOM 2915 C CA . ARG A 1 409 ? 18.530 53.437 -10.602 1.00 51.88 409 ARG A CA 1
ATOM 2916 C C . ARG A 1 409 ? 17.973 52.658 -11.816 1.00 51.88 409 ARG A C 1
ATOM 2918 O O . ARG A 1 409 ? 18.586 51.674 -12.191 1.00 51.88 409 ARG A O 1
ATOM 2925 N N . ALA A 1 410 ? 16.886 53.187 -12.406 1.00 51.03 410 ALA A N 1
ATOM 2926 C CA . ALA A 1 410 ? 16.363 53.082 -13.794 1.00 51.03 410 ALA A CA 1
ATOM 2927 C C . ALA A 1 410 ? 16.302 51.710 -14.528 1.00 51.03 410 ALA A C 1
ATOM 2929 O O . ALA A 1 410 ? 17.230 50.920 -14.486 1.00 51.03 410 ALA A O 1
ATOM 2930 N N . GLY A 1 411 ? 15.263 51.405 -15.316 1.00 53.78 411 GLY A N 1
ATOM 2931 C CA . GLY A 1 411 ? 14.007 52.141 -15.536 1.00 53.78 411 GLY A CA 1
ATOM 2932 C C . GLY A 1 411 ? 14.077 53.305 -16.532 1.00 53.78 411 GLY A C 1
ATOM 2933 O O . GLY A 1 411 ? 13.952 54.456 -16.113 1.00 53.78 411 GLY A O 1
ATOM 2934 N N . VAL A 1 412 ? 14.252 52.976 -17.816 1.00 54.31 412 VAL A N 1
ATOM 2935 C CA . VAL A 1 412 ? 13.763 53.695 -19.014 1.00 54.31 412 VAL A CA 1
ATOM 2936 C C . VAL A 1 412 ? 13.281 52.622 -19.987 1.00 54.31 412 VAL A C 1
ATOM 2938 O O . VAL A 1 412 ? 13.995 51.597 -20.065 1.00 54.31 412 VAL A O 1
#

Sequence (412 aa):
GRRAVEAAAAATEAAVLAGDEAVAAAVREGEEALRLAVKQAAATAEAEAERLRGEGAAALEAAAAASSAEAAAAAEVAAASLRAVEAERGAAEEALRAAHAAADKETARLGAALEASRAEGTSVVAERELARADARQLRDALTAAEREARAAATAAAGRESELASEVAAARADVQARLDAAGEEHAAATGRLAAEFRGAQALLQEQLDASRGELDEMRARFEAREPREEDVREIEELRRQVREKDELVRRTYEEMKFFKLELKNREENFNQRFGGGPRVGVMDPLAKGGAAGKSAARAATLGGGTVGAGAMSIGGASGRAGGAGLVTGGGAGASAAGGGETAEAVAARLAREDARQAAKPKRPARDLAQGAGMHAAMGLADRRSVSNPSTASQPRRVQAERRAPSAPTRAGV

Foldseek 3Di:
DPVVPVVVVVVVVVVVVVVVVVVVVVVVVVVVVVVVVVVVVVVVVVVVVVVVVVVVVVVVVVVVVVVVVVVVVVVVVVVVVVVVVVVVVVVVVVVVVVVVVVVVVVVVVVVVVVVVVVVVVVVVVVVVVVVVVVVVVVVVVVVVVVVVVVVVVVVVVVVVVVVVVVVVVVVVVVVVVVVVVVVVVVVVVVVVVVVVVVVVVVVVVVVVVVVVVVVVVVVCVVPDDDDPVVVVVVVVVVVVVVVVVVVVVVVVVVVVVVVVVVVVVVVVCCVVPVPDDDDDDDDDDDDDDDDDDDDDDDDDDDDDDDDDDDDDDDDDDDDDDDDDDDDDDDDDDDDDDDDDDVVNVVVVVVVVVVVVVPDDDDDDDDDDDDDDDDDDDDDDDDDDDDDDDDDDDDDDDDDDDDDDDDDDDDDD

pLDDT: mean 73.72, std 24.43, range [27.38, 98.12]

Organism: Emiliania huxleyi (NCBI:txid2903)